Protein AF-D3Q6F1-F1 (afdb_monomer_lite)

Foldseek 3Di:
DLLVVQLVVQLVQLLVDDDDLPDGWKKKFKDAPSDTPFIAIACPPHVHDHGLNRGLVSDPDQQLRIEMHMQEQWAQDDPVDHATSLRSCLVSNNQEYEYAAYDPCPPDDRRRVVSCVVSNRHYHYPPVCHCSSCVSVVSNCVLPVDLDLQADELVRVVVCVVPHPALEEEAAADPVGFGPVVVLLVKDAPQYDYDGLQQQQFPPADLLFHGHGHDQVSNLVSCQQSQQEQPGAYEYFYQFQLQSRLSNQVSCLQQRRRHHHYHFRGPNSNVVVVHDMDSDDRDHHGYPDGGDGDSAAADEPVRLLVCLPVFAEEAQDDQCQQQQVDDPDAPGGHAQPSHAYDHLVQQADPRGGGDDLCSLCVSPVVGDDAYEYAYNAQRSRSSNLSSCVSSVHPRHHYHRSGPRSQVSDVVHDGHHHGD

Radius of gyration: 25.59 Å; chains: 1; bounding box: 64×56×62 Å

Organism: Stackebrandtia nassauensis (strain DSM 44728 / CIP 108903 / NRRL B-16338 / NBRC 102104 / LLR-40K-21) (NCBI:txid446470)

Sequence (419 aa):
MADEHWLRQAIALAAKCPPSDTAFSVGAVIVADGRVLATGYSRETDPHDHAEEAALSKLDQDLSGATVYSSLEPCGQRASRPVSCAELIIAARVPRVVYAWREPDTFVQPKGLRLLAEARVELVQLSHLAEAAAAPNAHLLLSATMSPMPLMTAGQLRELLETQAPTVLDVRWSLAAGADRDGYQAGHLPGAVFLDLDADLCGPPGPGGRHPLPEPDALRAVLRSAGVTRTGPVVVYDGGDMLAAARTWWTLRWAGVQDVRVLDGGFAAWQAEGGPVTAETSDVAASDFDVTPGGLPELDSAAAAALARTGTLLDVRTPERYRGETEPIDPVAGHIPAAVNAPAGDTMAPDHGFRAPGELAETYRRFDGEVGVYCGSGVTAARTALAMTAAGLDTPAVYIGSWSHWVADPARPVALGDE

InterPro domains:
  IPR001307 Thiosulphate sulfurtransferase, conserved site [PS00380] (184-195)
  IPR001763 Rhodanese-like domain [PF00581] (153-273)
  IPR001763 Rhodanese-like domain [PF00581] (307-408)
  IPR001763 Rhodanese-like domain [PS50206] (162-279)
  IPR001763 Rhodanese-like domain [PS50206] (307-415)
  IPR001763 Rhodanese-like domain [SM00450] (152-276)
  IPR001763 Rhodanese-like domain [SM00450] (297-412)
  IPR002125 Cytidine and deoxycytidylate deaminase domain [PF00383] (3-100)
  IPR002125 Cytidine and deoxycytidylate deaminase domain [PS51747] (1-123)
  IPR016193 Cytidine deaminase-like [SSF53927] (1-126)
  IPR036873 Rhodanese-like domain superfamily [G3DSA:3.40.250.10] (141-290)
  IPR036873 Rhodanese-like domain superfamily [G3DSA:3.40.250.10] (302-417)
  IPR036873 Rhodanese-like domain superfamily [SSF52821] (146-289)
  IPR036873 Rhodanese-like domain superfamily [SSF52821] (307-416)
  IPR045078 Sulfurtransferase TST/MPST-like [PTHR11364] (147-415)

Structure (mmCIF, N/CA/C/O backbone):
data_AF-D3Q6F1-F1
#
_entry.id   AF-D3Q6F1-F1
#
loop_
_atom_site.group_PDB
_atom_site.id
_atom_site.type_symbol
_atom_site.label_atom_id
_atom_site.label_alt_id
_atom_site.label_comp_id
_atom_site.label_asym_id
_atom_site.label_entity_id
_atom_site.label_seq_id
_atom_site.pdbx_PDB_ins_code
_atom_site.Cartn_x
_atom_site.Cartn_y
_atom_site.Cartn_z
_atom_site.occupancy
_atom_site.B_iso_or_equiv
_atom_site.auth_seq_id
_atom_site.auth_comp_id
_atom_site.auth_asym_id
_atom_site.auth_atom_id
_atom_site.pdbx_PDB_model_num
ATOM 1 N N . MET A 1 1 ? -40.432 -3.542 21.123 1.00 63.12 1 MET A N 1
ATOM 2 C CA . MET A 1 1 ? -40.389 -3.338 22.589 1.00 63.12 1 MET A CA 1
ATOM 3 C C . MET A 1 1 ? -39.641 -4.474 23.284 1.00 63.12 1 MET A C 1
ATOM 5 O O . MET A 1 1 ? -38.615 -4.189 23.879 1.00 63.12 1 MET A O 1
ATOM 9 N N . ALA A 1 2 ? -40.079 -5.741 23.185 1.00 89.19 2 ALA A N 1
ATOM 10 C CA . ALA A 1 2 ? -39.388 -6.860 23.850 1.00 89.19 2 ALA A CA 1
ATOM 11 C C . ALA A 1 2 ? -38.000 -7.177 23.252 1.00 89.19 2 ALA A C 1
ATOM 13 O O . ALA A 1 2 ? -37.037 -7.279 24.003 1.00 89.19 2 ALA A O 1
ATOM 14 N N . ASP A 1 3 ? -37.874 -7.250 21.921 1.00 96.50 3 ASP A N 1
ATOM 15 C CA . ASP A 1 3 ? -36.584 -7.564 21.282 1.00 96.50 3 ASP A CA 1
ATOM 16 C C . ASP A 1 3 ? -35.499 -6.534 21.602 1.00 96.50 3 ASP A C 1
ATOM 18 O O . ASP A 1 3 ? -34.373 -6.882 21.942 1.00 96.50 3 ASP A O 1
ATOM 22 N N . GLU A 1 4 ? -35.855 -5.250 21.532 1.00 96.94 4 GLU A N 1
ATOM 23 C CA . GLU A 1 4 ? -34.937 -4.156 21.845 1.00 96.94 4 GLU A CA 1
ATOM 24 C C . GLU A 1 4 ? -34.452 -4.233 23.299 1.00 96.94 4 GLU A C 1
ATOM 26 O O . GLU A 1 4 ? -33.273 -4.021 23.566 1.00 96.94 4 GLU A O 1
ATOM 31 N N . HIS A 1 5 ? -35.338 -4.586 24.238 1.00 97.50 5 HIS A N 1
ATOM 32 C CA . HIS A 1 5 ? -34.980 -4.759 25.644 1.00 97.50 5 HIS A CA 1
ATOM 33 C C . HIS A 1 5 ? -33.916 -5.851 25.832 1.00 97.50 5 HIS A C 1
ATOM 35 O O . HIS A 1 5 ? -32.879 -5.596 26.448 1.00 97.50 5 HIS A O 1
ATOM 41 N N . TRP A 1 6 ? -34.133 -7.037 25.258 1.00 98.06 6 TRP A N 1
ATOM 42 C CA . TRP A 1 6 ? -33.196 -8.156 25.382 1.00 98.06 6 TRP A CA 1
ATOM 43 C C . TRP A 1 6 ? -31.894 -7.922 24.619 1.00 98.06 6 TRP A C 1
ATOM 45 O O . TRP A 1 6 ? -30.816 -8.234 25.124 1.00 98.06 6 TRP A O 1
ATOM 55 N N . LEU A 1 7 ? -31.962 -7.295 23.444 1.00 97.81 7 LEU A N 1
ATOM 56 C CA . LEU A 1 7 ? -30.770 -6.967 22.673 1.00 97.81 7 LEU A CA 1
ATOM 57 C C . LEU A 1 7 ? -29.917 -5.893 23.361 1.00 97.81 7 LEU A C 1
ATOM 59 O O . LEU A 1 7 ? -28.695 -6.004 23.381 1.00 97.81 7 LEU A O 1
ATOM 63 N N . ARG A 1 8 ? -30.528 -4.895 24.014 1.00 97.75 8 ARG A N 1
ATOM 64 C CA . ARG A 1 8 ? -29.793 -3.940 24.864 1.00 97.75 8 ARG A CA 1
ATOM 65 C C . ARG A 1 8 ? -29.115 -4.627 26.049 1.00 97.75 8 ARG A C 1
ATOM 67 O O . ARG A 1 8 ? -28.022 -4.217 26.433 1.00 97.75 8 ARG A O 1
ATOM 74 N N . GLN A 1 9 ? -29.715 -5.680 26.604 1.00 98.06 9 GLN A N 1
ATOM 75 C CA . GLN A 1 9 ? -29.067 -6.487 27.639 1.00 98.06 9 GLN A CA 1
ATOM 76 C C . GLN A 1 9 ? -27.858 -7.260 27.086 1.00 98.06 9 GLN A C 1
ATOM 78 O O . GLN A 1 9 ? -26.819 -7.285 27.741 1.00 98.06 9 GLN A O 1
ATOM 83 N N . ALA A 1 10 ? -27.951 -7.822 25.876 1.00 98.19 10 ALA A N 1
ATOM 84 C CA . ALA A 1 10 ? -26.813 -8.436 25.187 1.00 98.19 10 ALA A CA 1
ATOM 85 C C . ALA A 1 10 ? -25.674 -7.422 24.952 1.00 98.19 10 ALA A C 1
ATOM 87 O O . ALA A 1 10 ? -24.525 -7.691 25.289 1.00 98.19 10 ALA A O 1
ATOM 88 N N . ILE A 1 11 ? -25.996 -6.207 24.499 1.00 97.50 11 ILE A N 1
ATOM 89 C CA . ILE A 1 11 ? -25.024 -5.109 24.343 1.00 97.50 11 ILE A CA 1
ATOM 90 C C . ILE A 1 11 ? -24.365 -4.745 25.684 1.00 97.50 11 ILE A C 1
ATOM 92 O O . ILE A 1 11 ? -23.151 -4.573 25.757 1.00 97.50 11 ILE A O 1
ATOM 96 N N . ALA A 1 12 ? -25.133 -4.683 26.775 1.00 97.38 12 ALA A N 1
ATOM 97 C CA . ALA A 1 12 ? -24.586 -4.401 28.103 1.00 97.38 12 ALA A CA 1
ATOM 98 C C . ALA A 1 12 ? -23.648 -5.511 28.621 1.00 97.38 12 ALA A C 1
ATOM 100 O O . ALA A 1 12 ? -22.748 -5.234 29.413 1.00 97.38 12 ALA A O 1
ATOM 101 N N . LEU A 1 13 ? -23.840 -6.762 28.190 1.00 97.81 13 LEU A N 1
ATOM 102 C CA . LEU A 1 13 ? -22.928 -7.867 28.501 1.00 97.81 13 LEU A CA 1
ATOM 103 C C . LEU A 1 13 ? -21.609 -7.755 27.733 1.00 97.81 13 LEU A C 1
ATOM 105 O O . LEU A 1 13 ? -20.567 -8.049 28.312 1.00 97.81 13 LEU A O 1
ATOM 109 N N . ALA A 1 14 ? -21.627 -7.262 26.491 1.00 95.69 14 ALA A N 1
ATOM 110 C CA . ALA A 1 14 ? -20.407 -7.039 25.712 1.00 95.69 14 ALA A CA 1
ATOM 111 C C . ALA A 1 14 ? -19.421 -6.102 26.439 1.00 95.69 14 ALA A C 1
ATOM 113 O O . ALA A 1 14 ? -18.216 -6.336 26.421 1.00 95.69 14 ALA A O 1
ATOM 114 N N . ALA A 1 15 ? -19.922 -5.107 27.176 1.00 90.56 15 ALA A N 1
ATOM 115 C CA . ALA A 1 15 ? -19.097 -4.205 27.987 1.00 90.56 15 ALA A CA 1
ATOM 116 C C . ALA A 1 15 ? -18.400 -4.880 29.191 1.00 90.56 15 ALA A C 1
ATOM 118 O O . ALA A 1 15 ? -17.539 -4.267 29.817 1.00 90.56 15 ALA A O 1
ATOM 119 N N . LYS A 1 16 ? -18.765 -6.122 29.539 1.00 93.31 16 LYS A N 1
ATOM 120 C CA . LYS A 1 16 ? -18.130 -6.903 30.615 1.00 93.31 16 LYS A CA 1
ATOM 121 C C . LYS A 1 16 ? -16.997 -7.800 30.123 1.00 93.31 16 LYS A C 1
ATOM 123 O O . LYS A 1 16 ? -16.343 -8.435 30.950 1.00 93.31 16 LYS A O 1
ATOM 128 N N . CYS A 1 17 ? -16.789 -7.892 28.809 1.00 93.38 17 CYS A N 1
ATOM 129 C CA . CYS A 1 17 ? -15.755 -8.751 28.252 1.00 93.38 17 CYS A CA 1
ATOM 130 C C . CYS A 1 17 ? -14.374 -8.325 28.771 1.00 93.38 17 CYS A C 1
ATOM 132 O O . CYS A 1 17 ? -14.063 -7.130 28.762 1.00 93.38 17 CYS A O 1
ATOM 134 N N . PRO A 1 18 ? -13.507 -9.278 29.151 1.00 89.44 18 PRO A N 1
ATOM 135 C CA . PRO A 1 18 ? -12.086 -9.010 29.294 1.00 89.44 18 PRO A CA 1
ATOM 136 C C . PRO A 1 18 ? -11.531 -8.294 28.047 1.00 89.44 18 PRO A C 1
ATOM 138 O O . PRO A 1 18 ? -11.918 -8.667 26.927 1.00 89.44 18 PRO A O 1
ATOM 141 N N . PRO A 1 19 ? -10.642 -7.294 28.208 1.00 78.38 19 PRO A N 1
ATOM 142 C CA . PRO A 1 19 ? -10.045 -6.574 27.086 1.00 78.38 19 PRO A CA 1
ATOM 143 C C . PRO A 1 19 ? -9.342 -7.508 26.097 1.00 78.38 19 PRO A C 1
ATOM 145 O O . PRO A 1 19 ? -8.791 -8.541 26.479 1.00 78.38 19 PRO A O 1
ATOM 148 N N . SER A 1 20 ? -9.360 -7.140 24.820 1.00 79.81 20 SER A N 1
ATOM 149 C CA . SER A 1 20 ? -8.625 -7.819 23.756 1.00 79.81 20 SER A CA 1
ATOM 150 C C . SER A 1 20 ? -8.349 -6.832 22.630 1.00 79.81 20 SER A C 1
ATOM 152 O O . SER A 1 20 ? -9.253 -6.090 22.248 1.00 79.81 20 SER A O 1
ATOM 154 N N . ASP A 1 21 ? -7.132 -6.869 22.093 1.00 75.62 21 ASP A N 1
ATOM 155 C CA . ASP A 1 21 ? -6.714 -6.060 20.940 1.00 75.62 21 ASP A CA 1
ATOM 156 C C . ASP A 1 21 ? -6.925 -6.789 19.602 1.00 75.62 21 ASP A C 1
ATOM 158 O O . ASP A 1 21 ? -6.633 -6.250 18.541 1.00 75.62 21 ASP A O 1
ATOM 162 N N . THR A 1 22 ? -7.422 -8.030 19.639 1.00 73.06 22 THR A N 1
ATOM 163 C CA . THR A 1 22 ? -7.512 -8.905 18.460 1.00 73.06 22 THR A CA 1
ATOM 164 C C . THR A 1 22 ? -8.851 -9.624 18.309 1.00 73.06 22 THR A C 1
ATOM 166 O O . THR A 1 22 ? -9.069 -10.279 17.294 1.00 73.06 22 THR A O 1
ATOM 169 N N . ALA A 1 23 ? -9.756 -9.531 19.289 1.00 83.00 23 ALA A N 1
ATOM 170 C CA . ALA A 1 23 ? -11.032 -10.238 19.268 1.00 83.00 23 ALA A CA 1
ATOM 171 C C . ALA A 1 23 ? -12.185 -9.370 19.777 1.00 83.00 23 ALA A C 1
ATOM 173 O O . ALA A 1 23 ? -12.107 -8.774 20.854 1.00 83.00 23 ALA A O 1
ATOM 174 N N . PHE A 1 24 ? -13.303 -9.387 19.048 1.00 88.19 24 PHE A N 1
ATOM 175 C CA . PHE A 1 24 ? -14.498 -8.637 19.416 1.00 88.19 24 PHE A CA 1
ATOM 176 C C . PHE A 1 24 ? -15.046 -9.040 20.800 1.00 88.19 24 PHE A C 1
ATOM 178 O O . PHE A 1 24 ? -15.089 -10.208 21.205 1.00 88.19 24 PHE A O 1
ATOM 185 N N . SER A 1 25 ? -15.466 -8.027 21.544 1.00 94.38 25 SER A N 1
ATOM 186 C CA . SER A 1 25 ? -16.293 -8.094 22.739 1.00 94.38 25 SER A CA 1
ATOM 187 C C . SER A 1 25 ? -17.754 -8.198 22.314 1.00 94.38 25 SER A C 1
ATOM 189 O O . SER A 1 25 ? -18.335 -7.247 21.786 1.00 94.38 25 SER A O 1
ATOM 191 N N . VAL A 1 26 ? -18.341 -9.372 22.530 1.00 96.50 26 VAL A N 1
ATOM 192 C CA . VAL A 1 26 ? -19.719 -9.705 22.159 1.00 96.50 26 VAL A CA 1
ATOM 193 C C . VAL A 1 26 ? -20.465 -10.121 23.420 1.00 96.50 26 VAL A C 1
ATOM 195 O O . VAL A 1 26 ? -19.879 -10.692 24.339 1.00 96.50 26 VAL A O 1
ATOM 198 N N . GLY A 1 27 ? -21.758 -9.828 23.484 1.00 98.12 27 GLY A N 1
ATOM 199 C CA . GLY A 1 27 ? -22.648 -10.329 24.523 1.00 98.12 27 GLY A CA 1
ATOM 200 C C . GLY A 1 27 ? -23.853 -11.027 23.911 1.00 98.12 27 GLY A C 1
ATOM 201 O O . GLY A 1 27 ? -24.320 -10.636 22.841 1.00 98.12 27 GLY A O 1
ATOM 202 N N . ALA A 1 28 ? -24.356 -12.046 24.602 1.00 98.44 28 ALA A N 1
ATOM 203 C CA . ALA A 1 28 ? -25.481 -12.859 24.170 1.00 98.44 28 ALA A CA 1
ATOM 204 C C . ALA A 1 28 ? -26.468 -13.126 25.317 1.00 98.44 28 ALA A C 1
ATOM 206 O O . ALA A 1 28 ? -26.085 -13.305 26.476 1.00 98.44 28 ALA A O 1
ATOM 207 N N . VAL A 1 29 ? -27.758 -13.179 24.986 1.00 98.56 29 VAL A N 1
ATOM 208 C CA . VAL A 1 29 ? -28.852 -13.520 25.906 1.00 98.56 29 VAL A CA 1
ATOM 209 C C . VAL A 1 29 ? -29.764 -14.535 25.230 1.00 98.56 29 VAL A C 1
ATOM 211 O O . VAL A 1 29 ? -30.199 -14.323 24.102 1.00 98.56 29 VAL A O 1
ATOM 214 N N . ILE A 1 30 ? -30.091 -15.621 25.926 1.00 98.38 30 ILE A N 1
ATOM 215 C CA . ILE A 1 30 ? -31.039 -16.639 25.462 1.00 98.38 30 ILE A CA 1
ATOM 216 C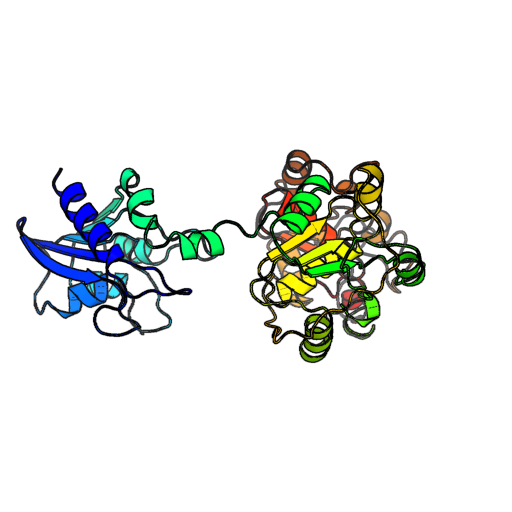 C . ILE A 1 30 ? -32.331 -16.477 26.254 1.00 98.38 30 ILE A C 1
ATOM 218 O O . ILE A 1 30 ? -32.309 -16.519 27.485 1.00 98.38 30 ILE A O 1
ATOM 222 N N . VAL A 1 31 ? -33.455 -16.292 25.563 1.00 97.81 31 VAL A N 1
ATOM 223 C CA . VAL A 1 31 ? -34.766 -16.032 26.180 1.00 97.81 31 VAL A CA 1
ATOM 224 C C . VAL A 1 31 ? -35.797 -17.029 25.670 1.00 97.81 31 VAL A C 1
ATOM 226 O O . VAL A 1 31 ? -35.884 -17.248 24.467 1.00 97.81 31 VAL A O 1
ATOM 229 N N . ALA A 1 32 ? -36.624 -17.568 26.561 1.00 95.75 32 ALA A N 1
ATOM 230 C CA . ALA A 1 32 ? -37.831 -18.323 26.220 1.00 95.75 32 ALA A CA 1
ATOM 231 C C . ALA A 1 32 ? -38.974 -17.892 27.146 1.00 95.75 32 ALA A C 1
ATOM 233 O O . ALA A 1 32 ? -38.733 -17.552 28.305 1.00 95.75 32 ALA A O 1
ATOM 234 N N . ASP A 1 33 ? -40.207 -17.844 26.637 1.00 92.12 33 ASP A N 1
ATOM 235 C CA . ASP A 1 33 ? -41.402 -17.446 27.404 1.00 92.12 33 ASP A CA 1
ATOM 236 C C . ASP A 1 33 ? -41.243 -16.117 28.176 1.00 92.12 33 ASP A C 1
ATOM 238 O O . ASP A 1 33 ? -41.718 -15.946 29.301 1.00 92.12 33 ASP A O 1
ATOM 242 N N . GLY A 1 34 ? -40.518 -15.162 27.579 1.00 92.44 34 GLY A N 1
ATOM 243 C CA . GLY A 1 34 ? -40.240 -13.851 28.176 1.00 92.44 34 GLY A CA 1
ATOM 244 C C . GLY A 1 34 ? -39.272 -13.875 29.367 1.00 92.44 34 GLY A C 1
ATOM 245 O O . GLY A 1 34 ? -39.187 -12.885 30.093 1.00 92.44 34 GLY A O 1
ATOM 246 N N . ARG A 1 35 ? -38.550 -14.979 29.585 1.00 94.75 35 ARG A N 1
ATOM 247 C CA . ARG A 1 35 ? -37.567 -15.150 30.662 1.00 94.75 35 ARG A CA 1
ATOM 248 C C . ARG A 1 35 ? -36.183 -15.447 30.105 1.00 94.75 35 ARG A C 1
ATOM 250 O O . ARG A 1 35 ? -36.037 -16.239 29.179 1.00 94.75 35 ARG A O 1
ATOM 257 N N . VAL A 1 36 ? -35.165 -14.842 30.710 1.00 97.50 36 VAL A N 1
ATOM 258 C CA . VAL A 1 36 ? -33.764 -15.159 30.412 1.00 97.50 36 VAL A CA 1
ATOM 259 C C . VAL A 1 36 ? -33.456 -16.562 30.928 1.00 97.50 36 VAL A C 1
ATOM 261 O O . VAL A 1 36 ? -33.610 -16.830 32.118 1.00 97.50 36 VAL A O 1
ATOM 264 N N . LEU A 1 37 ? -33.028 -17.440 30.027 1.00 97.31 37 LEU A N 1
ATOM 265 C CA . LEU A 1 37 ? -32.560 -18.788 30.339 1.00 97.31 37 LEU A CA 1
ATOM 266 C C . LEU A 1 37 ? -31.069 -18.781 30.676 1.00 97.31 37 LEU A C 1
ATOM 268 O O . LEU A 1 37 ? -30.657 -19.361 31.675 1.00 97.31 37 LEU A O 1
ATOM 272 N N . ALA A 1 38 ? -30.272 -18.093 29.857 1.00 98.00 38 ALA A N 1
ATOM 273 C CA . ALA A 1 38 ? -28.839 -17.934 30.057 1.00 98.00 38 ALA A CA 1
ATOM 274 C C . ALA A 1 38 ? -28.330 -16.638 29.421 1.00 98.00 38 ALA A C 1
ATOM 276 O O . ALA A 1 38 ? -28.951 -16.062 28.525 1.00 98.00 38 ALA A O 1
ATOM 277 N N . THR A 1 39 ? -27.165 -16.201 29.884 1.00 98.50 39 THR A N 1
ATOM 278 C CA . THR A 1 39 ? -26.405 -15.086 29.318 1.00 98.50 39 THR A CA 1
ATOM 279 C C . THR A 1 39 ? -24.981 -15.533 29.057 1.00 98.50 39 THR A C 1
ATOM 281 O O . THR A 1 39 ? -24.486 -16.395 29.780 1.00 98.50 39 THR A O 1
ATOM 284 N N . GLY A 1 40 ? -24.311 -14.905 28.101 1.00 97.94 40 GLY A N 1
ATOM 285 C CA . GLY A 1 40 ? -22.893 -15.110 27.848 1.00 97.94 40 GLY A CA 1
ATOM 286 C C . GLY A 1 40 ? -22.231 -13.839 27.344 1.00 97.94 40 GLY A C 1
ATOM 287 O O . GLY A 1 40 ? -22.900 -12.933 26.842 1.00 97.94 40 GLY A O 1
ATOM 288 N N . TYR A 1 41 ? -20.920 -13.753 27.504 1.00 97.94 41 TYR A N 1
ATOM 289 C CA . TYR A 1 41 ? -20.103 -12.727 26.866 1.00 97.94 41 TYR A CA 1
ATOM 290 C C . TYR A 1 41 ? -18.762 -13.319 26.439 1.00 97.94 41 TYR A C 1
ATOM 292 O O . TYR A 1 41 ? -18.353 -14.367 26.942 1.00 97.94 41 TYR A O 1
ATOM 300 N N . SER A 1 42 ? -18.098 -12.687 25.473 1.00 95.19 42 SER A N 1
ATOM 301 C CA . SER A 1 42 ? -16.802 -13.166 24.994 1.00 95.19 42 SER A CA 1
ATOM 302 C C . SER A 1 42 ? -15.814 -13.275 26.151 1.00 95.19 42 SER A C 1
ATOM 304 O O . SER A 1 42 ? -15.695 -12.352 26.961 1.00 95.19 42 SER A O 1
ATOM 306 N N . ARG A 1 43 ? -15.052 -14.370 26.185 1.00 93.94 43 ARG A N 1
ATOM 307 C CA . ARG A 1 43 ? -14.010 -14.613 27.195 1.00 93.94 43 ARG A CA 1
ATOM 308 C C . ARG A 1 43 ? -14.542 -14.703 28.631 1.00 93.94 43 ARG A C 1
ATOM 310 O O . ARG A 1 43 ? -13.859 -14.303 29.571 1.00 93.94 43 ARG A O 1
ATOM 317 N N . GLU A 1 44 ? -15.768 -15.191 28.815 1.00 94.12 44 GLU A N 1
ATOM 318 C CA . GLU A 1 44 ? -16.384 -15.299 30.142 1.00 94.12 44 GLU A CA 1
ATOM 319 C C . GLU A 1 44 ? -15.704 -16.340 31.038 1.00 94.12 44 GLU A C 1
ATOM 321 O O . GLU A 1 44 ? -15.446 -16.045 32.206 1.00 94.12 44 GLU A O 1
ATOM 326 N N . THR A 1 45 ? -15.402 -17.535 30.515 1.00 90.62 45 THR A N 1
ATOM 327 C CA . THR A 1 45 ? -14.760 -18.611 31.292 1.00 90.62 45 THR A CA 1
ATOM 328 C C . THR A 1 45 ? -13.461 -19.128 30.676 1.00 90.62 45 THR A C 1
ATOM 330 O O . THR A 1 45 ? -12.533 -19.469 31.408 1.00 90.62 45 THR A O 1
ATOM 333 N N . ASP A 1 46 ? -13.363 -19.127 29.350 1.00 90.62 46 ASP A N 1
ATOM 334 C CA . ASP A 1 46 ? -12.182 -19.476 28.562 1.00 90.62 46 ASP A CA 1
ATOM 335 C C . ASP A 1 46 ? -11.802 -18.280 27.668 1.00 90.62 46 ASP A C 1
ATOM 337 O O . ASP A 1 46 ? -12.693 -17.669 27.073 1.00 90.62 46 ASP A O 1
ATOM 341 N N . PRO A 1 47 ? -10.509 -17.935 27.508 1.00 87.12 47 PRO A N 1
ATOM 342 C CA . PRO A 1 47 ? -10.057 -16.874 26.597 1.00 87.12 47 PRO A CA 1
ATOM 343 C C . PRO A 1 47 ? -10.516 -17.005 25.133 1.00 87.12 47 PRO A C 1
ATOM 345 O O . PRO A 1 47 ? -10.388 -16.049 24.370 1.00 87.12 47 PRO A O 1
ATOM 348 N N . HIS A 1 48 ? -11.031 -18.162 24.724 1.00 87.94 48 HIS A N 1
ATOM 349 C CA . HIS A 1 48 ? -11.561 -18.405 23.386 1.00 87.94 48 HIS A CA 1
ATOM 350 C C . HIS A 1 48 ? -13.089 -18.413 23.324 1.00 87.94 48 HIS A C 1
ATOM 352 O O . HIS A 1 48 ? -13.619 -18.533 22.219 1.00 87.94 48 HIS A O 1
ATOM 358 N N . ASP A 1 49 ? -13.793 -18.294 24.454 1.00 90.81 49 ASP A N 1
ATOM 359 C CA . ASP A 1 49 ? -15.255 -18.315 24.493 1.00 90.81 49 ASP A CA 1
ATOM 360 C C . ASP A 1 49 ? -15.838 -17.197 23.631 1.00 90.81 49 ASP A C 1
ATOM 362 O O . ASP A 1 49 ? -15.507 -16.016 23.792 1.00 90.81 49 ASP A O 1
ATOM 366 N N . HIS A 1 50 ? -16.759 -17.575 22.750 1.00 94.44 50 HIS A N 1
ATOM 367 C CA . HIS A 1 50 ? -17.678 -16.625 22.132 1.00 94.44 50 HIS A CA 1
ATOM 368 C C . HIS A 1 50 ? -18.924 -16.469 23.008 1.00 94.44 50 HIS A C 1
ATOM 370 O O . HIS A 1 50 ? -19.286 -17.371 23.764 1.00 94.44 50 HIS A O 1
ATOM 376 N N . ALA A 1 51 ? -19.609 -15.334 22.893 1.00 96.81 51 ALA A N 1
ATOM 377 C CA . ALA A 1 51 ? -20.747 -15.017 23.750 1.00 96.81 51 ALA A CA 1
ATOM 378 C C . ALA A 1 51 ? -21.896 -16.030 23.636 1.00 96.81 51 ALA A C 1
ATOM 380 O O . ALA A 1 51 ? -22.452 -16.452 24.651 1.00 96.81 51 ALA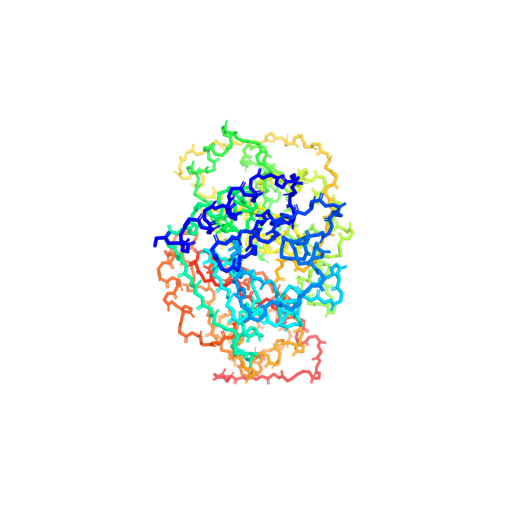 A O 1
ATOM 381 N N . GLU A 1 52 ? -22.243 -16.445 22.416 1.00 96.69 52 GLU A N 1
ATOM 382 C CA . GLU A 1 52 ? -23.306 -17.419 22.162 1.00 96.69 52 GLU A CA 1
ATOM 383 C C . GLU A 1 52 ? -22.932 -18.806 22.687 1.00 96.69 52 GLU A C 1
ATOM 385 O O . GLU A 1 52 ? -23.772 -19.490 23.263 1.00 96.69 52 GLU A O 1
ATOM 390 N N . GLU A 1 53 ? -21.666 -19.200 22.537 1.00 95.12 53 GLU A N 1
ATOM 391 C CA . GLU A 1 53 ? -21.129 -20.459 23.067 1.00 95.12 53 GLU A CA 1
ATOM 392 C C . GLU A 1 53 ? -21.187 -20.475 24.599 1.00 95.12 53 GLU A C 1
ATOM 394 O O . GLU A 1 53 ? -21.711 -21.423 25.183 1.00 95.12 53 GLU A O 1
ATOM 399 N N . ALA A 1 54 ? -20.736 -19.397 25.245 1.00 96.38 54 ALA A N 1
ATOM 400 C CA . ALA A 1 54 ? -20.778 -19.248 26.695 1.00 96.38 54 ALA A CA 1
ATOM 401 C C . ALA A 1 54 ? -22.213 -19.247 27.249 1.00 96.38 54 ALA A C 1
ATOM 403 O O . ALA A 1 54 ? -22.457 -19.735 28.352 1.00 96.38 54 ALA A O 1
ATOM 404 N N . ALA A 1 55 ? -23.183 -18.712 26.502 1.00 97.31 55 ALA A N 1
ATOM 405 C CA . ALA A 1 55 ? -24.589 -18.764 26.891 1.00 97.31 55 ALA A CA 1
ATOM 406 C C . ALA A 1 55 ? -25.188 -20.170 26.708 1.00 97.31 55 ALA A C 1
ATOM 408 O O . ALA A 1 55 ? -25.885 -20.656 27.598 1.00 97.31 55 ALA A O 1
ATOM 409 N N . LEU A 1 56 ? -24.922 -20.820 25.569 1.00 96.31 56 LEU A N 1
ATOM 410 C CA . LEU A 1 56 ? -25.459 -22.143 25.233 1.00 96.31 56 LEU A CA 1
ATOM 411 C C . LEU A 1 56 ? -24.898 -23.245 26.136 1.00 96.31 56 LEU A C 1
ATOM 413 O O . LEU A 1 56 ? -25.649 -24.126 26.541 1.00 96.31 56 LEU A O 1
ATOM 417 N N . SER A 1 57 ? -23.617 -23.179 26.510 1.00 94.88 57 SER A N 1
ATOM 418 C CA . SER A 1 57 ? -22.958 -24.198 27.345 1.00 94.88 57 SER A CA 1
ATOM 419 C C . SER A 1 57 ? -23.528 -24.320 28.765 1.00 94.88 57 SER A C 1
ATOM 421 O O . SER A 1 57 ? -23.252 -25.295 29.459 1.00 94.88 57 SER A O 1
ATOM 423 N N . LYS A 1 58 ? -24.339 -23.349 29.202 1.00 95.81 58 LYS A N 1
ATOM 424 C CA . LYS A 1 58 ? -25.016 -23.331 30.510 1.00 95.81 58 LYS A CA 1
ATOM 425 C C . LYS A 1 58 ? -26.379 -24.028 30.488 1.00 95.81 58 LYS A C 1
ATOM 427 O O . LYS A 1 58 ? -27.054 -24.064 31.517 1.00 95.81 58 LYS A O 1
ATOM 432 N N . LEU A 1 59 ? -26.814 -24.516 29.327 1.00 94.06 59 LEU A N 1
ATOM 433 C CA . LEU A 1 59 ? -28.143 -25.071 29.104 1.00 94.06 59 LEU A CA 1
ATOM 434 C C . LEU A 1 59 ? -28.036 -26.499 28.558 1.00 94.06 59 LEU A C 1
ATOM 436 O O . LEU A 1 59 ? -27.426 -26.725 27.522 1.00 94.06 59 LEU A O 1
ATOM 440 N N . ASP A 1 60 ? -28.721 -27.439 29.207 1.00 80.56 60 ASP A N 1
ATOM 441 C CA . ASP A 1 60 ? -28.807 -28.848 28.780 1.00 80.56 60 ASP A CA 1
ATOM 442 C C . ASP A 1 60 ? -30.161 -29.183 28.109 1.00 80.56 60 ASP A C 1
ATOM 444 O O . ASP A 1 60 ? -30.605 -30.332 28.108 1.00 80.56 60 ASP A O 1
ATOM 448 N N . GLN A 1 61 ? -30.874 -28.184 27.574 1.00 75.81 61 GLN A N 1
ATOM 449 C CA . GLN A 1 61 ? -32.265 -28.331 27.116 1.00 75.81 61 GLN A CA 1
ATOM 450 C C . GLN A 1 61 ? -32.480 -27.982 25.635 1.00 75.81 61 GLN A C 1
ATOM 452 O O . GLN A 1 61 ? -31.724 -27.216 25.045 1.00 75.81 61 GLN A O 1
ATOM 457 N N . ASP A 1 62 ? -33.564 -28.516 25.059 1.00 84.31 62 ASP A N 1
ATOM 458 C CA . ASP A 1 62 ? -34.073 -28.147 23.730 1.00 84.31 62 ASP A CA 1
ATOM 459 C C . ASP A 1 62 ? -34.520 -26.673 23.729 1.00 84.31 62 ASP A C 1
ATOM 461 O O . ASP A 1 62 ? -35.327 -26.261 24.568 1.00 84.31 62 ASP A O 1
ATOM 465 N N . LEU A 1 63 ? -33.995 -25.876 22.793 1.00 95.38 63 LEU A N 1
ATOM 466 C CA . LEU A 1 63 ? -34.266 -24.441 22.683 1.00 95.38 63 LEU A CA 1
ATOM 467 C C . LEU A 1 63 ? -35.222 -24.091 21.532 1.00 95.38 63 LEU A C 1
ATOM 469 O O . LEU A 1 63 ? -35.263 -22.944 21.088 1.00 95.38 63 LEU A O 1
ATOM 473 N N . SER A 1 64 ? -36.050 -25.040 21.089 1.00 94.12 64 SER A N 1
ATOM 474 C CA . SER A 1 64 ? -37.063 -24.854 20.033 1.00 94.12 64 SER A CA 1
ATOM 475 C C . SER A 1 64 ? -38.122 -23.778 20.303 1.00 94.12 64 SER A C 1
ATOM 477 O O . SER A 1 64 ? -38.799 -23.355 19.369 1.00 94.12 64 SER A O 1
ATOM 479 N N . GLY A 1 65 ? -38.255 -23.302 21.545 1.00 93.94 65 GLY A N 1
ATOM 480 C CA . GLY A 1 65 ? -39.095 -22.153 21.917 1.00 93.94 65 GLY A CA 1
ATOM 481 C C . GLY A 1 65 ? -38.322 -20.865 22.226 1.00 93.94 65 GLY A C 1
ATOM 482 O O . GLY A 1 65 ? -38.916 -19.904 22.714 1.00 93.94 65 GLY A O 1
ATOM 483 N N . ALA A 1 66 ? -37.004 -20.841 22.013 1.00 97.44 66 ALA A N 1
ATOM 484 C CA . ALA A 1 66 ? -36.142 -19.752 22.460 1.00 97.44 66 ALA A CA 1
ATOM 485 C C . ALA A 1 66 ? -35.804 -18.739 21.353 1.00 97.44 66 ALA A C 1
ATOM 487 O O . ALA A 1 66 ? -35.980 -18.968 20.160 1.00 97.44 66 ALA A O 1
ATOM 488 N N . THR A 1 67 ? -35.265 -17.597 21.763 1.00 98.50 67 THR A N 1
ATOM 489 C CA . THR A 1 67 ? -34.604 -16.619 20.897 1.00 98.50 67 THR A CA 1
ATOM 490 C C . THR A 1 67 ? -33.219 -16.317 21.454 1.00 98.50 67 THR A C 1
ATOM 492 O O . THR A 1 67 ? -33.078 -16.069 22.655 1.00 98.50 67 THR A O 1
ATOM 495 N N . VAL A 1 68 ? -32.211 -16.308 20.583 1.00 98.56 68 VAL A N 1
ATOM 496 C CA . VAL A 1 68 ? -30.865 -15.813 20.901 1.00 98.56 68 VAL A CA 1
ATOM 497 C C . VAL A 1 68 ? -30.779 -14.345 20.491 1.00 98.56 68 VAL A C 1
ATOM 499 O O . VAL A 1 68 ? -31.029 -14.004 19.339 1.00 98.56 68 VAL A O 1
ATOM 502 N N . TYR A 1 69 ? -30.411 -13.479 21.427 1.00 98.62 69 TYR A N 1
ATOM 503 C CA . TYR A 1 69 ? -30.083 -12.079 21.178 1.00 98.62 69 TYR A CA 1
ATOM 504 C C . TYR A 1 69 ? -28.572 -11.928 21.253 1.00 98.62 69 TYR A C 1
ATOM 506 O O . TYR A 1 69 ? -28.013 -12.197 22.313 1.00 98.62 69 TYR A O 1
ATOM 514 N N . SER A 1 70 ? -27.920 -11.497 20.175 1.00 98.06 70 SER A N 1
ATOM 515 C CA . SER A 1 70 ? -26.466 -11.285 20.147 1.00 98.06 70 SER A CA 1
ATOM 516 C C . SER A 1 70 ? -26.119 -9.863 19.721 1.00 98.06 70 SER A C 1
ATOM 518 O O . SER A 1 70 ? -26.730 -9.310 18.808 1.00 98.06 70 SER A O 1
ATOM 520 N N . SER A 1 71 ? -25.162 -9.221 20.394 1.00 96.94 71 SER A N 1
ATOM 521 C CA . SER A 1 71 ? -24.766 -7.852 20.039 1.00 96.94 71 SER A CA 1
ATOM 522 C C . SER A 1 71 ? -24.127 -7.777 18.645 1.00 96.94 71 SER A C 1
ATOM 524 O O . SER A 1 71 ? -24.328 -6.786 17.945 1.00 96.94 71 SER A O 1
ATOM 526 N N . LEU A 1 72 ? -23.417 -8.830 18.232 1.00 93.88 72 LEU A N 1
ATOM 527 C CA . LEU A 1 72 ? -22.797 -9.006 16.916 1.00 93.88 72 LEU A CA 1
ATOM 528 C C . LEU A 1 72 ? -23.442 -10.211 16.213 1.00 93.88 72 LEU A C 1
ATOM 530 O O . LEU A 1 72 ? -24.033 -11.066 16.867 1.00 93.88 72 LEU A O 1
ATOM 534 N N . GLU A 1 73 ? -23.372 -10.290 14.888 1.00 93.06 73 GLU A N 1
ATOM 535 C CA . GLU A 1 73 ? -23.845 -11.479 14.178 1.00 93.06 73 GLU A CA 1
ATOM 536 C C . GLU A 1 73 ? -23.084 -12.754 14.611 1.00 93.06 73 GLU A C 1
ATOM 538 O O . GLU A 1 73 ? -21.861 -12.711 14.774 1.00 93.06 73 GLU A O 1
ATOM 543 N N . PRO A 1 74 ? -23.763 -13.908 14.783 1.00 93.50 74 PRO A N 1
ATOM 544 C CA . PRO A 1 74 ? -23.077 -15.143 15.153 1.00 93.50 74 PRO A CA 1
ATOM 545 C C . PRO A 1 74 ? -22.118 -15.608 14.056 1.00 93.50 74 PRO A C 1
ATOM 547 O O . PRO A 1 74 ? -22.490 -15.685 12.882 1.00 93.50 74 PRO A O 1
ATOM 550 N N . CYS A 1 75 ? -20.897 -15.989 14.433 1.00 90.19 75 CYS A N 1
ATOM 551 C CA . CYS A 1 75 ? -19.886 -16.399 13.461 1.00 90.19 75 CYS A CA 1
ATOM 552 C C . CYS A 1 75 ? -20.252 -17.714 12.742 1.00 90.19 75 CYS A C 1
ATOM 554 O O . CYS A 1 75 ? -20.866 -18.616 13.320 1.00 90.19 75 CYS A O 1
ATOM 556 N N . GLY A 1 76 ? -19.825 -17.837 11.479 1.00 86.31 76 GLY A N 1
ATOM 557 C CA . GLY A 1 76 ? -19.996 -19.050 10.662 1.00 86.31 76 GLY A CA 1
ATOM 558 C C . GLY A 1 76 ? -18.745 -19.918 10.519 1.00 86.31 76 GLY A C 1
ATOM 559 O O . GLY A 1 76 ? -18.783 -20.935 9.837 1.00 86.31 76 GLY A O 1
ATOM 560 N N . GLN A 1 77 ? -17.622 -19.503 11.106 1.00 83.25 77 GLN A N 1
ATOM 561 C CA . GLN A 1 77 ? -16.365 -20.250 11.129 1.00 83.25 77 GLN A CA 1
ATOM 562 C C . GLN A 1 77 ? -15.529 -19.774 12.321 1.00 83.25 77 GLN A C 1
ATOM 564 O O . GLN A 1 77 ? -15.630 -18.615 12.724 1.00 83.25 77 GLN A O 1
ATOM 569 N N . ARG A 1 78 ? -14.703 -20.657 12.891 1.00 77.44 78 ARG A N 1
ATOM 570 C CA . ARG A 1 78 ? -13.775 -20.319 13.977 1.00 77.44 78 ARG A CA 1
ATOM 571 C C . ARG A 1 78 ? -12.419 -20.970 13.744 1.00 77.44 78 ARG A C 1
ATOM 573 O O . ARG A 1 78 ? -12.345 -22.104 13.287 1.00 77.44 78 ARG A O 1
ATOM 580 N N . ALA A 1 79 ? -11.356 -20.248 14.085 1.00 71.44 79 ALA A N 1
ATOM 581 C CA . ALA A 1 79 ? -10.005 -20.804 14.144 1.00 71.44 79 ALA A CA 1
ATOM 582 C C . ALA A 1 79 ? -9.741 -21.511 15.486 1.00 71.44 79 ALA A C 1
ATOM 584 O O . ALA A 1 79 ? -9.007 -22.491 15.541 1.00 71.44 79 ALA A O 1
ATOM 585 N N . SER A 1 80 ? -10.360 -21.027 16.569 1.00 76.06 80 SER A N 1
ATOM 586 C CA . SER A 1 80 ? -10.120 -21.504 17.936 1.00 76.06 80 SER A CA 1
ATOM 587 C C . SER A 1 80 ? -10.852 -22.801 18.290 1.00 76.06 80 SER A C 1
ATOM 589 O O . SER A 1 80 ? -10.430 -23.514 19.199 1.00 76.06 80 SER A O 1
ATOM 591 N N . ARG A 1 81 ? -11.951 -23.121 17.597 1.00 82.50 81 ARG A N 1
ATOM 592 C CA . ARG A 1 81 ? -12.783 -24.307 17.845 1.00 82.50 81 ARG A CA 1
ATOM 593 C C . ARG A 1 81 ? -13.337 -24.864 16.528 1.00 82.50 81 ARG A C 1
ATOM 595 O O . ARG A 1 81 ? -13.560 -24.089 15.602 1.00 82.50 81 ARG A O 1
ATOM 602 N N . PRO A 1 82 ? -13.611 -26.180 16.453 1.00 84.19 82 PRO A N 1
ATOM 603 C CA . PRO A 1 82 ? -14.100 -26.816 15.230 1.00 84.19 82 PRO A CA 1
ATOM 604 C C . PRO A 1 82 ? -15.566 -26.502 14.900 1.00 84.19 82 PRO A C 1
ATOM 606 O O . PRO A 1 82 ? -15.964 -26.704 13.760 1.00 84.19 82 PRO A O 1
ATOM 609 N N . VAL A 1 83 ? -16.361 -26.038 15.873 1.00 89.69 83 VAL A N 1
ATOM 610 C CA . VAL A 1 83 ? -17.789 -25.729 15.701 1.00 89.69 83 VAL A CA 1
ATOM 611 C C . VAL A 1 83 ? -18.016 -24.231 15.905 1.00 89.69 83 VAL A C 1
ATOM 613 O O . VAL A 1 83 ? -17.562 -23.646 16.895 1.00 89.69 83 VAL A O 1
ATOM 616 N N . SER A 1 84 ? -18.696 -23.606 14.948 1.00 93.00 84 SER A N 1
ATOM 617 C CA . SER A 1 84 ? -19.048 -22.184 14.951 1.00 93.00 84 SER A CA 1
ATOM 618 C C . SER A 1 84 ? -20.280 -21.881 15.810 1.00 93.00 84 SER A C 1
ATOM 620 O O . SER A 1 84 ? -21.073 -22.766 16.134 1.00 93.00 84 SER A O 1
ATOM 622 N N . CYS A 1 85 ? -20.482 -20.608 16.162 1.00 94.50 85 CYS A N 1
ATOM 623 C CA . CYS A 1 85 ? -21.664 -20.196 16.921 1.00 94.50 85 CYS A CA 1
ATOM 624 C C . CYS A 1 85 ? -22.958 -20.455 16.140 1.00 94.50 85 CYS A C 1
ATOM 626 O O . CYS A 1 85 ? -23.933 -20.917 16.728 1.00 94.50 85 CYS A O 1
ATOM 628 N N . ALA A 1 86 ? -22.958 -20.229 14.821 1.00 95.69 86 ALA A N 1
ATOM 629 C CA . ALA A 1 86 ? -24.092 -20.567 13.965 1.00 95.69 86 ALA A CA 1
ATOM 630 C C . ALA A 1 86 ? -24.449 -22.064 14.045 1.00 95.69 86 ALA A C 1
ATOM 632 O O . ALA A 1 86 ? -25.613 -22.409 14.238 1.00 95.69 86 ALA A O 1
ATOM 633 N N . GLU A 1 87 ? -23.458 -22.957 13.972 1.00 95.44 87 GLU A N 1
ATOM 634 C CA . GLU A 1 87 ? -23.678 -24.406 14.083 1.00 95.44 87 GLU A CA 1
ATOM 635 C C . GLU A 1 87 ? -24.175 -24.823 15.473 1.00 95.44 87 GLU A C 1
ATOM 637 O O . GLU A 1 87 ? -25.066 -25.667 15.568 1.00 95.44 87 GLU A O 1
ATOM 642 N N . LEU A 1 88 ? -23.666 -24.209 16.548 1.00 95.69 88 LEU A N 1
ATOM 643 C CA . LEU A 1 88 ? -24.146 -24.460 17.914 1.00 95.69 88 LEU A CA 1
ATOM 644 C C . LEU A 1 88 ? -25.615 -24.045 18.092 1.00 95.69 88 LEU A C 1
ATOM 646 O O . LEU A 1 88 ? -26.399 -24.790 18.676 1.00 95.69 88 LEU A O 1
ATOM 650 N N . ILE A 1 89 ? -26.006 -22.888 17.550 1.00 96.81 89 ILE A N 1
ATOM 651 C CA . ILE A 1 89 ? -27.393 -22.394 17.573 1.00 96.81 89 ILE A CA 1
ATOM 652 C C . ILE A 1 89 ? -28.323 -23.365 16.829 1.00 96.81 89 ILE A C 1
ATOM 654 O O . ILE A 1 89 ? -29.399 -23.702 17.333 1.00 96.81 89 ILE A O 1
ATOM 658 N N . ILE A 1 90 ? -27.893 -23.856 15.661 1.00 96.25 90 ILE A N 1
ATOM 659 C CA . ILE A 1 90 ? -28.636 -24.843 14.864 1.00 96.25 90 ILE A CA 1
ATOM 660 C C . ILE A 1 90 ? -28.770 -26.164 15.628 1.00 96.25 90 ILE A C 1
ATOM 662 O O . ILE A 1 90 ? -29.869 -26.713 15.719 1.00 96.25 90 ILE A O 1
ATOM 666 N N . ALA A 1 91 ? -27.678 -26.659 16.216 1.00 94.94 91 ALA A N 1
ATOM 667 C CA . ALA A 1 91 ? -27.675 -27.895 16.995 1.00 94.94 91 ALA A CA 1
ATOM 668 C C . ALA A 1 91 ? -28.600 -27.810 18.222 1.00 94.94 91 ALA A C 1
ATOM 670 O O . ALA A 1 91 ? -29.291 -28.778 18.538 1.00 94.94 91 ALA A O 1
ATOM 671 N N . ALA A 1 92 ? -28.678 -26.638 18.860 1.00 95.38 92 ALA A N 1
ATOM 672 C CA . ALA A 1 92 ? -29.586 -26.368 19.974 1.00 95.38 92 ALA A CA 1
ATOM 673 C C . ALA A 1 92 ? -31.054 -26.152 19.547 1.00 95.38 92 ALA A C 1
ATOM 675 O O . ALA A 1 92 ? -31.930 -26.013 20.402 1.00 95.38 92 ALA A O 1
ATOM 676 N N . ARG A 1 93 ? -31.337 -26.161 18.234 1.00 96.50 93 ARG A N 1
ATOM 677 C CA . ARG A 1 93 ? -32.669 -25.997 17.626 1.00 96.50 93 ARG A CA 1
ATOM 678 C C . ARG A 1 93 ? -33.321 -24.645 17.907 1.00 96.50 93 ARG A C 1
ATOM 680 O O . ARG A 1 93 ? -34.546 -24.551 17.911 1.00 96.50 93 ARG A O 1
ATOM 687 N N . VAL A 1 94 ? -32.523 -23.600 18.113 1.00 97.69 94 VAL A N 1
ATOM 688 C CA . VAL A 1 94 ? -33.041 -22.242 18.310 1.00 97.69 94 VAL A CA 1
ATOM 689 C C . VAL A 1 94 ? -33.710 -21.763 17.013 1.00 97.69 94 VAL A C 1
ATOM 691 O O . VAL A 1 94 ? -33.042 -21.695 15.981 1.00 97.69 94 VAL A O 1
ATOM 694 N N . PRO A 1 95 ? -35.003 -21.395 17.027 1.00 97.44 95 PRO A N 1
ATOM 695 C CA . PRO A 1 95 ? -35.721 -21.000 15.817 1.00 97.44 95 PRO A CA 1
ATOM 696 C C . PRO A 1 95 ? -35.461 -19.553 15.393 1.00 97.44 95 PRO A C 1
ATOM 698 O O . PRO A 1 95 ? -35.787 -19.202 14.262 1.00 97.44 95 PRO A O 1
ATOM 701 N N . ARG A 1 96 ? -34.928 -18.698 16.278 1.00 98.31 96 ARG A N 1
ATOM 702 C CA . ARG A 1 96 ? -34.842 -17.251 16.047 1.00 98.31 96 ARG A CA 1
ATOM 703 C C . ARG A 1 96 ? -33.588 -16.619 16.647 1.00 98.31 96 ARG A C 1
ATOM 705 O O . ARG A 1 96 ? -33.273 -16.837 17.818 1.00 98.31 96 ARG A O 1
ATOM 712 N N . VAL A 1 97 ? -32.924 -15.777 15.860 1.00 98.44 97 VAL A N 1
ATOM 713 C CA . VAL A 1 97 ? -31.776 -14.960 16.267 1.00 98.44 97 VAL A CA 1
ATOM 714 C C . VAL A 1 97 ? -32.067 -13.490 15.981 1.00 98.44 97 VAL A C 1
ATOM 716 O O . VAL A 1 97 ? -32.459 -13.115 14.875 1.00 98.44 97 VAL A O 1
ATOM 719 N N . VAL A 1 98 ? -31.835 -12.646 16.982 1.00 98.31 98 VAL A N 1
ATOM 720 C CA . VAL A 1 98 ? -31.926 -11.189 16.873 1.00 98.31 98 VAL A CA 1
ATOM 721 C C . VAL A 1 98 ? -30.548 -10.590 17.118 1.00 98.31 98 VAL A C 1
ATOM 723 O O . VAL A 1 98 ? -29.890 -10.941 18.095 1.00 98.31 98 VAL A O 1
ATOM 726 N N . TYR A 1 99 ? -30.107 -9.673 16.261 1.00 97.62 99 TYR A N 1
ATOM 727 C CA . TYR A 1 99 ? -28.774 -9.080 16.366 1.00 97.62 99 TYR A CA 1
ATOM 728 C C . TYR A 1 99 ? -28.751 -7.594 16.004 1.00 97.62 99 TYR A C 1
ATOM 730 O O . TYR A 1 99 ? -29.629 -7.097 15.296 1.00 97.62 99 TYR A O 1
ATOM 738 N N . ALA A 1 100 ? -27.776 -6.854 16.539 1.00 93.12 100 ALA A N 1
ATOM 739 C CA . ALA A 1 100 ? -27.681 -5.402 16.351 1.00 93.12 100 ALA A CA 1
ATOM 740 C C . ALA A 1 100 ? -26.698 -5.032 15.236 1.00 93.12 100 ALA A C 1
ATOM 742 O O . ALA A 1 100 ? -27.023 -4.250 14.339 1.00 93.12 100 ALA A O 1
ATOM 743 N N . TRP A 1 101 ? -25.501 -5.610 15.295 1.00 91.00 101 TRP A N 1
ATOM 744 C CA . TRP A 1 101 ? -24.359 -5.224 14.482 1.00 91.00 101 TRP A CA 1
ATOM 745 C C . TRP A 1 101 ? -23.883 -6.391 13.615 1.00 91.00 101 TRP A C 1
ATOM 747 O O . TRP A 1 101 ? -23.953 -7.545 14.029 1.00 91.00 101 TRP A O 1
ATOM 757 N N . ARG A 1 102 ? -23.448 -6.086 12.393 1.00 86.56 102 ARG A N 1
ATOM 758 C CA . ARG A 1 102 ? -22.772 -7.039 11.506 1.00 86.56 102 ARG A CA 1
ATOM 759 C C . ARG A 1 102 ? -21.277 -6.845 11.646 1.00 86.56 102 ARG A C 1
ATOM 761 O O . ARG A 1 102 ? -20.844 -5.721 11.902 1.00 86.56 102 ARG A O 1
ATOM 768 N N . GLU A 1 103 ? -20.517 -7.913 11.476 1.00 71.81 103 GLU A N 1
ATOM 769 C CA . GLU A 1 103 ? -19.070 -7.795 11.426 1.00 71.81 103 GLU A CA 1
ATOM 770 C C . GLU A 1 103 ? -18.709 -6.866 10.250 1.00 71.81 103 GLU A C 1
ATOM 772 O O . GLU A 1 103 ? -19.305 -6.993 9.176 1.00 71.81 103 GLU A O 1
ATOM 777 N N . PRO A 1 104 ? -17.834 -5.858 10.439 1.00 63.50 104 PRO A N 1
ATOM 778 C CA . PRO A 1 104 ? -17.368 -5.029 9.333 1.00 63.50 104 PRO A CA 1
ATOM 779 C C . PRO A 1 104 ? -16.732 -5.922 8.269 1.00 63.50 104 PRO A C 1
ATOM 781 O O . PRO A 1 104 ? -16.028 -6.867 8.632 1.00 63.50 104 PRO A O 1
ATOM 784 N N . ASP A 1 105 ? -16.955 -5.615 6.988 1.00 48.97 105 ASP A N 1
ATOM 785 C CA . ASP A 1 105 ? -16.419 -6.380 5.859 1.00 48.97 105 ASP A CA 1
ATOM 786 C C . ASP A 1 105 ? -14.882 -6.418 5.915 1.00 48.97 105 ASP A C 1
ATOM 788 O O . ASP A 1 105 ? -14.175 -5.579 5.366 1.00 48.97 105 ASP A O 1
ATOM 792 N N . THR A 1 106 ? -14.350 -7.418 6.606 1.00 46.03 106 THR A N 1
ATOM 793 C CA . THR A 1 106 ? -12.930 -7.748 6.653 1.00 46.03 106 THR A CA 1
ATOM 794 C C . THR A 1 106 ? -12.706 -8.857 5.636 1.00 46.03 106 THR A C 1
ATOM 796 O O . THR A 1 106 ? -12.531 -10.020 5.972 1.00 46.03 106 THR A O 1
ATOM 799 N N . PHE A 1 107 ? -12.798 -8.500 4.351 1.00 32.22 107 PHE A N 1
ATOM 800 C CA . PHE A 1 107 ? -12.415 -9.321 3.188 1.00 32.22 107 PHE A CA 1
ATOM 801 C C . PHE A 1 107 ? -13.057 -10.726 3.049 1.00 32.22 107 PHE A C 1
ATOM 803 O O . PHE A 1 107 ? -12.711 -11.469 2.130 1.00 32.22 107 PHE A O 1
ATOM 810 N N . VAL A 1 108 ? -14.017 -11.115 3.896 1.00 38.94 108 VAL A N 1
ATOM 811 C CA . VAL A 1 108 ? -14.699 -12.420 3.862 1.00 38.94 108 VAL A CA 1
ATOM 812 C C . VAL A 1 108 ? -16.202 -12.214 4.034 1.00 38.94 108 VAL A C 1
ATOM 814 O O . VAL A 1 108 ? -16.644 -11.600 4.996 1.00 38.94 108 VAL A O 1
ATOM 817 N N . GLN A 1 109 ? -17.006 -12.767 3.121 1.00 49.62 109 GLN A N 1
ATOM 818 C CA . GLN A 1 109 ? -18.469 -12.707 3.222 1.00 49.62 109 GLN A CA 1
ATOM 819 C C . GLN A 1 109 ? -18.978 -13.307 4.553 1.00 49.62 109 GLN A C 1
ATOM 821 O O . GLN A 1 109 ? -18.479 -14.364 4.962 1.00 49.62 109 GLN A O 1
ATOM 826 N N . PRO A 1 110 ? -20.016 -12.731 5.192 1.00 58.03 110 PRO A N 1
ATOM 827 C CA . PRO A 1 110 ? -20.523 -13.190 6.487 1.00 58.03 110 PRO A CA 1
ATOM 828 C C . PRO A 1 110 ? -21.175 -14.581 6.384 1.00 58.03 110 PRO A C 1
ATOM 830 O O . PRO A 1 110 ? -22.348 -14.745 6.038 1.00 58.03 110 PRO A O 1
ATOM 833 N N . LYS A 1 111 ? -20.399 -15.632 6.688 1.00 75.25 111 LYS A N 1
ATOM 834 C CA . LYS A 1 111 ? -20.822 -17.041 6.552 1.00 75.25 111 LYS A CA 1
ATOM 835 C C . LYS A 1 111 ? -21.901 -17.459 7.560 1.00 75.25 111 LYS A C 1
ATOM 837 O O . LYS A 1 111 ? -22.674 -18.368 7.264 1.00 75.25 111 LYS A O 1
ATOM 842 N N . GLY A 1 112 ? -21.957 -16.827 8.735 1.00 84.69 112 GLY A N 1
ATOM 843 C CA . GLY A 1 112 ? -22.801 -17.258 9.859 1.00 84.69 112 GLY A CA 1
ATOM 844 C C . GLY A 1 112 ? -24.295 -17.048 9.631 1.00 84.69 112 GLY A C 1
ATOM 845 O O . GLY A 1 112 ? -25.074 -17.995 9.741 1.00 84.69 112 GLY A O 1
ATOM 846 N N . LEU A 1 113 ? -24.696 -15.841 9.218 1.00 88.94 113 LEU A N 1
ATOM 847 C CA . LEU A 1 113 ? -26.094 -15.552 8.879 1.00 88.94 113 LEU A CA 1
ATOM 848 C C . LEU A 1 113 ? -26.607 -16.445 7.744 1.00 88.94 113 LEU A C 1
ATOM 850 O O . LEU A 1 113 ? -27.753 -16.885 7.780 1.00 88.94 113 LEU A O 1
ATOM 854 N N . ARG A 1 114 ? -25.756 -16.769 6.760 1.00 88.69 114 ARG A N 1
ATOM 855 C CA . ARG A 1 114 ? -26.119 -17.695 5.681 1.00 88.69 114 ARG A CA 1
ATOM 856 C C . ARG A 1 114 ? -26.423 -19.099 6.213 1.00 88.69 114 ARG A C 1
ATOM 858 O O . ARG A 1 114 ? -27.470 -19.639 5.878 1.00 88.69 114 ARG A O 1
ATOM 865 N N . LEU A 1 115 ? -25.557 -19.658 7.066 1.00 92.50 115 LEU A N 1
ATOM 866 C CA . LEU A 1 115 ? -25.779 -20.978 7.677 1.00 92.50 115 LEU A CA 1
ATOM 867 C C . LEU A 1 115 ? -27.088 -21.021 8.479 1.00 92.50 115 LEU A C 1
ATOM 869 O O . LEU A 1 115 ? -27.870 -21.962 8.351 1.00 92.50 115 LEU A O 1
ATOM 873 N N . LEU A 1 116 ? -27.353 -19.978 9.269 1.00 95.50 116 LEU A N 1
ATOM 874 C CA . LEU A 1 116 ? -28.587 -19.853 10.047 1.00 95.50 116 LEU A CA 1
ATOM 875 C C . LEU A 1 116 ? -29.826 -19.768 9.140 1.00 95.50 116 LEU A C 1
ATOM 877 O O . LEU A 1 116 ? -30.816 -20.462 9.381 1.00 95.50 116 LEU A O 1
ATOM 881 N N . ALA A 1 117 ? -29.763 -18.973 8.070 1.00 92.81 117 ALA A N 1
ATOM 882 C CA . ALA A 1 117 ? -30.852 -18.844 7.105 1.00 92.81 117 ALA A CA 1
ATOM 883 C C . ALA A 1 117 ? -31.131 -20.162 6.358 1.00 92.81 117 ALA A C 1
ATOM 885 O O . ALA A 1 117 ? -32.290 -20.553 6.211 1.00 92.81 117 ALA A O 1
ATOM 886 N N . GLU A 1 118 ? -30.089 -20.882 5.931 1.00 94.38 118 GLU A N 1
ATOM 887 C CA . GLU A 1 118 ? -30.202 -22.201 5.286 1.00 94.38 118 GLU A CA 1
ATOM 888 C C . GLU A 1 118 ? -30.842 -23.242 6.220 1.00 94.38 118 GLU A C 1
ATOM 890 O O . GLU A 1 118 ? -31.665 -24.052 5.786 1.00 94.38 118 GLU A O 1
ATOM 895 N N . ALA A 1 119 ? -30.546 -23.163 7.521 1.00 96.31 119 ALA A N 1
ATOM 896 C CA . ALA A 1 119 ? -31.173 -23.971 8.564 1.00 96.31 119 ALA A CA 1
ATOM 897 C C . ALA A 1 119 ? -32.583 -23.494 8.975 1.00 96.31 119 ALA A C 1
ATOM 899 O O . ALA A 1 119 ? -33.197 -24.093 9.858 1.00 96.31 119 ALA A O 1
ATOM 900 N N . ARG A 1 120 ? -33.126 -22.462 8.311 1.00 97.06 120 ARG A N 1
ATOM 901 C CA . ARG A 1 120 ? -34.450 -21.863 8.564 1.00 97.06 120 ARG A CA 1
ATOM 902 C C . ARG A 1 120 ? -34.604 -21.231 9.951 1.00 97.06 120 ARG A C 1
ATOM 904 O O . ARG A 1 120 ? -35.708 -21.207 10.493 1.00 97.06 120 ARG A O 1
ATOM 911 N N . VAL A 1 121 ? -33.518 -20.698 10.502 1.00 97.69 121 VAL A N 1
ATOM 912 C CA . VAL A 1 121 ? -33.563 -19.821 11.676 1.00 97.69 121 VAL A CA 1
ATOM 913 C C . VAL A 1 121 ? -34.044 -18.437 11.230 1.00 97.69 121 VAL A C 1
ATOM 915 O O . VAL A 1 121 ? -33.518 -17.867 10.274 1.00 97.69 121 VAL A O 1
ATOM 918 N N . GLU A 1 122 ? -35.051 -17.884 11.902 1.00 98.00 122 GLU A N 1
ATOM 919 C CA . GLU A 1 122 ? -35.514 -16.514 11.677 1.00 98.00 122 GLU A CA 1
ATOM 920 C C . GLU A 1 122 ? -34.430 -15.524 12.121 1.00 98.00 122 GLU A C 1
ATOM 922 O O . GLU A 1 122 ? -33.995 -15.545 13.272 1.00 98.00 122 GLU A O 1
ATOM 927 N N . LEU A 1 123 ? -34.009 -14.639 11.216 1.00 97.19 123 LEU A N 1
ATOM 928 C CA . LEU A 1 123 ? -32.994 -13.621 11.474 1.00 97.19 123 LEU A CA 1
ATOM 929 C C . LEU A 1 123 ? -33.634 -12.236 11.512 1.00 97.19 123 LEU A C 1
ATOM 931 O O . LEU A 1 123 ? -34.229 -11.794 10.529 1.00 97.19 123 LEU A O 1
ATOM 935 N N . VAL A 1 124 ? -33.468 -11.527 12.628 1.00 97.06 124 VAL A N 1
ATOM 936 C CA . VAL A 1 124 ? -33.969 -10.157 12.795 1.00 97.06 124 VAL A CA 1
ATOM 937 C C . VAL A 1 124 ? -32.824 -9.228 13.162 1.00 97.06 124 VAL A C 1
ATOM 939 O O . VAL A 1 124 ? -32.213 -9.362 14.219 1.00 97.06 124 VAL A O 1
ATOM 942 N N . GLN A 1 125 ? -32.557 -8.241 12.309 1.00 96.00 125 GLN A N 1
ATOM 943 C CA . GLN A 1 125 ? -31.559 -7.217 12.594 1.00 96.00 125 GLN A CA 1
ATOM 944 C C . GLN A 1 125 ? -32.217 -5.947 13.146 1.00 96.00 125 GLN A C 1
ATOM 946 O O . GLN A 1 125 ? -33.085 -5.360 12.501 1.00 96.00 125 GLN A O 1
ATOM 951 N N . LEU A 1 126 ? -31.755 -5.470 14.303 1.00 95.12 126 LEU A N 1
ATOM 952 C CA . LEU A 1 126 ? -32.104 -4.157 14.854 1.00 95.12 126 LEU A CA 1
ATOM 953 C C . LEU A 1 126 ? -30.945 -3.175 14.632 1.00 95.12 126 LEU A C 1
ATOM 955 O O . LEU A 1 126 ? -30.229 -2.807 15.562 1.00 95.12 126 LEU A O 1
ATOM 959 N N . SER A 1 127 ? -30.767 -2.738 13.384 1.00 90.62 127 SER A N 1
ATOM 960 C CA . SER A 1 127 ? -29.623 -1.914 12.952 1.00 90.62 127 SER A CA 1
ATOM 961 C C . SER A 1 127 ? -29.497 -0.564 13.669 1.00 90.62 127 SER A C 1
ATOM 963 O O . SER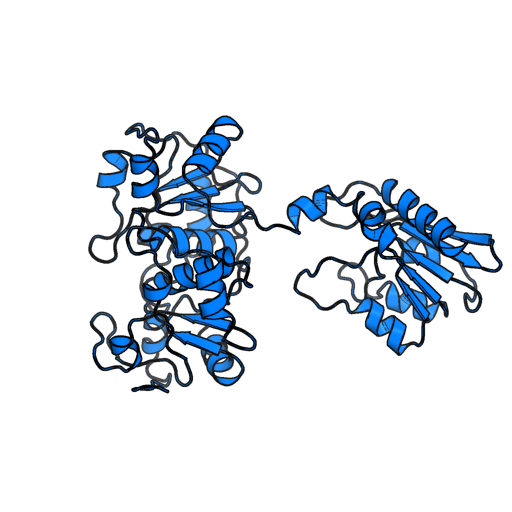 A 1 127 ? -28.393 -0.050 13.805 1.00 90.62 127 SER A O 1
ATOM 965 N N . HIS A 1 128 ? -30.590 -0.007 14.197 1.00 90.69 128 HIS A N 1
ATOM 966 C CA . HIS A 1 128 ? -30.556 1.224 14.998 1.00 90.69 128 HIS A CA 1
ATOM 967 C C . HIS A 1 128 ? -29.806 1.070 16.338 1.00 90.69 128 HIS A C 1
ATOM 969 O O . HIS A 1 128 ? -29.533 2.066 17.001 1.00 90.69 128 HIS A O 1
ATOM 975 N N . LEU A 1 129 ? -29.478 -0.161 16.751 1.00 93.38 129 LEU A N 1
ATOM 976 C CA . LEU A 1 129 ? -28.631 -0.453 17.910 1.00 93.38 129 LEU A CA 1
ATOM 977 C C . LEU A 1 129 ? -27.183 -0.795 17.531 1.00 93.38 129 LEU A C 1
ATOM 979 O O . LEU A 1 129 ? -26.389 -1.079 18.426 1.00 93.38 129 LEU A O 1
ATOM 983 N N . ALA A 1 130 ? -26.828 -0.773 16.241 1.00 89.75 130 ALA A N 1
ATOM 984 C CA . ALA A 1 130 ? -25.505 -1.177 15.768 1.00 89.75 130 ALA A CA 1
ATOM 985 C C . ALA A 1 130 ? -24.380 -0.336 16.387 1.00 89.75 130 ALA A C 1
ATOM 987 O O . ALA A 1 130 ? -23.392 -0.896 16.843 1.00 89.75 130 ALA A O 1
ATOM 988 N N . GLU A 1 131 ? -24.553 0.984 16.486 1.00 83.94 131 GLU A N 1
ATOM 989 C CA . GLU A 1 131 ? -23.558 1.879 17.096 1.00 83.94 131 GLU A CA 1
ATOM 990 C C . GLU A 1 131 ? -23.308 1.529 18.571 1.00 83.94 131 GLU A C 1
ATOM 992 O O . GLU A 1 131 ? -22.168 1.374 19.004 1.00 83.94 131 GLU A O 1
ATOM 997 N N . ALA A 1 132 ? -24.379 1.307 19.338 1.00 91.25 132 ALA A N 1
ATOM 998 C CA . ALA A 1 132 ? -24.273 0.909 20.739 1.00 91.25 132 ALA A CA 1
ATOM 999 C C . ALA A 1 132 ? -23.620 -0.475 20.902 1.00 91.25 132 ALA A C 1
ATOM 1001 O O . ALA A 1 132 ? -22.868 -0.691 21.849 1.00 91.25 132 ALA A O 1
ATOM 1002 N N . ALA A 1 133 ? -23.893 -1.406 19.984 1.00 93.00 133 ALA A N 1
ATOM 1003 C CA . ALA A 1 133 ? -23.275 -2.729 19.957 1.00 93.00 133 ALA A CA 1
ATOM 1004 C C . ALA A 1 133 ? -21.795 -2.703 19.533 1.00 93.00 133 ALA A C 1
ATOM 1006 O O . ALA A 1 133 ? -21.010 -3.525 20.005 1.00 93.00 133 ALA A O 1
ATOM 1007 N N . ALA A 1 134 ? -21.410 -1.754 18.680 1.00 89.56 134 ALA A N 1
ATOM 1008 C CA . ALA A 1 134 ? -20.040 -1.543 18.228 1.00 89.56 134 ALA A CA 1
ATOM 1009 C C . ALA A 1 134 ? -19.177 -0.808 19.270 1.00 89.56 134 ALA A C 1
ATOM 1011 O O . ALA A 1 134 ? -17.964 -1.001 19.302 1.00 89.56 134 ALA A O 1
ATOM 1012 N N . ALA A 1 135 ? -19.777 -0.003 20.153 1.00 90.12 135 ALA A N 1
ATOM 1013 C CA . ALA A 1 135 ? -19.054 0.841 21.108 1.00 90.12 135 ALA A CA 1
ATOM 1014 C C . ALA A 1 135 ? -18.027 0.102 22.004 1.00 90.12 135 ALA A C 1
ATOM 1016 O O . ALA A 1 135 ? -16.913 0.609 22.140 1.00 90.12 135 ALA A O 1
ATOM 1017 N N . PRO A 1 136 ? -18.298 -1.103 22.557 1.00 88.81 136 PRO A N 1
ATOM 1018 C CA . PRO A 1 136 ? -17.298 -1.877 23.312 1.00 88.81 136 PRO A CA 1
ATOM 1019 C C . PRO A 1 136 ? -16.094 -2.344 22.480 1.00 88.81 136 PRO A C 1
ATOM 1021 O O . PRO A 1 136 ? -15.121 -2.849 23.034 1.00 88.81 136 PRO A O 1
ATOM 1024 N N . ASN A 1 137 ? -16.187 -2.217 21.157 1.00 85.75 137 ASN A N 1
ATOM 1025 C CA . ASN A 1 137 ? -15.197 -2.627 20.171 1.00 85.75 137 ASN A CA 1
ATOM 1026 C C . ASN A 1 137 ? -14.560 -1.433 19.455 1.00 85.75 137 ASN A C 1
ATOM 1028 O O . ASN A 1 137 ? -13.826 -1.630 18.491 1.00 85.75 137 ASN A O 1
ATOM 1032 N N . ALA A 1 138 ? -14.826 -0.198 19.896 1.00 81.06 138 ALA A N 1
ATOM 1033 C CA . ALA A 1 138 ? -14.341 1.008 19.231 1.00 81.06 138 ALA A CA 1
ATOM 1034 C C . ALA A 1 138 ? -12.813 1.007 19.040 1.00 81.06 138 ALA A C 1
ATOM 1036 O O . ALA A 1 138 ? -12.333 1.431 17.995 1.00 81.06 138 ALA A O 1
ATOM 1037 N N . HIS A 1 139 ? -12.050 0.463 19.994 1.00 73.12 139 HIS A N 1
ATOM 1038 C CA . HIS A 1 139 ? -10.591 0.329 19.898 1.00 73.12 139 HIS A CA 1
ATOM 1039 C C . HIS A 1 139 ? -10.139 -0.634 18.790 1.00 73.12 139 HIS A C 1
ATOM 1041 O O . HIS A 1 139 ? -9.108 -0.394 18.170 1.00 73.12 139 HIS A O 1
ATOM 1047 N N . LEU A 1 140 ? -10.927 -1.670 18.486 1.00 67.94 140 LEU A N 1
ATOM 1048 C CA . LEU A 1 140 ? -10.686 -2.584 17.362 1.00 67.94 140 LEU A CA 1
ATOM 1049 C C . LEU A 1 140 ? -11.122 -1.964 16.034 1.00 67.94 140 LEU A C 1
ATOM 1051 O O . LEU A 1 140 ? -10.471 -2.152 15.013 1.00 67.94 140 LEU A O 1
ATOM 1055 N N . LEU A 1 141 ? -12.210 -1.193 16.041 1.00 59.50 141 LEU A N 1
ATOM 1056 C CA . LEU A 1 141 ? -12.750 -0.558 14.839 1.00 59.50 141 LEU A CA 1
ATOM 1057 C C . LEU A 1 141 ? -11.909 0.623 14.374 1.00 59.50 141 LEU A C 1
ATOM 1059 O O . LEU A 1 141 ? -11.732 0.791 13.172 1.00 59.50 141 LEU A O 1
ATOM 1063 N N . LEU A 1 142 ? -11.310 1.376 15.293 1.00 50.91 142 LEU A N 1
ATOM 1064 C CA . LEU A 1 142 ? -10.284 2.367 14.966 1.00 50.91 142 LEU A CA 1
ATOM 1065 C C . LEU A 1 142 ? -9.048 1.720 14.321 1.00 50.91 142 LEU A C 1
ATOM 1067 O O . LEU A 1 142 ? -8.378 2.367 13.524 1.00 50.91 142 LEU A O 1
ATOM 1071 N N . SER A 1 143 ? -8.786 0.441 14.610 1.00 43.75 143 SER A N 1
ATOM 1072 C CA . SER A 1 143 ? -7.714 -0.341 13.985 1.00 43.75 143 SER A CA 1
ATOM 1073 C C . SER A 1 143 ? -8.129 -1.053 12.685 1.00 43.75 143 SER A C 1
ATOM 1075 O O . SER A 1 143 ? -7.245 -1.468 11.940 1.00 43.75 143 SER A O 1
ATOM 1077 N N . ALA A 1 144 ? -9.432 -1.225 12.410 1.00 40.44 144 ALA A N 1
ATOM 1078 C CA . ALA A 1 144 ? -9.939 -2.065 11.313 1.00 40.44 144 ALA A CA 1
ATOM 1079 C C . ALA A 1 144 ? -10.798 -1.334 10.259 1.00 40.44 144 ALA A C 1
ATOM 1081 O O . ALA A 1 144 ? -10.948 -1.846 9.156 1.00 40.44 144 ALA A O 1
ATOM 1082 N N . THR A 1 145 ? -11.369 -0.158 10.556 1.00 39.06 145 THR A N 1
ATOM 1083 C CA . THR A 1 145 ? -12.332 0.529 9.658 1.00 39.06 145 THR A CA 1
ATOM 1084 C C . THR A 1 145 ? -11.794 1.758 8.937 1.00 39.06 145 THR A C 1
ATOM 1086 O O . THR A 1 145 ? -12.479 2.310 8.083 1.00 39.06 145 THR A O 1
ATOM 1089 N N . MET A 1 146 ? -10.550 2.152 9.188 1.00 41.50 146 MET A N 1
ATOM 1090 C CA . MET A 1 146 ? -9.817 3.042 8.297 1.00 41.50 146 MET A CA 1
ATOM 1091 C C . MET A 1 146 ? -8.372 2.578 8.306 1.00 41.50 146 MET A C 1
ATOM 1093 O O . MET A 1 146 ? -7.624 2.902 9.225 1.00 41.50 146 MET A O 1
ATOM 1097 N N . SER A 1 147 ? -7.950 1.849 7.269 1.00 49.91 147 SER A N 1
ATOM 1098 C CA . SER A 1 147 ? -6.552 2.014 6.881 1.00 49.91 147 SER A CA 1
ATOM 1099 C C . SER A 1 147 ? -6.397 3.527 6.678 1.00 49.91 147 SER A C 1
ATOM 1101 O O . SER A 1 147 ? -7.209 4.095 5.936 1.00 49.91 147 SER A O 1
ATOM 1103 N N . PRO A 1 148 ? -5.504 4.213 7.413 1.00 59.53 148 PRO A N 1
ATOM 1104 C CA . PRO A 1 148 ? -5.386 5.659 7.313 1.00 59.53 148 PRO A CA 1
ATOM 1105 C C . PRO A 1 148 ? -5.244 6.018 5.840 1.00 59.53 148 PRO A C 1
ATOM 1107 O O . PRO A 1 148 ? -4.584 5.282 5.099 1.00 59.53 148 PRO A O 1
ATOM 1110 N N . MET A 1 149 ? -5.923 7.093 5.418 1.00 77.12 149 MET A N 1
ATOM 1111 C CA . MET A 1 149 ? -5.847 7.580 4.039 1.00 77.12 149 MET A CA 1
ATOM 1112 C C . MET A 1 149 ? -4.382 7.519 3.604 1.00 77.12 149 MET A C 1
ATOM 1114 O O . MET A 1 149 ? -3.530 8.092 4.290 1.00 77.12 149 MET A O 1
ATOM 1118 N N . PRO A 1 150 ? -4.061 6.787 2.524 1.00 91.38 150 PRO A N 1
ATOM 1119 C CA . PRO A 1 150 ? -2.674 6.470 2.223 1.00 91.38 150 PRO A CA 1
ATOM 1120 C C . PRO A 1 150 ? -1.925 7.697 1.693 1.00 91.38 150 PRO A C 1
ATOM 1122 O O . PRO A 1 150 ? -0.721 7.623 1.481 1.00 91.38 150 PRO A O 1
ATOM 1125 N N . LEU A 1 151 ? -2.628 8.819 1.498 1.00 93.44 151 LEU A N 1
ATOM 1126 C CA . LEU A 1 151 ? -2.082 10.122 1.156 1.00 93.44 151 LEU A CA 1
ATOM 1127 C C . LEU A 1 151 ? -2.254 11.112 2.300 1.00 93.44 151 LEU A C 1
ATOM 1129 O O . LEU A 1 151 ? -3.249 11.098 3.029 1.00 93.44 151 LEU A O 1
ATOM 1133 N N . MET A 1 152 ? -1.296 12.021 2.386 1.00 92.38 152 MET A N 1
ATOM 1134 C CA . MET A 1 152 ? -1.268 13.124 3.326 1.00 92.38 152 MET A CA 1
ATOM 1135 C C . MET A 1 152 ? -0.743 14.381 2.631 1.00 92.38 152 MET A C 1
ATOM 1137 O O . MET A 1 152 ? 0.207 14.320 1.859 1.00 92.38 152 MET A O 1
ATOM 1141 N N . THR A 1 153 ? -1.340 15.530 2.928 1.00 91.44 153 THR A N 1
ATOM 1142 C CA . THR A 1 153 ? -0.857 16.848 2.484 1.00 91.44 153 THR A CA 1
ATOM 1143 C C . THR A 1 153 ? 0.290 17.347 3.364 1.00 91.44 153 THR A C 1
ATOM 1145 O O . THR A 1 153 ? 0.426 16.932 4.518 1.00 91.44 153 THR A O 1
ATOM 1148 N N . ALA A 1 154 ? 1.085 18.305 2.880 1.00 92.88 154 ALA A N 1
ATOM 1149 C CA . ALA A 1 154 ? 2.149 18.899 3.691 1.00 92.88 154 ALA A CA 1
ATOM 1150 C C . ALA A 1 154 ? 1.604 19.576 4.966 1.00 92.88 154 ALA A C 1
ATOM 1152 O O . ALA A 1 154 ? 2.213 19.456 6.029 1.00 92.88 154 ALA A O 1
ATOM 1153 N N . GLY A 1 155 ? 0.424 20.205 4.908 1.00 89.06 155 GLY A N 1
ATOM 1154 C CA . GLY A 1 155 ? -0.268 20.729 6.092 1.00 89.06 155 GLY A CA 1
ATOM 1155 C C . GLY A 1 155 ? -0.595 19.674 7.147 1.00 89.06 155 GLY A C 1
ATOM 1156 O O . GLY A 1 155 ? -0.276 19.867 8.319 1.00 89.06 155 GLY A O 1
ATOM 1157 N N . GLN A 1 156 ? -1.162 18.541 6.732 1.00 90.00 156 GLN A N 1
ATOM 1158 C CA . GLN A 1 156 ? -1.451 17.424 7.638 1.00 90.00 156 GLN A CA 1
ATOM 1159 C C . GLN A 1 156 ? -0.174 16.806 8.220 1.00 90.00 156 GLN A C 1
ATOM 1161 O O . GLN A 1 156 ? -0.163 16.405 9.380 1.00 90.00 156 GLN A O 1
ATOM 1166 N N . LEU A 1 157 ? 0.913 16.751 7.443 1.00 94.69 157 LEU A N 1
ATOM 1167 C CA . LEU A 1 157 ? 2.198 16.264 7.940 1.00 94.69 157 LEU A CA 1
ATOM 1168 C C . LEU A 1 157 ? 2.798 17.204 8.991 1.00 94.69 157 LEU A C 1
ATOM 1170 O O . LEU A 1 157 ? 3.324 16.729 9.992 1.00 94.69 157 LEU A O 1
ATOM 1174 N N . ARG A 1 158 ? 2.684 18.527 8.818 1.00 91.69 158 ARG A N 1
ATOM 1175 C CA . ARG A 1 158 ? 3.109 19.491 9.849 1.00 91.69 158 ARG A CA 1
ATOM 1176 C C . ARG A 1 158 ? 2.368 19.263 11.166 1.00 91.69 158 ARG A C 1
ATOM 1178 O O . ARG A 1 158 ? 3.009 19.148 12.203 1.00 91.69 158 ARG A O 1
ATOM 1185 N N . GLU A 1 159 ? 1.046 19.119 11.114 1.00 88.12 159 GLU A N 1
ATOM 1186 C CA . GLU A 1 159 ? 0.232 18.820 12.301 1.00 88.12 159 GLU A CA 1
ATOM 1187 C C . GLU A 1 159 ? 0.619 17.475 12.943 1.00 88.12 159 GLU A C 1
ATOM 1189 O O . GLU A 1 159 ? 0.719 17.361 14.168 1.00 88.12 159 GLU A O 1
ATOM 1194 N N . LEU A 1 160 ? 0.900 16.455 12.124 1.00 88.12 160 LEU A N 1
ATOM 1195 C CA . LEU A 1 160 ? 1.353 15.153 12.610 1.00 88.12 160 LEU A CA 1
ATOM 1196 C C . LEU A 1 160 ? 2.696 15.253 13.343 1.00 88.12 160 LEU A C 1
ATOM 1198 O O . LEU A 1 160 ? 2.842 14.663 14.407 1.00 88.12 160 LEU A O 1
ATOM 1202 N N . LEU A 1 161 ? 3.653 16.010 12.801 1.00 89.69 161 LEU A N 1
ATOM 1203 C CA . LEU A 1 161 ? 4.976 16.220 13.403 1.00 89.69 161 LEU A CA 1
ATOM 1204 C C . LEU A 1 161 ? 4.916 16.998 14.729 1.00 89.69 161 LEU A C 1
ATOM 1206 O O . LEU A 1 161 ? 5.814 16.865 15.555 1.00 89.69 161 LEU A O 1
ATOM 1210 N N . GLU A 1 162 ? 3.878 17.810 14.944 1.00 87.06 162 GLU A N 1
ATOM 1211 C CA . GLU A 1 162 ? 3.666 18.545 16.200 1.00 87.06 162 GLU A CA 1
ATOM 1212 C C . GLU A 1 162 ? 2.997 17.693 17.288 1.00 87.06 162 GLU A C 1
ATOM 1214 O O . GLU A 1 162 ? 3.206 17.918 18.482 1.00 87.06 162 GLU A O 1
ATOM 1219 N N . THR A 1 163 ? 2.168 16.729 16.888 1.00 83.69 163 THR A N 1
ATOM 1220 C CA . THR A 1 163 ? 1.308 15.957 17.801 1.00 83.69 163 THR A CA 1
ATOM 1221 C C . THR A 1 163 ? 1.818 14.546 18.069 1.00 83.69 163 THR A C 1
ATOM 1223 O O . THR A 1 163 ? 1.488 13.949 19.097 1.00 83.69 163 THR A O 1
ATOM 1226 N N . GLN A 1 164 ? 2.616 14.000 17.156 1.00 84.44 164 GLN A N 1
ATOM 1227 C CA . GLN A 1 164 ? 3.158 12.650 17.188 1.00 84.44 164 GLN A CA 1
ATOM 1228 C C . GLN A 1 164 ? 4.615 12.660 16.705 1.00 84.44 164 GLN A C 1
ATOM 1230 O O . GLN A 1 164 ? 5.102 13.637 16.147 1.00 84.44 164 GLN A O 1
ATOM 1235 N N . ALA A 1 165 ? 5.318 11.547 16.908 1.00 86.06 165 ALA A N 1
ATOM 1236 C CA . ALA A 1 165 ? 6.656 11.330 16.363 1.00 86.06 165 ALA A CA 1
ATOM 1237 C C . ALA A 1 165 ? 6.586 10.251 15.265 1.00 86.06 165 ALA A C 1
ATOM 1239 O O . ALA A 1 165 ? 6.872 9.086 15.554 1.00 86.06 165 ALA A O 1
ATOM 1240 N N . PRO A 1 166 ? 6.123 10.587 14.041 1.00 93.75 166 PRO A N 1
ATOM 1241 C CA . PRO A 1 166 ? 6.109 9.633 12.939 1.00 93.75 166 PRO A CA 1
ATOM 1242 C C . PRO A 1 166 ? 7.534 9.269 12.516 1.00 93.75 166 PRO A C 1
ATOM 1244 O O . PRO A 1 166 ? 8.443 10.098 12.567 1.00 93.75 166 PRO A O 1
ATOM 1247 N N . THR A 1 167 ? 7.716 8.052 12.008 1.00 96.88 167 THR A N 1
ATOM 1248 C CA . THR A 1 167 ? 8.913 7.727 11.227 1.00 96.88 167 THR A CA 1
ATOM 1249 C C . THR A 1 167 ? 8.763 8.374 9.855 1.00 96.88 167 THR A C 1
ATOM 1251 O O . THR A 1 167 ? 7.825 8.049 9.130 1.00 96.88 167 THR A O 1
ATOM 1254 N N . VAL A 1 168 ? 9.669 9.277 9.480 1.00 98.00 168 VAL A N 1
ATOM 1255 C CA . VAL A 1 168 ? 9.644 9.937 8.167 1.00 98.00 168 VAL A CA 1
ATOM 1256 C C . VAL A 1 168 ? 10.728 9.333 7.278 1.00 98.00 168 VAL A C 1
ATOM 1258 O O . VAL A 1 168 ? 11.888 9.276 7.675 1.00 98.00 168 VAL A O 1
ATOM 1261 N N . LEU A 1 169 ? 10.361 8.879 6.082 1.00 98.75 169 LEU A N 1
ATOM 1262 C CA . LEU A 1 169 ? 11.255 8.221 5.132 1.00 98.75 169 LEU A CA 1
ATOM 1263 C C . LEU A 1 169 ? 11.394 9.062 3.860 1.00 98.75 169 LEU A C 1
ATOM 1265 O O . LEU A 1 169 ? 10.410 9.290 3.153 1.00 98.75 169 LEU A O 1
ATOM 1269 N N . ASP A 1 170 ? 12.621 9.498 3.578 1.00 98.75 170 ASP A N 1
ATOM 1270 C CA . ASP A 1 170 ? 13.009 10.083 2.294 1.00 98.75 170 ASP A CA 1
ATOM 1271 C C . ASP A 1 170 ? 13.461 8.959 1.364 1.00 98.75 170 ASP A C 1
ATOM 1273 O O . ASP A 1 170 ? 14.431 8.256 1.654 1.00 98.75 170 ASP A O 1
ATOM 1277 N N . VAL A 1 171 ? 12.741 8.783 0.262 1.00 98.62 171 VAL A N 1
ATOM 1278 C CA . VAL A 1 171 ? 13.042 7.774 -0.760 1.00 98.62 171 VAL A CA 1
ATOM 1279 C C . VAL A 1 171 ? 13.210 8.409 -2.134 1.00 98.62 171 VAL A C 1
ATOM 1281 O O . VAL A 1 171 ? 12.857 7.808 -3.148 1.00 98.62 171 VAL A O 1
ATOM 1284 N N . ARG A 1 172 ? 13.711 9.651 -2.194 1.00 97.88 172 ARG A N 1
ATOM 1285 C CA . ARG A 1 172 ? 13.979 10.320 -3.472 1.00 97.88 172 ARG A CA 1
ATOM 1286 C C . ARG A 1 172 ? 14.873 9.458 -4.359 1.00 97.88 172 ARG A C 1
ATOM 1288 O O . ARG A 1 172 ? 15.973 9.055 -3.986 1.00 97.88 172 ARG A O 1
ATOM 1295 N N . TRP A 1 173 ? 14.369 9.187 -5.554 1.00 96.75 173 TRP A N 1
ATOM 1296 C CA . TRP A 1 173 ? 14.963 8.285 -6.528 1.00 96.75 173 TRP A CA 1
ATOM 1297 C C . TRP A 1 173 ? 14.461 8.659 -7.920 1.00 96.75 173 TRP A C 1
ATOM 1299 O O . TRP A 1 173 ? 13.358 9.182 -8.068 1.00 96.75 173 TRP A O 1
ATOM 1309 N N . SER A 1 174 ? 15.247 8.368 -8.953 1.00 91.06 174 SER A N 1
ATOM 1310 C CA . SER A 1 174 ? 14.780 8.438 -10.338 1.00 91.06 174 SER A CA 1
ATOM 1311 C C . SER A 1 174 ? 15.276 7.247 -11.142 1.00 91.06 174 SER A C 1
ATOM 1313 O O . SER A 1 174 ? 16.376 6.748 -10.919 1.00 91.06 174 SER A O 1
ATOM 1315 N N . LEU A 1 175 ? 14.518 6.856 -12.166 1.00 82.88 175 LEU A N 1
ATOM 1316 C CA . LEU A 1 175 ? 14.901 5.739 -13.034 1.00 82.88 175 LEU A CA 1
ATOM 1317 C C . LEU A 1 175 ? 16.246 5.966 -13.746 1.00 82.88 175 LEU A C 1
ATOM 1319 O O . LEU A 1 175 ? 16.934 5.007 -14.078 1.00 82.88 175 LEU A O 1
ATOM 1323 N N . ALA A 1 176 ? 16.611 7.225 -14.005 1.00 85.81 176 ALA A N 1
ATOM 1324 C CA . ALA A 1 176 ? 17.835 7.570 -14.721 1.00 85.81 176 ALA A CA 1
ATOM 1325 C C . ALA A 1 176 ? 19.073 7.646 -13.813 1.00 85.81 176 ALA A C 1
ATOM 1327 O O . ALA A 1 176 ? 20.166 7.312 -14.267 1.00 85.81 176 ALA A O 1
ATOM 1328 N N . ALA A 1 177 ? 18.918 8.112 -12.569 1.00 89.44 177 ALA A N 1
ATOM 1329 C CA . ALA A 1 177 ? 20.040 8.402 -11.672 1.00 89.44 177 ALA A CA 1
ATOM 1330 C C . ALA A 1 177 ? 20.118 7.485 -10.439 1.00 89.44 177 ALA A C 1
ATOM 1332 O O . ALA A 1 177 ? 21.130 7.509 -9.743 1.00 89.44 177 ALA A O 1
ATOM 1333 N N . GLY A 1 178 ? 19.092 6.675 -10.172 1.00 94.00 178 GLY A N 1
ATOM 1334 C CA . GLY A 1 178 ? 18.982 5.904 -8.937 1.00 94.00 178 GLY A CA 1
ATOM 1335 C C . GLY A 1 178 ? 18.622 6.790 -7.742 1.00 94.00 178 GLY A C 1
ATOM 1336 O O . GLY A 1 178 ? 17.953 7.817 -7.896 1.00 94.00 178 GLY A O 1
ATOM 1337 N N . ALA A 1 179 ? 19.047 6.371 -6.551 1.00 96.81 179 ALA A N 1
ATOM 1338 C CA . ALA A 1 179 ? 18.750 7.034 -5.285 1.00 96.81 179 ALA A CA 1
ATOM 1339 C C . ALA A 1 179 ? 19.448 8.405 -5.146 1.00 96.81 179 ALA A C 1
ATOM 1341 O O . ALA A 1 179 ? 20.654 8.534 -5.361 1.00 96.81 179 ALA A O 1
ATOM 1342 N N . ASP A 1 180 ? 18.702 9.429 -4.726 1.00 97.31 180 ASP A N 1
ATOM 1343 C CA . ASP A 1 180 ? 19.162 10.821 -4.613 1.00 97.31 180 ASP A CA 1
ATOM 1344 C C . ASP A 1 180 ? 19.716 11.136 -3.212 1.00 97.31 180 ASP A C 1
ATOM 1346 O O . ASP A 1 180 ? 19.184 11.945 -2.444 1.00 97.31 180 ASP A O 1
ATOM 1350 N N . ARG A 1 181 ? 20.810 10.457 -2.852 1.00 96.69 181 ARG A N 1
ATOM 1351 C CA . ARG A 1 181 ? 21.461 10.646 -1.546 1.00 96.69 181 ARG A CA 1
ATOM 1352 C C . ARG A 1 181 ? 22.043 12.052 -1.385 1.00 96.69 181 ARG A C 1
ATOM 1354 O O . ARG A 1 181 ? 22.011 12.604 -0.285 1.00 96.69 181 ARG A O 1
ATOM 1361 N N . ASP A 1 182 ? 22.549 12.630 -2.470 1.00 97.00 182 ASP A N 1
ATOM 1362 C CA . ASP A 1 182 ? 23.098 13.987 -2.473 1.00 97.00 182 ASP A CA 1
ATOM 1363 C C . ASP A 1 182 ? 21.988 15.019 -2.220 1.00 97.00 182 ASP A C 1
ATOM 1365 O O . ASP A 1 182 ? 22.170 15.937 -1.418 1.00 97.00 182 ASP A O 1
ATOM 1369 N N . GLY A 1 183 ? 20.807 14.837 -2.822 1.00 97.00 183 GLY A N 1
ATOM 1370 C CA . GLY A 1 183 ? 19.633 15.661 -2.553 1.00 97.00 183 GLY A CA 1
ATOM 1371 C C . GLY A 1 183 ? 19.157 15.568 -1.105 1.00 97.00 183 GLY A C 1
ATOM 1372 O O . GLY A 1 183 ? 18.802 16.596 -0.525 1.00 97.00 183 GLY A O 1
ATOM 1373 N N . TYR A 1 184 ? 19.193 14.378 -0.494 1.00 98.12 184 TYR A N 1
ATOM 1374 C CA . TYR A 1 184 ? 18.945 14.207 0.945 1.00 98.12 184 TYR A CA 1
ATOM 1375 C C . TYR A 1 184 ? 19.931 14.996 1.802 1.00 98.12 184 TYR A C 1
ATOM 1377 O O . TYR A 1 184 ? 19.518 15.765 2.669 1.00 98.12 184 TYR A O 1
ATOM 1385 N N . GLN A 1 185 ? 21.229 14.876 1.531 1.00 97.69 185 GLN A N 1
ATOM 1386 C CA . GLN A 1 185 ? 22.265 15.590 2.282 1.00 97.69 185 GLN A CA 1
ATOM 1387 C C . GLN A 1 185 ? 22.186 17.112 2.109 1.00 97.69 185 GLN A C 1
ATOM 1389 O O . GLN A 1 185 ? 22.496 17.850 3.043 1.00 97.69 185 GLN A O 1
ATOM 1394 N N . ALA A 1 186 ? 21.764 17.587 0.935 1.00 97.50 186 ALA A N 1
ATOM 1395 C CA . ALA A 1 186 ? 21.570 19.010 0.673 1.00 97.50 186 ALA A CA 1
ATOM 1396 C C . ALA A 1 186 ? 20.371 19.593 1.439 1.00 97.50 186 ALA A C 1
ATOM 1398 O O . ALA A 1 186 ? 20.398 20.764 1.825 1.00 97.50 186 ALA A O 1
ATOM 1399 N N . GLY A 1 187 ? 19.327 18.793 1.663 1.00 97.94 187 GLY A N 1
ATOM 1400 C CA . GLY A 1 187 ? 18.178 19.187 2.464 1.00 97.94 187 GLY A CA 1
ATOM 1401 C C . GLY A 1 187 ? 17.026 18.190 2.388 1.00 97.94 187 GLY A C 1
ATOM 1402 O O . GLY A 1 187 ? 16.664 17.728 1.309 1.00 97.94 187 GLY A O 1
ATOM 1403 N N . HIS A 1 188 ? 16.417 17.895 3.531 1.00 98.38 188 HIS A N 1
ATOM 1404 C CA . HIS A 1 188 ? 15.303 16.964 3.691 1.00 98.38 188 HIS A CA 1
ATOM 1405 C C . HIS A 1 188 ? 14.329 17.435 4.787 1.00 98.38 188 HIS A C 1
ATOM 1407 O O . HIS A 1 188 ? 14.581 18.418 5.491 1.00 98.38 188 HIS A O 1
ATOM 1413 N N . LEU A 1 189 ? 13.182 16.760 4.913 1.00 97.88 189 LEU A N 1
ATOM 1414 C CA . LEU A 1 189 ? 12.219 17.015 5.991 1.00 97.88 189 LEU A CA 1
ATOM 1415 C C . LEU A 1 189 ? 12.849 16.727 7.370 1.00 97.88 189 LEU A C 1
ATOM 1417 O O . LEU A 1 189 ? 13.542 15.719 7.503 1.00 97.88 189 LEU A O 1
ATOM 1421 N N . PRO A 1 190 ? 12.592 17.541 8.412 1.00 95.19 190 PRO A N 1
ATOM 1422 C CA . PRO A 1 190 ? 13.117 17.297 9.753 1.00 95.19 190 PRO A CA 1
ATOM 1423 C C . PRO A 1 190 ? 12.816 15.886 10.266 1.00 95.19 190 PRO A C 1
ATOM 1425 O O . PRO A 1 190 ? 11.673 15.437 10.220 1.00 95.19 190 PRO A O 1
ATOM 1428 N N . GLY A 1 191 ? 13.850 15.196 10.755 1.00 94.00 191 GLY A N 1
ATOM 1429 C CA . GLY A 1 191 ? 13.738 13.833 11.281 1.00 94.00 191 GLY A CA 1
ATOM 1430 C C . GLY A 1 191 ? 13.625 12.734 10.218 1.00 94.00 191 GLY A C 1
ATOM 1431 O O . GLY A 1 191 ? 13.478 11.568 10.581 1.00 94.00 191 GLY A O 1
ATOM 1432 N N . ALA A 1 192 ? 13.703 13.062 8.921 1.00 97.94 192 ALA A N 1
ATOM 1433 C CA . ALA A 1 192 ? 13.628 12.055 7.869 1.00 97.94 192 ALA A CA 1
ATOM 1434 C C . ALA A 1 192 ? 14.878 11.165 7.821 1.00 97.94 192 ALA A C 1
ATOM 1436 O O . ALA A 1 192 ? 16.014 11.645 7.892 1.00 97.94 192 ALA A O 1
ATOM 1437 N N . VAL A 1 193 ? 14.663 9.865 7.644 1.00 98.12 193 VAL A N 1
AT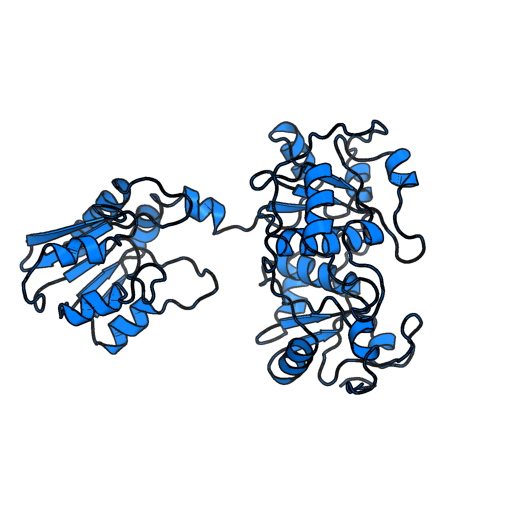OM 1438 C CA . VAL A 1 193 ? 15.698 8.868 7.360 1.00 98.12 193 VAL A CA 1
ATOM 1439 C C . VAL A 1 193 ? 15.692 8.575 5.867 1.00 98.12 193 VAL A C 1
ATOM 1441 O O . VAL A 1 193 ? 14.636 8.329 5.287 1.00 98.12 193 VAL A O 1
ATOM 1444 N N . PHE A 1 194 ? 16.866 8.591 5.245 1.00 98.38 194 PHE A N 1
ATOM 1445 C CA . PHE A 1 194 ? 17.004 8.229 3.839 1.00 98.38 194 PHE A CA 1
ATOM 1446 C C . PHE A 1 194 ? 17.034 6.713 3.656 1.00 98.38 194 PHE A C 1
ATOM 1448 O O . PHE A 1 194 ? 17.868 6.053 4.279 1.00 98.38 194 PHE A O 1
ATOM 1455 N N . LEU A 1 195 ? 16.199 6.190 2.757 1.00 98.44 195 LEU A N 1
ATOM 1456 C CA . LEU A 1 195 ? 16.269 4.809 2.280 1.00 98.44 195 LEU A CA 1
ATOM 1457 C C . LEU A 1 195 ? 16.463 4.781 0.763 1.00 98.44 195 LEU A C 1
ATOM 1459 O O . LEU A 1 195 ? 15.808 5.508 0.017 1.00 98.44 195 LEU A O 1
ATOM 1463 N N . ASP A 1 196 ? 17.349 3.905 0.309 1.00 98.12 196 ASP A N 1
ATOM 1464 C CA . ASP A 1 196 ? 17.604 3.655 -1.102 1.00 98.12 196 ASP A CA 1
ATOM 1465 C C . ASP A 1 196 ? 16.562 2.672 -1.657 1.00 98.12 196 ASP A C 1
ATOM 1467 O O . ASP A 1 196 ? 16.456 1.534 -1.196 1.00 98.12 196 ASP A O 1
ATOM 1471 N N . LEU A 1 197 ? 15.778 3.093 -2.655 1.00 97.75 197 LEU A N 1
ATOM 1472 C CA . LEU A 1 197 ? 14.743 2.237 -3.237 1.00 97.75 197 LEU A CA 1
ATOM 1473 C C . LEU A 1 197 ? 15.305 0.907 -3.763 1.00 97.75 197 LEU A C 1
ATOM 1475 O O . LEU A 1 197 ? 14.686 -0.140 -3.564 1.00 97.75 197 LEU A O 1
ATOM 1479 N N . ASP A 1 198 ? 16.453 0.950 -4.436 1.00 96.31 198 ASP A N 1
ATOM 1480 C CA . ASP A 1 198 ? 17.013 -0.212 -5.120 1.00 96.31 198 ASP A CA 1
ATOM 1481 C C . ASP A 1 198 ? 17.726 -1.140 -4.137 1.00 96.31 198 ASP A C 1
ATOM 1483 O O . ASP A 1 198 ? 17.589 -2.360 -4.233 1.00 96.31 198 ASP A O 1
ATOM 1487 N N . ALA A 1 199 ? 18.475 -0.572 -3.188 1.00 96.88 199 ALA A N 1
ATOM 1488 C CA . ALA A 1 199 ? 19.300 -1.347 -2.262 1.00 96.88 199 ALA A CA 1
ATOM 1489 C C . ALA A 1 199 ? 18.567 -1.780 -0.983 1.00 96.88 199 ALA A C 1
ATOM 1491 O O . ALA A 1 199 ? 18.819 -2.878 -0.483 1.00 96.88 199 ALA A O 1
ATOM 1492 N N . ASP A 1 200 ? 17.677 -0.937 -0.453 1.00 98.12 200 ASP A N 1
ATOM 1493 C CA . ASP A 1 200 ? 17.070 -1.138 0.868 1.00 98.12 200 ASP A CA 1
ATOM 1494 C C . ASP A 1 200 ? 15.634 -1.685 0.784 1.00 98.12 200 ASP A C 1
ATOM 1496 O O . ASP A 1 200 ? 15.155 -2.351 1.706 1.00 98.12 200 ASP A O 1
ATOM 1500 N N . LEU A 1 201 ? 14.926 -1.403 -0.315 1.00 98.06 201 LEU A N 1
ATOM 1501 C CA . LEU A 1 201 ? 13.483 -1.652 -0.450 1.00 98.06 201 LEU A CA 1
ATOM 1502 C C . LEU A 1 201 ? 13.120 -2.630 -1.577 1.00 98.06 201 LEU A C 1
ATOM 1504 O O . LEU A 1 201 ? 11.948 -2.999 -1.715 1.00 98.06 201 LEU A O 1
ATOM 1508 N N . CYS A 1 202 ? 14.112 -3.075 -2.348 1.00 97.69 202 CYS A N 1
ATOM 1509 C CA . CYS A 1 202 ? 13.990 -4.085 -3.393 1.00 97.69 202 CYS A CA 1
ATOM 1510 C C . CYS A 1 202 ? 15.038 -5.192 -3.208 1.00 97.69 202 CYS A C 1
ATOM 1512 O O . CYS A 1 202 ? 16.064 -5.014 -2.557 1.00 97.69 202 CYS A O 1
ATOM 1514 N N . GLY A 1 203 ? 14.767 -6.366 -3.777 1.00 96.44 203 GLY A N 1
ATOM 1515 C CA . GLY A 1 203 ? 15.786 -7.397 -3.951 1.00 96.44 203 GLY A CA 1
ATOM 1516 C C . GLY A 1 203 ? 16.706 -7.070 -5.137 1.00 96.44 203 GLY A C 1
ATOM 1517 O O . GLY A 1 203 ? 16.341 -6.264 -5.997 1.00 96.44 203 GLY A O 1
ATOM 1518 N N . PRO A 1 204 ? 17.881 -7.715 -5.237 1.00 95.38 204 PRO A N 1
ATOM 1519 C CA . PRO A 1 204 ? 18.796 -7.480 -6.346 1.00 95.38 204 PRO A CA 1
ATOM 1520 C C . PRO A 1 204 ? 18.161 -7.884 -7.692 1.00 95.38 204 PRO A C 1
ATOM 1522 O O . PRO A 1 204 ? 17.460 -8.902 -7.750 1.00 95.38 204 PRO A O 1
ATOM 1525 N N . PRO A 1 205 ? 18.439 -7.154 -8.791 1.00 95.06 205 PRO A N 1
ATOM 1526 C CA . PRO A 1 205 ? 17.989 -7.539 -10.124 1.00 95.06 205 PRO A CA 1
ATOM 1527 C C . PRO A 1 205 ? 18.412 -8.969 -10.479 1.00 95.06 205 PRO A C 1
ATOM 1529 O O . PRO A 1 205 ? 19.548 -9.378 -10.228 1.00 95.06 205 PRO A O 1
ATOM 1532 N N . GLY A 1 206 ? 17.519 -9.732 -11.108 1.00 94.56 206 GLY A N 1
ATOM 1533 C CA . GLY A 1 206 ? 17.799 -11.124 -11.449 1.00 94.56 206 GLY A CA 1
ATOM 1534 C C . GLY A 1 206 ? 16.585 -11.863 -12.007 1.00 94.56 206 GLY A C 1
ATOM 1535 O O . GLY A 1 206 ? 15.724 -11.243 -12.633 1.00 94.56 206 GLY A O 1
ATOM 1536 N N . PRO A 1 207 ? 16.476 -13.186 -11.776 1.00 92.38 207 PRO A N 1
ATOM 1537 C CA . PRO A 1 207 ? 15.351 -13.983 -12.263 1.00 92.38 207 PRO A CA 1
ATOM 1538 C C . PRO A 1 207 ? 13.978 -13.483 -11.799 1.00 92.38 207 PRO A C 1
ATOM 1540 O O . PRO A 1 207 ? 13.006 -13.708 -12.500 1.00 92.38 207 PRO A O 1
ATOM 1543 N N . GLY A 1 208 ? 13.890 -12.784 -10.659 1.00 93.50 208 GLY A N 1
ATOM 1544 C CA . GLY A 1 208 ? 12.653 -12.168 -10.158 1.00 93.50 208 GLY A CA 1
ATOM 1545 C C . GLY A 1 208 ? 12.276 -10.834 -10.820 1.00 93.50 208 GLY A C 1
ATOM 1546 O O . GLY A 1 208 ? 11.316 -10.197 -10.390 1.00 93.50 208 GLY A O 1
ATOM 1547 N N . GLY A 1 209 ? 13.017 -10.393 -11.841 1.00 95.81 209 GLY A N 1
ATOM 1548 C CA . GLY A 1 209 ? 12.852 -9.099 -12.508 1.00 95.81 209 GLY A CA 1
ATOM 1549 C C . GLY A 1 209 ? 13.879 -8.057 -12.055 1.00 95.81 209 GLY A C 1
ATOM 1550 O O . GLY A 1 209 ? 14.852 -8.371 -11.369 1.00 95.81 209 GLY A O 1
ATOM 1551 N N . ARG A 1 210 ? 13.681 -6.797 -12.464 1.00 95.75 210 ARG A N 1
ATOM 1552 C CA . ARG A 1 210 ? 14.615 -5.698 -12.140 1.00 95.75 210 ARG A CA 1
ATOM 1553 C C . ARG A 1 210 ? 14.494 -5.154 -10.717 1.00 95.75 210 ARG A C 1
ATOM 1555 O O . ARG A 1 210 ? 15.497 -4.716 -10.185 1.00 95.75 210 ARG A O 1
ATOM 1562 N N . HIS A 1 211 ? 13.290 -5.147 -10.145 1.00 96.69 211 HIS A N 1
ATOM 1563 C CA . HIS A 1 211 ? 13.037 -4.648 -8.784 1.00 96.69 211 HIS A CA 1
ATOM 1564 C C . HIS A 1 211 ? 12.156 -5.653 -8.016 1.00 96.69 211 HIS A C 1
ATOM 1566 O O . HIS A 1 211 ? 11.002 -5.348 -7.689 1.00 96.69 211 HIS A O 1
ATOM 1572 N N . PRO A 1 212 ? 12.636 -6.894 -7.803 1.00 97.38 212 PRO A N 1
ATOM 1573 C CA . PRO A 1 212 ? 11.887 -7.894 -7.048 1.00 97.38 212 PRO A CA 1
ATOM 1574 C C . PRO A 1 212 ? 11.641 -7.423 -5.609 1.00 97.38 212 PRO A C 1
ATOM 1576 O O . PRO A 1 212 ? 12.240 -6.454 -5.137 1.00 97.38 212 PRO A O 1
ATOM 1579 N N . LEU A 1 213 ? 10.752 -8.109 -4.889 1.00 97.38 213 LEU A N 1
ATOM 1580 C CA . LEU A 1 213 ? 10.616 -7.868 -3.453 1.00 97.38 213 LEU A CA 1
ATOM 1581 C C . LEU A 1 213 ? 11.921 -8.198 -2.716 1.00 97.38 213 LEU A C 1
ATOM 1583 O O . LEU A 1 213 ? 12.637 -9.113 -3.130 1.00 97.38 213 LEU A O 1
ATOM 1587 N N . PRO A 1 214 ? 12.248 -7.446 -1.653 1.00 97.44 214 PRO A N 1
ATOM 1588 C CA . PRO A 1 214 ? 13.414 -7.735 -0.837 1.00 97.44 214 PRO A CA 1
ATOM 1589 C C . PRO A 1 214 ? 13.189 -9.013 -0.024 1.00 97.44 214 PRO A C 1
ATOM 1591 O O . PRO A 1 214 ? 12.062 -9.346 0.350 1.00 97.44 214 PRO A O 1
ATOM 1594 N N . GLU A 1 215 ? 14.280 -9.693 0.317 1.00 97.06 215 GLU A N 1
ATOM 1595 C CA . GLU A 1 215 ? 14.227 -10.783 1.291 1.00 97.06 215 GLU A CA 1
ATOM 1596 C C . GLU A 1 215 ? 13.734 -10.248 2.651 1.00 97.06 215 GLU A C 1
ATOM 1598 O O . GLU A 1 215 ? 14.269 -9.237 3.126 1.00 97.06 215 GLU A O 1
ATOM 1603 N N . PRO A 1 216 ? 12.761 -10.905 3.320 1.00 96.88 216 PRO A N 1
ATOM 1604 C CA . PRO A 1 216 ? 12.164 -10.397 4.560 1.00 96.88 216 PRO A CA 1
ATOM 1605 C C . PRO A 1 216 ? 13.180 -10.062 5.659 1.00 96.88 216 PRO A C 1
ATOM 1607 O O . PRO A 1 216 ? 13.032 -9.063 6.362 1.00 96.88 216 PRO A O 1
ATOM 1610 N N . ASP A 1 217 ? 14.243 -10.860 5.784 1.00 97.19 217 ASP A N 1
ATOM 1611 C CA . ASP A 1 217 ? 15.303 -10.651 6.773 1.00 97.19 217 ASP A CA 1
ATOM 1612 C C . ASP A 1 217 ? 16.146 -9.398 6.496 1.00 97.19 217 ASP A C 1
ATOM 1614 O O . ASP A 1 217 ? 16.540 -8.702 7.437 1.00 97.19 217 ASP A O 1
ATOM 1618 N N . ALA A 1 218 ? 16.406 -9.103 5.218 1.00 97.81 218 ALA A N 1
ATOM 1619 C CA . ALA A 1 218 ? 17.135 -7.911 4.797 1.00 97.81 218 ALA A CA 1
ATOM 1620 C C . ALA A 1 218 ? 16.274 -6.660 5.009 1.00 97.81 218 ALA A C 1
ATOM 1622 O O . ALA A 1 218 ? 16.721 -5.708 5.650 1.00 97.81 218 ALA A O 1
ATOM 1623 N N . LEU A 1 219 ? 15.006 -6.713 4.583 1.00 98.38 219 LEU A N 1
ATOM 1624 C CA . LEU A 1 219 ? 14.055 -5.627 4.807 1.00 98.38 219 LEU A CA 1
ATOM 1625 C C . LEU A 1 219 ? 13.878 -5.346 6.304 1.00 98.38 219 LEU A C 1
ATOM 1627 O O . LEU A 1 219 ? 13.897 -4.194 6.724 1.00 98.38 219 LEU A O 1
ATOM 1631 N N . ARG A 1 220 ? 13.782 -6.380 7.149 1.00 98.00 220 ARG A N 1
ATOM 1632 C CA . ARG A 1 220 ? 13.689 -6.203 8.606 1.00 98.00 220 ARG A CA 1
ATOM 1633 C C . ARG A 1 220 ? 14.863 -5.403 9.166 1.00 98.00 220 ARG A C 1
ATOM 1635 O O . ARG A 1 220 ? 14.649 -4.544 10.017 1.00 98.00 220 ARG A O 1
ATOM 1642 N N . ALA A 1 221 ? 16.090 -5.682 8.725 1.00 97.94 221 ALA A N 1
ATOM 1643 C CA . ALA A 1 221 ? 17.269 -4.954 9.192 1.00 97.94 221 ALA A CA 1
ATOM 1644 C C . ALA A 1 221 ? 17.196 -3.465 8.814 1.00 97.94 221 ALA A C 1
ATOM 1646 O O . ALA A 1 221 ? 17.421 -2.609 9.672 1.00 97.94 221 ALA A O 1
ATOM 1647 N N . VAL A 1 222 ? 16.795 -3.171 7.573 1.00 98.19 222 VAL A N 1
ATOM 1648 C CA . VAL A 1 222 ? 16.561 -1.806 7.080 1.00 98.19 222 VAL A CA 1
ATOM 1649 C C . VAL A 1 222 ? 15.507 -1.097 7.931 1.00 98.19 222 VAL A C 1
ATOM 1651 O O . VAL A 1 222 ? 15.799 -0.059 8.525 1.00 98.19 222 VAL A O 1
ATOM 1654 N N . LEU A 1 223 ? 14.308 -1.673 8.064 1.00 98.06 223 LEU A N 1
ATOM 1655 C CA . LEU A 1 223 ? 13.186 -1.037 8.767 1.00 98.06 223 LEU A CA 1
ATOM 1656 C C . LEU A 1 223 ? 13.475 -0.810 10.252 1.00 98.06 223 LEU A C 1
ATOM 1658 O O . LEU A 1 223 ? 13.100 0.230 10.795 1.00 98.06 223 LEU A O 1
ATOM 1662 N N . ARG A 1 224 ? 14.197 -1.736 10.897 1.00 97.62 224 ARG A N 1
ATOM 1663 C CA . ARG A 1 224 ? 14.665 -1.535 12.273 1.00 97.62 224 ARG A CA 1
ATOM 1664 C C . ARG A 1 224 ? 15.620 -0.362 12.375 1.00 97.62 224 ARG A C 1
ATOM 1666 O O . ARG A 1 224 ? 15.445 0.459 13.267 1.00 97.62 224 ARG A O 1
ATOM 1673 N N . SER A 1 225 ? 16.596 -0.263 11.473 1.00 96.81 225 SER A N 1
ATOM 1674 C CA . SER A 1 225 ? 17.562 0.844 11.470 1.00 96.81 225 SER A CA 1
ATOM 1675 C C . SER A 1 225 ? 16.918 2.203 11.176 1.00 96.81 225 SER A C 1
ATOM 1677 O O . SER A 1 225 ? 17.358 3.212 11.712 1.00 96.81 225 SER A O 1
ATOM 1679 N N . ALA A 1 226 ? 15.827 2.216 10.406 1.00 97.00 226 ALA A N 1
ATOM 1680 C CA . ALA A 1 226 ? 15.024 3.405 10.143 1.00 97.00 226 ALA A CA 1
ATOM 1681 C C . ALA A 1 226 ? 14.051 3.768 11.282 1.00 97.00 226 ALA A C 1
ATOM 1683 O O . ALA A 1 226 ? 13.304 4.735 11.162 1.00 97.00 226 ALA A O 1
ATOM 1684 N N . GLY A 1 227 ? 14.017 2.990 12.371 1.00 95.75 227 GLY A N 1
ATOM 1685 C CA . GLY A 1 227 ? 13.136 3.223 13.517 1.00 95.75 227 GLY A CA 1
ATOM 1686 C C . GLY A 1 227 ? 11.652 2.996 13.242 1.00 95.75 227 GLY A C 1
ATOM 1687 O O . GLY A 1 227 ? 10.818 3.499 13.991 1.00 95.75 227 GLY A O 1
ATOM 1688 N N . VAL A 1 228 ? 11.298 2.246 12.193 1.00 95.62 228 VAL A N 1
ATOM 1689 C CA . VAL A 1 228 ? 9.902 1.863 11.930 1.00 95.62 228 VAL A CA 1
ATOM 1690 C C . VAL A 1 228 ? 9.404 1.015 13.091 1.00 95.62 228 VAL A C 1
ATOM 1692 O O . VAL A 1 228 ? 10.064 0.055 13.470 1.00 95.62 228 VAL A O 1
ATOM 1695 N N . THR A 1 229 ? 8.243 1.326 13.657 1.00 88.19 229 THR A N 1
ATOM 1696 C CA . THR A 1 229 ? 7.643 0.549 14.755 1.00 88.19 229 THR A CA 1
ATOM 1697 C C . THR A 1 229 ? 6.320 -0.076 14.321 1.00 88.19 229 THR A C 1
ATOM 1699 O O . THR A 1 229 ? 5.769 0.269 13.279 1.00 88.19 229 THR A O 1
ATOM 1702 N N . ARG A 1 230 ? 5.785 -1.020 15.108 1.00 79.31 230 ARG A N 1
ATOM 1703 C CA . ARG A 1 230 ? 4.513 -1.687 14.768 1.00 79.31 230 ARG A CA 1
ATOM 1704 C C . ARG A 1 230 ? 3.298 -0.759 14.833 1.00 79.31 230 ARG A C 1
ATOM 1706 O O . ARG A 1 230 ? 2.332 -0.994 14.115 1.00 79.31 230 ARG A O 1
ATOM 1713 N N . THR A 1 231 ? 3.325 0.232 15.721 1.00 78.38 231 THR A N 1
ATOM 1714 C CA . THR A 1 231 ? 2.169 1.087 16.042 1.00 78.38 231 THR A CA 1
ATOM 1715 C C . THR A 1 231 ? 2.364 2.547 15.650 1.00 78.38 231 THR A C 1
ATOM 1717 O O . THR A 1 231 ? 1.401 3.306 15.676 1.00 78.38 231 THR A O 1
ATOM 1720 N N . GLY A 1 232 ? 3.595 2.967 15.346 1.00 84.50 232 GLY A N 1
ATOM 1721 C CA . GLY A 1 232 ? 3.888 4.336 14.939 1.00 84.50 232 GLY A CA 1
ATOM 1722 C C . GLY A 1 232 ? 3.526 4.584 13.471 1.00 84.50 232 GLY A C 1
ATOM 1723 O O . GLY A 1 232 ? 3.765 3.703 12.641 1.00 84.50 232 GLY A O 1
ATOM 1724 N N . PRO A 1 233 ? 2.983 5.766 13.131 1.00 91.75 233 PRO A N 1
ATOM 1725 C CA . PRO A 1 233 ? 2.761 6.147 11.743 1.00 91.75 233 PRO A CA 1
ATOM 1726 C C . PRO A 1 233 ? 4.091 6.268 10.998 1.00 91.75 233 PRO A C 1
ATOM 1728 O O . PRO A 1 233 ? 5.046 6.870 11.497 1.00 91.75 233 PRO A O 1
ATOM 1731 N N . VAL A 1 234 ? 4.132 5.732 9.781 1.00 97.19 234 VAL A N 1
ATOM 1732 C CA . VAL A 1 234 ? 5.241 5.913 8.844 1.00 97.19 234 VAL A CA 1
ATOM 1733 C C . VAL A 1 234 ? 4.790 6.843 7.729 1.00 97.19 234 VAL A C 1
ATOM 1735 O O . VAL A 1 234 ? 3.796 6.580 7.053 1.00 97.19 234 VAL A O 1
ATOM 1738 N N . VAL A 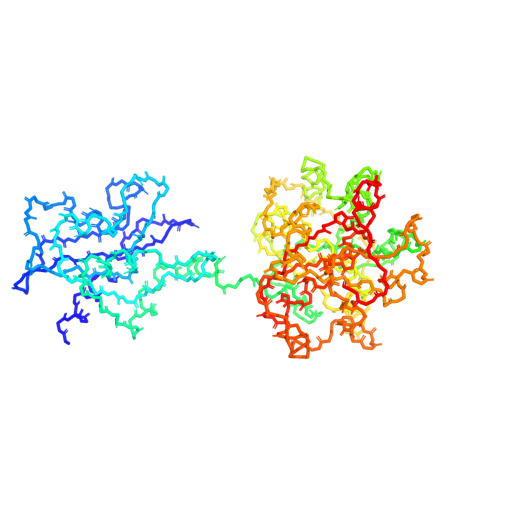1 235 ? 5.530 7.925 7.517 1.00 98.06 235 VAL A N 1
ATOM 1739 C CA . VAL A 1 235 ? 5.302 8.867 6.422 1.00 98.06 235 VAL A CA 1
ATOM 1740 C C . VAL A 1 235 ? 6.428 8.736 5.413 1.00 98.06 235 VAL A C 1
ATOM 1742 O O . VAL A 1 235 ? 7.597 8.811 5.771 1.00 98.06 235 VAL A O 1
ATOM 1745 N N . VAL A 1 236 ? 6.082 8.557 4.145 1.00 98.69 236 VAL A N 1
ATOM 1746 C CA . VAL A 1 236 ? 7.032 8.361 3.050 1.00 98.69 236 VAL A CA 1
ATOM 1747 C C . VAL A 1 236 ? 6.904 9.499 2.046 1.00 98.69 236 VAL A C 1
ATOM 1749 O O . VAL A 1 236 ? 5.791 9.920 1.730 1.00 98.69 236 VAL A O 1
ATOM 1752 N N . TYR A 1 237 ? 8.019 9.984 1.508 1.00 98.62 237 TYR A N 1
ATOM 1753 C CA . TYR A 1 237 ? 8.004 10.957 0.419 1.00 98.62 237 TYR A CA 1
ATOM 1754 C C . TYR A 1 237 ? 9.151 10.741 -0.572 1.00 98.62 237 TYR A C 1
ATOM 1756 O O . TYR A 1 237 ? 10.208 10.221 -0.221 1.00 98.62 237 TYR A O 1
ATOM 1764 N N . ASP A 1 238 ? 8.935 11.168 -1.814 1.00 97.56 238 ASP A N 1
ATOM 1765 C CA . ASP A 1 238 ? 9.956 11.261 -2.859 1.00 97.56 238 ASP A CA 1
ATOM 1766 C C . ASP A 1 238 ? 10.013 12.692 -3.425 1.00 97.56 238 ASP A C 1
ATOM 1768 O O . ASP A 1 238 ? 9.626 13.651 -2.755 1.00 97.56 238 ASP A O 1
ATOM 1772 N N . GLY A 1 239 ? 10.532 12.867 -4.643 1.00 94.75 239 GLY A N 1
ATOM 1773 C CA . GLY A 1 239 ? 10.675 14.181 -5.274 1.00 94.75 239 GLY A CA 1
ATOM 1774 C C . GLY A 1 239 ? 9.355 14.813 -5.730 1.00 94.75 239 GLY A C 1
ATOM 1775 O O . GLY A 1 239 ? 9.350 16.001 -6.043 1.00 94.75 239 GLY A O 1
ATOM 1776 N N . GLY A 1 240 ? 8.255 14.051 -5.755 1.00 91.50 240 GLY A N 1
ATOM 1777 C CA . GLY A 1 240 ? 6.918 14.483 -6.177 1.00 91.50 240 GLY A CA 1
ATOM 1778 C C . GLY A 1 240 ? 6.344 13.728 -7.383 1.00 91.50 240 GLY A C 1
ATOM 1779 O O . GLY A 1 240 ? 5.190 13.959 -7.750 1.00 91.50 240 GLY A O 1
ATOM 1780 N N . ASP A 1 241 ? 7.111 12.813 -7.989 1.00 90.62 241 ASP A N 1
ATOM 1781 C CA . ASP A 1 241 ? 6.644 11.945 -9.085 1.00 90.62 241 ASP A CA 1
ATOM 1782 C C . ASP A 1 241 ? 5.872 10.701 -8.600 1.00 90.62 241 ASP A C 1
ATOM 1784 O O . ASP A 1 241 ? 5.252 9.985 -9.407 1.00 90.62 241 ASP A O 1
ATOM 1788 N N . MET A 1 242 ? 5.877 10.485 -7.278 1.00 94.25 242 MET A N 1
ATOM 1789 C CA . MET A 1 242 ? 5.150 9.449 -6.552 1.00 94.25 242 MET A CA 1
ATOM 1790 C C . MET A 1 242 ? 5.559 8.024 -6.941 1.00 94.25 242 MET A C 1
ATOM 1792 O O . MET A 1 242 ? 4.807 7.078 -6.696 1.00 94.25 242 MET A O 1
ATOM 1796 N N . LEU A 1 243 ? 6.705 7.831 -7.598 1.00 95.06 243 LEU A N 1
ATOM 1797 C CA . LEU A 1 243 ? 7.162 6.506 -8.014 1.00 95.06 243 LEU A CA 1
ATOM 1798 C C . LEU A 1 243 ? 7.759 5.743 -6.836 1.00 95.06 243 LEU A C 1
ATOM 1800 O O . LEU A 1 243 ? 7.272 4.668 -6.470 1.00 95.06 243 LEU A O 1
ATOM 1804 N N . ALA A 1 244 ? 8.813 6.300 -6.247 1.00 97.75 244 ALA A N 1
ATOM 1805 C CA . ALA A 1 244 ? 9.547 5.642 -5.181 1.00 97.75 244 ALA A CA 1
ATOM 1806 C C . ALA A 1 244 ? 8.727 5.618 -3.894 1.00 97.75 244 ALA A C 1
ATOM 1808 O O . ALA A 1 244 ? 8.625 4.571 -3.258 1.00 97.75 244 ALA A O 1
ATOM 1809 N N . ALA A 1 245 ? 8.038 6.714 -3.566 1.00 98.25 245 ALA A N 1
ATOM 1810 C CA . ALA A 1 245 ? 7.210 6.775 -2.369 1.00 98.25 245 ALA A CA 1
ATOM 1811 C C . ALA A 1 245 ? 6.062 5.759 -2.405 1.00 98.25 245 ALA A C 1
ATOM 1813 O O . ALA A 1 245 ? 5.802 5.087 -1.405 1.00 98.25 245 ALA A O 1
ATOM 1814 N N . ALA A 1 246 ? 5.422 5.567 -3.563 1.00 97.88 246 ALA A N 1
ATOM 1815 C CA . ALA A 1 246 ? 4.369 4.568 -3.702 1.00 97.88 246 ALA A CA 1
ATOM 1816 C C . ALA A 1 246 ? 4.896 3.130 -3.669 1.00 97.88 246 ALA A C 1
ATOM 1818 O O . ALA A 1 246 ? 4.264 2.252 -3.078 1.00 97.88 246 ALA A O 1
ATOM 1819 N N . ARG A 1 247 ? 6.062 2.871 -4.277 1.00 98.38 247 ARG A N 1
ATOM 1820 C CA . ARG A 1 247 ? 6.702 1.554 -4.195 1.00 98.38 247 ARG A CA 1
ATOM 1821 C C . ARG A 1 247 ? 7.078 1.209 -2.756 1.00 98.38 247 ARG A C 1
ATOM 1823 O O . ARG A 1 247 ? 6.777 0.102 -2.314 1.00 98.38 247 ARG A O 1
ATOM 1830 N N . THR A 1 248 ? 7.650 2.158 -2.022 1.00 98.69 248 THR A N 1
ATOM 1831 C CA . THR A 1 248 ? 7.953 2.023 -0.594 1.00 98.69 248 THR A CA 1
ATOM 1832 C C . THR A 1 248 ? 6.686 1.789 0.217 1.00 98.69 248 THR A C 1
ATOM 1834 O O . THR A 1 248 ? 6.647 0.838 0.992 1.00 98.69 248 THR A O 1
ATOM 1837 N N . TRP A 1 249 ? 5.626 2.579 0.002 1.00 98.50 249 TRP A N 1
ATOM 1838 C CA . TRP A 1 249 ? 4.327 2.359 0.645 1.00 98.50 249 TRP A CA 1
ATOM 1839 C C . TRP A 1 249 ? 3.852 0.919 0.460 1.00 98.50 249 TRP A C 1
ATOM 1841 O O . TRP A 1 249 ? 3.558 0.239 1.443 1.00 98.50 249 TRP A O 1
ATOM 1851 N N . TRP A 1 250 ? 3.868 0.418 -0.776 1.00 98.44 250 TRP A N 1
ATOM 1852 C CA . TRP A 1 250 ? 3.440 -0.945 -1.067 1.00 98.44 250 TRP A CA 1
ATOM 1853 C C . TRP A 1 250 ? 4.306 -1.980 -0.339 1.00 98.44 250 TRP A C 1
ATOM 1855 O O . TRP A 1 250 ? 3.769 -2.874 0.309 1.00 98.44 250 TRP A O 1
ATOM 1865 N N . THR A 1 251 ? 5.637 -1.843 -0.384 1.00 98.56 251 THR A N 1
ATOM 1866 C CA . THR A 1 251 ? 6.569 -2.765 0.289 1.00 98.56 251 THR A CA 1
ATOM 1867 C C . THR A 1 251 ? 6.376 -2.768 1.808 1.00 98.56 251 THR A C 1
ATOM 1869 O O . THR A 1 251 ? 6.354 -3.836 2.415 1.00 98.56 251 THR A O 1
ATOM 1872 N N . LEU A 1 252 ? 6.182 -1.606 2.439 1.00 98.06 252 LEU A N 1
ATOM 1873 C CA . LEU A 1 252 ? 5.957 -1.510 3.886 1.00 98.06 252 LEU A CA 1
ATOM 1874 C C . LEU A 1 252 ? 4.623 -2.130 4.305 1.00 98.06 252 LEU A C 1
ATOM 1876 O O . LEU A 1 252 ? 4.555 -2.862 5.294 1.00 98.06 252 LEU A O 1
ATOM 1880 N N . ARG A 1 253 ? 3.562 -1.870 3.537 1.00 96.69 253 ARG A N 1
ATOM 1881 C CA . ARG A 1 253 ? 2.244 -2.472 3.755 1.00 96.69 253 ARG A CA 1
ATOM 1882 C C . ARG A 1 253 ? 2.289 -3.989 3.574 1.00 96.69 253 ARG A C 1
ATOM 1884 O O . ARG A 1 253 ? 1.804 -4.712 4.439 1.00 96.69 253 ARG A O 1
ATOM 1891 N N . TRP A 1 254 ? 2.941 -4.473 2.514 1.00 96.62 254 TRP A N 1
ATOM 1892 C CA . TRP A 1 254 ? 3.205 -5.898 2.292 1.00 96.62 254 TRP A CA 1
ATOM 1893 C C . TRP A 1 254 ? 3.980 -6.527 3.453 1.00 96.62 254 TRP A C 1
ATOM 1895 O O . TRP A 1 254 ? 3.649 -7.635 3.860 1.00 96.62 254 TRP A O 1
ATOM 1905 N N . ALA A 1 255 ? 4.946 -5.806 4.025 1.00 95.81 255 ALA A N 1
ATOM 1906 C CA . ALA A 1 255 ? 5.741 -6.232 5.175 1.00 95.81 255 ALA A CA 1
ATOM 1907 C C . ALA A 1 255 ? 5.002 -6.155 6.527 1.00 95.81 255 ALA A C 1
ATOM 1909 O O . ALA A 1 255 ? 5.583 -6.506 7.557 1.00 95.81 255 ALA A O 1
ATOM 1910 N N . GLY A 1 256 ? 3.746 -5.697 6.546 1.00 92.56 256 GLY A N 1
ATOM 1911 C CA . GLY A 1 256 ? 2.890 -5.688 7.732 1.00 92.56 256 GLY A CA 1
ATOM 1912 C C . GLY A 1 256 ? 2.848 -4.368 8.511 1.00 92.56 256 GLY A C 1
ATOM 1913 O O . GLY A 1 256 ? 2.286 -4.346 9.610 1.00 92.56 256 GLY A O 1
ATOM 1914 N N . VAL A 1 257 ? 3.394 -3.267 7.981 1.00 93.25 257 VAL A N 1
ATOM 1915 C CA . VAL A 1 257 ? 3.266 -1.935 8.604 1.00 93.25 257 VAL A CA 1
ATOM 1916 C C . VAL A 1 257 ? 1.828 -1.421 8.448 1.00 93.25 257 VAL A C 1
ATOM 1918 O O . VAL A 1 257 ? 1.314 -1.299 7.336 1.00 93.25 257 VAL A O 1
ATOM 1921 N N . GLN A 1 258 ? 1.164 -1.110 9.566 1.00 85.62 258 GLN A N 1
ATOM 1922 C CA . GLN A 1 258 ? -0.282 -0.838 9.602 1.00 85.62 258 GLN A CA 1
ATOM 1923 C C . GLN A 1 258 ? -0.680 0.616 9.301 1.00 85.62 258 GLN A C 1
ATOM 1925 O O . GLN A 1 258 ? -1.803 0.855 8.861 1.00 85.62 258 GLN A O 1
ATOM 1930 N N . ASP A 1 259 ? 0.223 1.577 9.466 1.00 91.06 259 ASP A N 1
ATOM 1931 C CA . ASP A 1 259 ? -0.033 2.987 9.168 1.00 91.06 259 ASP A CA 1
ATOM 1932 C C . ASP A 1 259 ? 1.111 3.526 8.309 1.00 91.06 259 ASP A C 1
ATOM 1934 O O . ASP A 1 259 ? 2.174 3.878 8.817 1.00 91.06 259 ASP A O 1
ATOM 1938 N N . VAL A 1 260 ? 0.906 3.507 6.989 1.00 96.25 260 VAL A N 1
ATOM 1939 C CA . VAL A 1 260 ? 1.861 4.040 6.014 1.00 96.25 260 VAL A CA 1
ATOM 1940 C C . VAL A 1 260 ? 1.147 5.076 5.166 1.00 96.25 260 VAL A C 1
ATOM 1942 O O . VAL A 1 260 ? 0.188 4.747 4.464 1.00 96.25 260 VAL A O 1
ATOM 1945 N N . ARG A 1 261 ? 1.632 6.313 5.217 1.00 96.31 261 ARG A N 1
ATOM 1946 C CA . ARG A 1 261 ? 1.071 7.463 4.505 1.00 96.31 261 ARG A CA 1
ATOM 1947 C C . ARG A 1 261 ? 2.128 8.044 3.582 1.00 96.31 261 ARG A C 1
ATOM 1949 O O . ARG A 1 261 ? 3.302 8.097 3.933 1.00 96.31 261 ARG A O 1
ATOM 1956 N N . VAL A 1 262 ? 1.721 8.491 2.408 1.00 98.38 262 VAL A N 1
ATOM 1957 C CA . VAL A 1 262 ? 2.595 9.126 1.427 1.00 98.38 262 VAL A CA 1
ATOM 1958 C C . VAL A 1 262 ? 2.301 10.617 1.391 1.00 98.38 262 VAL A C 1
ATOM 1960 O O . VAL A 1 262 ? 1.140 11.018 1.312 1.00 98.38 262 VAL A O 1
ATOM 1963 N N . LEU A 1 263 ? 3.345 11.440 1.451 1.00 97.62 263 LEU A N 1
ATOM 1964 C CA . LEU A 1 263 ? 3.223 12.876 1.240 1.00 97.62 263 LEU A CA 1
ATOM 1965 C C . LEU A 1 263 ? 2.888 13.144 -0.232 1.00 97.62 263 LEU A C 1
ATOM 1967 O O . LEU A 1 263 ? 3.733 12.952 -1.107 1.00 97.62 263 LEU A O 1
ATOM 1971 N N . ASP A 1 264 ? 1.660 13.577 -0.497 1.00 94.94 264 ASP A N 1
ATOM 1972 C CA . ASP A 1 264 ? 1.192 13.862 -1.850 1.00 94.94 264 ASP A CA 1
ATOM 1973 C C . ASP A 1 264 ? 1.939 15.066 -2.429 1.00 94.94 264 ASP A C 1
ATOM 1975 O O . ASP A 1 264 ? 2.032 16.122 -1.800 1.00 94.94 264 ASP A O 1
ATOM 1979 N N . GLY A 1 265 ? 2.549 14.873 -3.598 1.00 93.06 265 GLY A N 1
ATOM 1980 C CA . GLY A 1 265 ? 3.457 15.847 -4.203 1.00 93.06 265 GLY A CA 1
ATOM 1981 C C . GLY A 1 265 ? 4.876 15.885 -3.622 1.00 93.06 265 GLY A C 1
ATOM 1982 O O . GLY A 1 265 ? 5.709 16.661 -4.097 1.00 93.06 265 GLY A O 1
ATOM 1983 N N . GLY A 1 266 ? 5.177 15.039 -2.633 1.00 96.75 266 GLY A N 1
ATOM 1984 C CA . GLY A 1 266 ? 6.525 14.805 -2.123 1.00 96.75 266 GLY A CA 1
ATOM 1985 C C . GLY A 1 266 ? 7.247 16.050 -1.591 1.00 96.75 266 GLY A C 1
ATOM 1986 O O . GLY A 1 266 ? 6.649 16.995 -1.069 1.00 96.75 266 GLY A O 1
ATOM 1987 N N . PHE A 1 267 ? 8.575 16.046 -1.719 1.00 97.31 267 PHE A N 1
ATOM 1988 C CA . PHE A 1 267 ? 9.454 17.123 -1.259 1.00 97.31 267 PHE A CA 1
ATOM 1989 C C . PHE A 1 267 ? 9.132 18.468 -1.925 1.00 97.31 267 PHE A C 1
ATOM 1991 O O . PHE A 1 267 ? 9.189 19.510 -1.271 1.00 97.31 267 PHE A O 1
ATOM 1998 N N . ALA A 1 268 ? 8.740 18.452 -3.203 1.00 94.19 268 ALA A N 1
ATOM 1999 C CA . ALA A 1 268 ? 8.367 19.656 -3.936 1.00 94.19 268 ALA A CA 1
ATOM 2000 C C . ALA A 1 268 ? 7.141 20.351 -3.317 1.00 94.19 268 ALA A C 1
ATOM 2002 O O . ALA A 1 268 ? 7.185 21.559 -3.074 1.00 94.19 268 ALA A O 1
ATOM 2003 N N . ALA A 1 269 ? 6.082 19.598 -2.994 1.00 94.31 269 ALA A N 1
ATOM 2004 C CA . ALA A 1 269 ? 4.890 20.140 -2.335 1.00 94.31 269 ALA A CA 1
ATOM 2005 C C . ALA A 1 269 ? 5.198 20.675 -0.928 1.00 94.31 269 ALA A C 1
ATOM 2007 O O . ALA A 1 269 ? 4.744 21.757 -0.551 1.00 94.31 269 ALA A O 1
ATOM 2008 N N . TRP A 1 270 ? 6.040 19.966 -0.168 1.00 96.56 270 TRP A N 1
ATOM 2009 C CA . TRP A 1 270 ? 6.496 20.427 1.145 1.00 96.56 270 TRP A CA 1
ATOM 2010 C C . TRP A 1 270 ? 7.187 21.792 1.084 1.00 96.56 270 TRP A C 1
ATOM 2012 O O . TRP A 1 270 ? 6.855 22.696 1.855 1.00 96.56 270 TRP A O 1
ATOM 2022 N N . GLN A 1 271 ? 8.126 21.958 0.150 1.00 95.75 271 GLN A N 1
ATOM 2023 C CA . GLN A 1 271 ? 8.835 23.221 -0.041 1.00 95.75 271 GLN A CA 1
ATOM 2024 C C . GLN A 1 271 ? 7.908 24.332 -0.543 1.00 95.75 271 GLN A C 1
ATOM 2026 O O . GLN A 1 271 ? 8.020 25.469 -0.083 1.00 95.75 271 GLN A O 1
ATOM 2031 N N . ALA A 1 272 ? 6.981 24.015 -1.451 1.00 93.69 272 ALA A N 1
ATOM 2032 C CA . ALA A 1 272 ? 6.020 24.976 -1.987 1.00 93.69 272 ALA A CA 1
ATOM 2033 C C . ALA A 1 272 ? 5.109 25.567 -0.897 1.00 93.69 272 ALA A C 1
ATOM 2035 O O . ALA A 1 272 ? 4.767 26.748 -0.952 1.00 93.69 272 ALA A O 1
ATOM 2036 N N . GLU A 1 273 ? 4.771 24.782 0.127 1.00 94.50 273 GLU A N 1
ATOM 2037 C CA . GLU A 1 273 ? 4.016 25.248 1.294 1.00 94.50 273 GLU A CA 1
ATOM 2038 C C . GLU A 1 273 ? 4.880 25.911 2.385 1.00 94.50 273 GLU A C 1
ATOM 2040 O O . GLU A 1 273 ? 4.371 26.268 3.450 1.00 94.50 273 GLU A O 1
ATOM 2045 N N . GLY A 1 274 ? 6.183 26.090 2.152 1.00 95.44 274 GLY A N 1
ATOM 2046 C CA . GLY A 1 274 ? 7.098 26.692 3.123 1.00 95.44 274 GLY A CA 1
ATOM 2047 C C . GLY A 1 274 ? 7.428 25.782 4.308 1.00 95.44 274 GLY A C 1
ATOM 2048 O O . GLY A 1 274 ? 7.753 26.276 5.389 1.00 95.44 274 GLY A O 1
ATOM 2049 N N . GLY A 1 275 ? 7.333 24.462 4.127 1.00 95.81 275 GLY A N 1
ATOM 2050 C CA . GLY A 1 275 ? 7.736 23.493 5.138 1.00 95.81 275 GLY A CA 1
ATOM 2051 C C . GLY A 1 275 ? 9.235 23.598 5.474 1.00 95.81 275 GLY A C 1
ATOM 2052 O O . GLY A 1 275 ? 10.050 23.861 4.584 1.00 95.81 275 GLY A O 1
ATOM 2053 N N . PRO A 1 276 ? 9.634 23.407 6.746 1.00 96.31 276 PRO A N 1
ATOM 2054 C CA . PRO A 1 276 ? 11.038 23.479 7.144 1.00 96.31 276 PRO A CA 1
ATOM 2055 C C . PRO A 1 276 ? 11.873 22.392 6.463 1.00 96.31 276 PRO A C 1
ATOM 2057 O O . PRO A 1 276 ? 11.423 21.261 6.303 1.00 96.31 276 PRO A O 1
ATOM 2060 N N . VAL A 1 277 ? 13.109 22.724 6.098 1.00 97.94 277 VAL A N 1
ATOM 2061 C CA . VAL A 1 277 ? 14.087 21.796 5.514 1.00 97.94 277 VAL A CA 1
ATOM 2062 C C . VAL A 1 277 ? 15.359 21.860 6.348 1.00 97.94 277 VAL A C 1
ATOM 2064 O O . VAL A 1 277 ? 15.774 22.943 6.761 1.00 97.94 277 VAL A O 1
ATOM 2067 N N . THR A 1 278 ? 15.972 20.708 6.596 1.00 97.69 278 THR A N 1
ATOM 2068 C CA . THR A 1 278 ? 17.226 20.584 7.343 1.00 97.69 278 THR A CA 1
ATOM 2069 C C . THR A 1 278 ? 18.236 19.738 6.576 1.00 97.69 278 THR A C 1
ATOM 2071 O O . THR A 1 278 ? 17.858 18.930 5.735 1.00 97.69 278 THR A O 1
ATOM 2074 N N . ALA A 1 279 ? 19.520 19.928 6.869 1.00 96.81 279 ALA A N 1
ATOM 2075 C CA . ALA A 1 279 ? 20.610 19.049 6.438 1.00 96.81 279 ALA A CA 1
ATOM 2076 C C . ALA A 1 279 ? 21.188 18.237 7.617 1.00 96.81 279 ALA A C 1
ATOM 2078 O O . ALA A 1 279 ? 22.196 17.546 7.474 1.00 96.81 279 ALA A O 1
ATOM 2079 N N . GLU A 1 280 ? 20.583 18.350 8.803 1.00 95.19 280 GLU A N 1
ATOM 2080 C CA . GLU A 1 280 ? 20.985 17.598 9.990 1.00 95.19 280 GLU A CA 1
ATOM 2081 C C . GLU A 1 280 ? 20.676 16.114 9.811 1.00 95.19 280 GLU A C 1
ATOM 2083 O O . GLU A 1 280 ? 19.600 15.746 9.359 1.00 95.19 280 GLU A O 1
ATOM 2088 N N . THR A 1 281 ? 21.615 15.243 10.175 1.00 90.06 281 THR A N 1
ATOM 2089 C CA . THR A 1 281 ? 21.379 13.798 10.121 1.00 90.06 281 THR A CA 1
ATOM 2090 C C . THR A 1 281 ? 20.409 13.377 11.221 1.00 90.06 281 THR A C 1
ATOM 2092 O O . THR A 1 281 ? 20.600 13.732 12.384 1.00 90.06 281 THR A O 1
ATOM 2095 N N . SER A 1 282 ? 19.406 12.580 10.862 1.00 91.06 282 SER A N 1
ATOM 2096 C CA . SER A 1 282 ? 18.459 12.011 11.820 1.00 91.06 282 SER A CA 1
ATOM 2097 C C . SER A 1 282 ? 19.123 10.933 12.679 1.00 91.06 282 SER A C 1
ATOM 2099 O O . SER A 1 282 ? 19.663 9.961 12.152 1.00 91.06 282 SER A O 1
ATOM 2101 N N . ASP A 1 283 ? 19.063 11.096 14.002 1.00 87.75 283 ASP A N 1
ATOM 2102 C CA . ASP A 1 283 ? 19.495 10.085 14.972 1.00 87.75 283 ASP A CA 1
ATOM 2103 C C . ASP A 1 283 ? 18.282 9.261 15.414 1.00 87.75 283 ASP A C 1
ATOM 2105 O O . ASP A 1 283 ? 17.447 9.724 16.196 1.00 87.75 283 ASP A O 1
ATOM 2109 N N . VAL A 1 284 ? 18.143 8.060 14.850 1.00 90.75 284 VAL A N 1
ATOM 2110 C CA . VAL A 1 284 ? 16.989 7.189 15.077 1.00 90.75 284 VAL A CA 1
ATOM 2111 C C . VAL A 1 284 ? 17.429 5.918 15.789 1.00 90.75 284 VAL A C 1
ATOM 2113 O O . VAL A 1 284 ? 18.322 5.199 15.340 1.00 90.75 284 VAL A O 1
ATOM 2116 N N . ALA A 1 285 ? 16.782 5.625 16.917 1.00 89.88 285 ALA A N 1
ATOM 2117 C CA . ALA A 1 285 ? 17.021 4.391 17.646 1.00 89.88 285 ALA A CA 1
ATOM 2118 C C . ALA A 1 285 ? 16.478 3.194 16.858 1.00 89.88 285 ALA A C 1
ATOM 2120 O O . ALA A 1 285 ? 15.346 3.217 16.369 1.00 89.88 285 ALA A O 1
ATOM 2121 N N . ALA A 1 286 ? 17.270 2.123 16.792 1.00 92.31 286 ALA A N 1
ATOM 2122 C CA . ALA A 1 286 ? 16.825 0.891 16.164 1.00 92.31 286 ALA A CA 1
ATOM 2123 C C . ALA A 1 286 ? 15.575 0.340 16.870 1.00 92.31 286 ALA A C 1
ATOM 2125 O O . ALA A 1 286 ? 15.539 0.250 18.100 1.00 92.31 286 ALA A O 1
ATOM 2126 N N . SER A 1 287 ? 14.566 -0.047 16.093 1.00 93.94 287 SER A N 1
ATOM 2127 C CA . SER A 1 287 ? 13.327 -0.621 16.621 1.00 93.94 287 SER A CA 1
ATOM 2128 C C . SER A 1 287 ? 13.387 -2.149 16.752 1.00 93.94 287 SER A C 1
ATOM 2130 O O . SER A 1 287 ? 14.347 -2.807 16.340 1.00 93.94 287 SER A O 1
ATOM 2132 N N . ASP A 1 288 ? 12.324 -2.735 17.304 1.00 88.38 288 ASP A N 1
ATOM 2133 C CA . ASP A 1 288 ? 12.101 -4.180 17.385 1.00 88.38 288 ASP A CA 1
ATOM 2134 C C . ASP A 1 288 ? 11.211 -4.730 16.254 1.00 88.38 288 ASP A C 1
ATOM 2136 O O . ASP A 1 288 ? 10.896 -5.924 16.254 1.00 88.38 288 ASP A O 1
ATOM 2140 N N . PHE A 1 289 ? 10.850 -3.903 15.262 1.00 92.69 289 PHE A N 1
ATOM 2141 C CA . PHE A 1 289 ? 9.892 -4.256 14.208 1.00 92.69 289 PHE A CA 1
ATOM 2142 C C . PHE A 1 289 ? 10.237 -5.576 13.513 1.00 92.69 289 PHE A C 1
ATOM 2144 O O . PHE A 1 289 ? 11.405 -5.870 13.255 1.00 92.69 289 PHE A O 1
ATOM 2151 N N . ASP A 1 290 ? 9.218 -6.372 13.206 1.00 91.56 290 ASP A N 1
ATOM 2152 C CA . ASP A 1 290 ? 9.373 -7.642 12.504 1.00 91.56 290 ASP A CA 1
ATOM 2153 C C . ASP A 1 290 ? 8.519 -7.654 11.240 1.00 91.56 290 ASP A C 1
ATOM 2155 O O . ASP A 1 290 ? 7.379 -7.182 11.248 1.00 91.56 290 ASP A O 1
ATOM 2159 N N . VAL A 1 291 ? 9.091 -8.187 10.162 1.00 92.62 291 VAL A N 1
ATOM 2160 C CA . VAL A 1 291 ? 8.460 -8.221 8.842 1.00 92.62 291 VAL A CA 1
ATOM 2161 C C . VAL A 1 291 ? 7.502 -9.402 8.785 1.00 92.62 291 VAL A C 1
ATOM 2163 O O . VAL A 1 291 ? 7.889 -10.545 9.006 1.00 92.62 291 VAL A O 1
ATOM 2166 N N . THR A 1 292 ? 6.241 -9.124 8.467 1.00 92.69 292 THR A N 1
ATOM 2167 C CA . THR A 1 292 ? 5.200 -10.129 8.226 1.00 92.69 292 THR A CA 1
ATOM 2168 C C . THR A 1 292 ? 4.694 -9.966 6.791 1.00 92.69 292 THR A C 1
ATOM 2170 O O . THR A 1 292 ? 3.807 -9.142 6.567 1.00 92.69 292 THR A O 1
ATOM 2173 N N . PRO A 1 293 ? 5.272 -10.692 5.812 1.00 92.56 293 PRO A N 1
ATOM 2174 C CA . PRO A 1 293 ? 4.870 -10.604 4.409 1.00 92.56 293 PRO A CA 1
ATOM 2175 C C . PRO A 1 293 ? 3.389 -10.928 4.181 1.00 92.56 293 PRO A C 1
ATOM 2177 O O . PRO A 1 293 ? 2.793 -11.705 4.930 1.00 92.56 293 PRO A O 1
ATOM 2180 N N . GLY A 1 294 ? 2.821 -10.395 3.097 1.00 91.19 294 GLY A N 1
ATOM 2181 C CA . GLY A 1 294 ? 1.440 -10.662 2.681 1.00 91.19 294 GLY A CA 1
ATOM 2182 C C . GLY A 1 294 ? 0.400 -9.660 3.191 1.00 91.19 294 GLY A C 1
ATOM 2183 O O . GLY A 1 294 ? -0.794 -9.920 3.082 1.00 91.19 294 GLY A O 1
ATOM 2184 N N . GLY A 1 295 ? 0.821 -8.507 3.724 1.00 88.50 295 GLY A N 1
ATOM 2185 C CA . GLY A 1 295 ? -0.096 -7.445 4.162 1.00 88.50 295 GLY A CA 1
ATOM 2186 C C . GLY A 1 295 ? -0.813 -6.690 3.029 1.00 88.50 295 GLY A C 1
ATOM 2187 O O . GLY A 1 295 ? -1.734 -5.923 3.300 1.00 88.50 295 GLY A O 1
ATOM 2188 N N . LEU A 1 296 ? -0.418 -6.911 1.770 1.00 91.44 296 LEU A N 1
ATOM 2189 C CA . LEU A 1 296 ? -1.125 -6.467 0.564 1.00 91.44 296 LEU A CA 1
ATOM 2190 C C . LEU A 1 296 ? -1.235 -7.615 -0.445 1.00 91.44 296 LEU A C 1
ATOM 2192 O O . LEU A 1 296 ? -0.366 -8.492 -0.452 1.00 91.44 296 LEU A O 1
ATOM 2196 N N . PRO A 1 297 ? -2.261 -7.597 -1.318 1.00 92.12 297 PRO A N 1
ATOM 2197 C CA . PRO A 1 297 ? -2.432 -8.612 -2.345 1.00 92.12 297 PRO A CA 1
ATOM 2198 C C . PRO A 1 297 ? -1.291 -8.557 -3.373 1.00 92.12 297 PRO A C 1
ATOM 2200 O O . PRO A 1 297 ? -1.068 -7.557 -4.060 1.00 92.12 297 PRO A O 1
ATOM 2203 N N . GLU A 1 298 ? -0.565 -9.664 -3.477 1.00 95.56 298 GLU A N 1
ATOM 2204 C CA . GLU A 1 298 ? 0.553 -9.875 -4.393 1.00 95.56 298 GLU A CA 1
ATOM 2205 C C . GLU A 1 298 ? 0.173 -10.945 -5.420 1.00 95.56 298 GLU A C 1
ATOM 2207 O O . GLU A 1 298 ? -0.426 -11.964 -5.074 1.00 95.56 298 GLU A O 1
ATOM 2212 N N . LEU A 1 299 ? 0.536 -10.726 -6.682 1.00 97.81 299 LEU A N 1
ATOM 2213 C CA . LEU A 1 299 ? 0.398 -11.722 -7.741 1.00 97.81 299 LEU A CA 1
ATOM 2214 C C . LEU A 1 299 ? 1.769 -12.292 -8.087 1.00 97.81 299 LEU A C 1
ATOM 2216 O O . LEU A 1 299 ? 2.727 -11.542 -8.270 1.00 97.81 299 LEU A O 1
ATOM 2220 N N . ASP A 1 300 ? 1.839 -13.605 -8.279 1.00 97.56 300 ASP A N 1
ATOM 2221 C CA . ASP A 1 300 ? 2.925 -14.225 -9.031 1.00 97.56 300 ASP A CA 1
ATOM 2222 C C . ASP A 1 300 ? 2.604 -14.242 -10.541 1.00 97.56 300 ASP A C 1
ATOM 2224 O O . ASP A 1 300 ? 1.550 -13.780 -10.989 1.00 97.56 300 ASP A O 1
ATOM 2228 N N . SER A 1 301 ? 3.510 -14.783 -11.362 1.00 98.00 301 SER A N 1
ATOM 2229 C CA . SER A 1 301 ? 3.291 -14.857 -12.813 1.00 98.00 301 SER A CA 1
ATOM 2230 C C . SER A 1 301 ? 2.083 -15.721 -13.199 1.00 98.00 301 SER A C 1
ATOM 2232 O O . SER A 1 301 ? 1.410 -15.428 -14.184 1.00 98.00 301 SER A O 1
ATOM 2234 N N . ALA A 1 302 ? 1.792 -16.795 -12.459 1.00 98.25 302 ALA A N 1
ATOM 2235 C CA . ALA A 1 302 ? 0.670 -17.676 -12.774 1.00 98.25 302 ALA A CA 1
ATOM 2236 C C . ALA A 1 302 ? -0.669 -17.016 -12.413 1.00 98.25 302 ALA A C 1
ATOM 2238 O O . ALA A 1 302 ? -1.607 -17.061 -13.212 1.00 98.25 302 ALA A O 1
ATOM 2239 N N . ALA A 1 303 ? -0.731 -16.357 -11.255 1.00 98.12 303 ALA A N 1
ATOM 2240 C CA . ALA A 1 303 ? -1.871 -15.583 -10.790 1.00 98.12 303 ALA A CA 1
ATOM 2241 C C . ALA A 1 303 ? -2.137 -14.379 -11.702 1.00 98.12 303 ALA A C 1
ATOM 2243 O O . ALA A 1 303 ? -3.279 -14.173 -12.097 1.00 98.12 303 ALA A O 1
ATOM 2244 N N . ALA A 1 304 ? -1.098 -13.655 -12.137 1.00 98.44 304 ALA A N 1
ATOM 2245 C CA . ALA A 1 304 ? -1.238 -12.583 -13.123 1.00 98.44 304 ALA A CA 1
ATOM 2246 C C . ALA A 1 304 ? -1.832 -13.108 -14.442 1.00 98.44 304 ALA A C 1
ATOM 2248 O O . ALA A 1 304 ? -2.814 -12.566 -14.945 1.00 98.44 304 ALA A O 1
ATOM 2249 N N . ALA A 1 305 ? -1.300 -14.218 -14.968 1.00 98.25 305 ALA A N 1
ATOM 2250 C CA . ALA A 1 305 ? -1.821 -14.838 -16.185 1.00 98.25 305 ALA A CA 1
ATOM 2251 C C . ALA A 1 305 ? -3.282 -15.292 -16.037 1.00 98.25 305 ALA A C 1
ATOM 2253 O O . ALA A 1 305 ? -4.059 -15.204 -16.985 1.00 98.25 305 ALA A O 1
ATOM 2254 N N . ALA A 1 306 ? -3.645 -15.848 -14.879 1.00 97.94 306 ALA A N 1
ATOM 2255 C CA . ALA A 1 306 ? -5.009 -16.273 -14.589 1.00 97.94 306 ALA A CA 1
ATOM 2256 C C . ALA A 1 306 ? -5.954 -15.074 -14.509 1.00 97.94 306 ALA A C 1
ATOM 2258 O O . ALA A 1 306 ? -6.977 -15.072 -15.192 1.00 97.94 306 ALA A O 1
ATOM 2259 N N . LEU A 1 307 ? -5.562 -14.043 -13.761 1.00 97.75 307 LEU A N 1
ATOM 2260 C CA . LEU A 1 307 ? -6.347 -12.836 -13.559 1.00 97.75 307 LEU A CA 1
ATOM 2261 C C . LEU A 1 307 ? -6.612 -12.090 -14.867 1.00 97.75 307 LEU A C 1
ATOM 2263 O O . LEU A 1 307 ? -7.736 -11.656 -15.081 1.00 97.75 307 LEU A O 1
ATOM 2267 N N . ALA A 1 308 ? -5.640 -12.039 -15.783 1.00 97.00 308 ALA A N 1
ATOM 2268 C CA . ALA A 1 308 ? -5.841 -11.477 -17.123 1.00 97.00 308 ALA A CA 1
ATOM 2269 C C . ALA A 1 308 ? -6.982 -12.160 -17.906 1.00 97.00 308 ALA A C 1
ATOM 2271 O O . ALA A 1 308 ? -7.582 -11.554 -18.783 1.00 97.00 308 ALA A O 1
ATOM 2272 N N . ARG A 1 309 ? -7.306 -13.425 -17.597 1.00 95.12 309 ARG A N 1
ATOM 2273 C CA . ARG A 1 309 ? -8.383 -14.179 -18.264 1.00 95.12 309 ARG A CA 1
ATOM 2274 C C . ARG A 1 309 ? -9.702 -14.187 -17.497 1.00 95.12 309 ARG A C 1
ATOM 2276 O O . ARG A 1 309 ? -10.745 -14.388 -18.112 1.00 95.12 309 ARG A O 1
ATOM 2283 N N . THR A 1 310 ? -9.658 -14.094 -16.168 1.00 94.38 310 THR A N 1
ATOM 2284 C CA . THR A 1 310 ? -10.837 -14.282 -15.301 1.00 94.38 310 THR A CA 1
ATOM 2285 C C . THR A 1 310 ? -11.327 -13.003 -14.630 1.00 94.38 310 THR A C 1
ATOM 2287 O O . THR A 1 310 ? -12.438 -12.995 -14.109 1.00 94.38 310 THR A O 1
ATOM 2290 N N . GLY A 1 311 ? -10.516 -11.948 -14.633 1.00 94.94 311 GLY A N 1
ATOM 2291 C CA . GLY A 1 311 ? -10.828 -10.614 -14.129 1.00 94.94 311 GLY A CA 1
ATOM 2292 C C . GLY A 1 311 ? -10.176 -9.568 -15.029 1.00 94.94 311 GLY A C 1
ATOM 2293 O O . GLY A 1 311 ? -10.252 -9.681 -16.251 1.00 94.94 311 GLY A O 1
ATOM 2294 N N . THR A 1 312 ? -9.517 -8.575 -14.433 1.00 97.25 312 THR A N 1
ATOM 2295 C CA . THR A 1 312 ? -8.803 -7.526 -15.169 1.00 97.25 312 THR A CA 1
ATOM 2296 C C . THR A 1 312 ? -7.348 -7.445 -14.712 1.00 97.25 312 THR A C 1
ATOM 2298 O O . THR A 1 312 ? -7.075 -7.139 -13.554 1.00 97.25 312 THR A O 1
ATOM 2301 N N . LEU A 1 313 ? -6.396 -7.652 -15.628 1.00 98.44 313 LEU A N 1
ATOM 2302 C CA . LEU A 1 313 ? -4.982 -7.342 -15.393 1.00 98.44 313 LEU A CA 1
ATOM 2303 C C . LEU A 1 313 ? -4.599 -6.082 -16.172 1.00 98.44 313 LEU A C 1
ATOM 2305 O O . LEU A 1 313 ? -4.628 -6.078 -17.399 1.00 98.44 313 LEU A O 1
ATOM 2309 N N . LEU A 1 314 ? -4.218 -5.025 -15.463 1.00 98.38 314 LEU A N 1
ATOM 2310 C CA . LEU A 1 314 ? -3.848 -3.743 -16.048 1.00 98.38 314 LEU A CA 1
ATOM 2311 C C . LEU A 1 314 ? -2.341 -3.658 -16.293 1.00 98.38 314 LEU A C 1
ATOM 2313 O O . LEU A 1 314 ? -1.548 -3.733 -15.351 1.00 98.38 314 LEU A O 1
ATOM 2317 N N . ASP A 1 315 ? -1.953 -3.433 -17.545 1.00 98.56 315 ASP A N 1
ATOM 2318 C CA . ASP A 1 315 ? -0.611 -2.975 -17.893 1.00 98.56 315 ASP A CA 1
ATOM 2319 C C . ASP A 1 315 ? -0.558 -1.452 -17.827 1.00 98.56 315 ASP A C 1
ATOM 2321 O O . ASP A 1 315 ? -1.165 -0.762 -18.651 1.00 98.56 315 ASP A O 1
ATOM 2325 N N . VAL A 1 316 ? 0.191 -0.920 -16.864 1.00 97.88 316 VAL A N 1
ATOM 2326 C CA . VAL A 1 316 ? 0.262 0.528 -16.634 1.00 97.88 316 VAL A CA 1
ATOM 2327 C C . VAL A 1 316 ? 1.441 1.211 -17.329 1.00 97.88 316 VAL A C 1
ATOM 2329 O O . VAL A 1 316 ? 1.735 2.383 -17.065 1.00 97.88 316 VAL A O 1
ATOM 2332 N N . ARG A 1 317 ? 2.150 0.495 -18.212 1.00 97.62 317 ARG A N 1
ATOM 2333 C CA . ARG A 1 317 ? 3.173 1.080 -19.092 1.00 97.62 317 ARG A CA 1
ATOM 2334 C C . ARG A 1 317 ? 2.531 1.970 -20.159 1.00 97.62 317 ARG A C 1
ATOM 2336 O O . ARG A 1 317 ? 1.313 2.009 -20.329 1.00 97.62 317 ARG A O 1
ATOM 2343 N N . THR A 1 318 ? 3.372 2.709 -20.882 1.00 96.62 318 THR A N 1
ATOM 2344 C CA . THR A 1 318 ? 2.901 3.536 -21.997 1.00 96.62 318 THR A CA 1
ATOM 2345 C C . THR A 1 318 ? 2.300 2.661 -23.104 1.00 96.62 318 THR A C 1
ATOM 2347 O O . THR A 1 318 ? 2.723 1.506 -23.258 1.00 96.62 318 THR A O 1
ATOM 2350 N N . PRO A 1 319 ? 1.355 3.192 -23.897 1.00 97.19 319 PRO A N 1
ATOM 2351 C CA . PRO A 1 319 ? 0.690 2.411 -24.935 1.00 97.19 319 PRO A CA 1
ATOM 2352 C C . PRO A 1 319 ? 1.657 1.796 -25.959 1.00 97.19 319 PRO A C 1
ATOM 2354 O O . PRO A 1 319 ? 1.451 0.672 -26.401 1.00 97.19 319 PRO A O 1
ATOM 2357 N N . GLU A 1 320 ? 2.750 2.483 -26.300 1.00 97.06 320 GLU A N 1
ATOM 2358 C CA . GLU A 1 320 ? 3.757 2.005 -27.262 1.00 97.06 320 GLU A CA 1
ATOM 2359 C C . GLU A 1 320 ? 4.535 0.795 -26.723 1.00 97.06 320 GLU A C 1
ATOM 2361 O O . GLU A 1 320 ? 4.879 -0.119 -27.476 1.00 97.06 320 GLU A O 1
ATOM 2366 N N . ARG A 1 321 ? 4.795 0.770 -25.407 1.00 97.25 321 ARG A N 1
ATOM 2367 C CA . ARG A 1 321 ? 5.442 -0.367 -24.736 1.00 97.25 321 ARG A CA 1
ATOM 2368 C C . ARG A 1 321 ? 4.509 -1.561 -24.642 1.00 97.25 321 ARG A C 1
ATOM 2370 O O . ARG A 1 321 ? 4.931 -2.677 -24.931 1.00 97.25 321 ARG A O 1
ATOM 2377 N N . TYR A 1 322 ? 3.253 -1.311 -24.278 1.00 98.25 322 TYR A N 1
ATOM 2378 C CA . TYR A 1 322 ? 2.210 -2.330 -24.230 1.00 98.25 322 TYR A CA 1
ATOM 2379 C C . TYR A 1 322 ? 2.010 -2.981 -25.607 1.00 98.25 322 TYR A C 1
ATOM 2381 O O . TYR A 1 322 ? 2.168 -4.193 -25.736 1.00 98.25 322 TYR A O 1
ATOM 2389 N N . ARG A 1 323 ? 1.804 -2.191 -26.671 1.00 98.19 323 ARG A N 1
ATOM 2390 C CA . ARG A 1 323 ? 1.619 -2.717 -28.038 1.00 98.19 323 ARG A CA 1
ATOM 2391 C C . ARG A 1 323 ? 2.862 -3.403 -28.619 1.00 98.19 323 ARG A C 1
ATOM 2393 O O . ARG A 1 323 ? 2.762 -4.063 -29.653 1.00 98.19 323 ARG A O 1
ATOM 2400 N N . GLY A 1 324 ? 4.022 -3.263 -27.974 1.00 96.88 324 GLY A N 1
ATOM 2401 C CA . GLY A 1 324 ? 5.295 -3.821 -28.429 1.00 96.88 324 GLY A CA 1
ATOM 2402 C C . GLY A 1 324 ? 5.942 -3.051 -29.584 1.00 96.88 324 GLY A C 1
ATOM 2403 O O . GLY A 1 324 ? 6.794 -3.591 -30.285 1.00 96.88 324 GLY A O 1
ATOM 2404 N N . GLU A 1 325 ? 5.557 -1.790 -29.783 1.00 96.88 325 GLU A N 1
ATOM 2405 C CA . GLU A 1 325 ? 6.112 -0.901 -30.812 1.00 96.88 325 GLU A CA 1
ATOM 2406 C C . GLU A 1 325 ? 7.497 -0.383 -30.417 1.00 96.88 325 GLU A C 1
ATOM 2408 O O . GLU A 1 325 ? 8.352 -0.125 -31.264 1.00 96.88 325 GLU A O 1
ATOM 2413 N N . THR A 1 326 ? 7.729 -0.197 -29.117 1.00 93.19 326 THR A N 1
ATOM 2414 C CA . THR A 1 326 ? 9.008 0.258 -28.568 1.00 93.19 326 THR A CA 1
ATOM 2415 C C . THR A 1 326 ? 9.196 -0.326 -27.178 1.00 93.19 326 THR A C 1
ATOM 2417 O O . THR A 1 326 ? 8.359 -0.122 -26.309 1.00 93.19 326 THR A O 1
ATOM 2420 N N . GLU A 1 327 ? 10.316 -1.001 -26.931 1.00 91.88 327 GLU A N 1
ATOM 2421 C CA . GLU A 1 327 ? 10.698 -1.439 -25.588 1.00 91.88 327 GLU A CA 1
ATOM 2422 C C . GLU A 1 327 ? 12.159 -1.039 -25.332 1.00 91.88 327 GLU A C 1
ATOM 2424 O O . GLU A 1 327 ? 13.074 -1.684 -25.842 1.00 91.88 327 GLU A O 1
ATOM 2429 N N . PRO A 1 328 ? 12.394 0.081 -24.621 1.00 88.25 328 PRO A N 1
ATOM 2430 C CA . PRO A 1 328 ? 13.738 0.616 -24.439 1.00 88.25 328 PRO A CA 1
ATOM 2431 C C . PRO A 1 328 ? 14.490 -0.015 -23.258 1.00 88.25 328 PRO A C 1
ATOM 2433 O O . PRO A 1 328 ? 15.678 0.257 -23.099 1.00 88.25 328 PRO A O 1
ATOM 2436 N N . ILE A 1 329 ? 13.813 -0.801 -22.410 1.00 90.31 329 ILE A N 1
ATOM 2437 C CA . ILE A 1 329 ? 14.368 -1.299 -21.143 1.00 90.31 329 ILE A CA 1
ATOM 2438 C C . ILE A 1 329 ? 14.509 -2.823 -21.160 1.00 90.31 329 ILE A C 1
ATOM 2440 O O . ILE A 1 329 ? 15.547 -3.354 -20.768 1.00 90.31 329 ILE A O 1
ATOM 2444 N N . ASP A 1 330 ? 13.454 -3.525 -21.569 1.00 92.88 330 ASP A N 1
ATOM 2445 C CA . ASP A 1 330 ? 13.378 -4.987 -21.555 1.00 92.88 330 ASP A CA 1
ATOM 2446 C C . ASP A 1 330 ? 13.798 -5.617 -22.900 1.00 92.88 330 ASP A C 1
ATOM 2448 O O . ASP A 1 330 ? 13.633 -5.010 -23.954 1.00 92.88 330 ASP A O 1
ATOM 2452 N N . PRO A 1 331 ? 14.324 -6.857 -22.916 1.00 93.12 331 PRO A N 1
ATOM 2453 C CA . PRO A 1 331 ? 14.793 -7.490 -24.154 1.00 93.12 331 PRO A CA 1
ATOM 2454 C C . PRO A 1 331 ? 13.667 -7.895 -25.118 1.00 93.12 331 PRO A C 1
ATOM 2456 O O . PRO A 1 331 ? 13.935 -8.183 -26.284 1.00 93.12 331 PRO A O 1
ATOM 2459 N N . VAL A 1 332 ? 12.422 -7.964 -24.638 1.00 96.25 332 VAL A N 1
ATOM 2460 C CA . VAL A 1 332 ? 11.255 -8.418 -25.402 1.00 96.25 332 VAL A CA 1
ATOM 2461 C C . VAL A 1 332 ? 10.147 -7.377 -25.279 1.00 96.25 332 VAL A C 1
ATOM 2463 O O . VAL A 1 332 ? 9.772 -6.999 -24.169 1.00 96.25 332 VAL A O 1
ATOM 2466 N N . ALA A 1 333 ? 9.624 -6.925 -26.418 1.00 97.00 333 ALA A N 1
ATOM 2467 C CA . ALA A 1 333 ? 8.509 -5.984 -26.493 1.00 97.00 333 ALA A CA 1
ATOM 2468 C C . ALA A 1 333 ? 7.158 -6.719 -26.484 1.00 97.00 333 ALA A C 1
ATOM 2470 O O . ALA A 1 333 ? 7.083 -7.866 -26.922 1.00 97.00 333 ALA A O 1
ATOM 2471 N N . GLY A 1 334 ? 6.101 -6.048 -26.019 1.00 97.94 334 GLY A N 1
ATOM 2472 C CA . GLY A 1 334 ? 4.740 -6.586 -25.951 1.00 97.94 334 GLY A CA 1
ATOM 2473 C C . GLY A 1 334 ? 4.167 -6.546 -24.541 1.00 97.94 334 GLY A C 1
ATOM 2474 O O . GLY A 1 334 ? 4.685 -5.833 -23.677 1.00 97.94 334 GLY A O 1
ATOM 2475 N N . HIS A 1 335 ? 3.118 -7.328 -24.304 1.00 98.69 335 HIS A N 1
ATOM 2476 C CA . HIS A 1 335 ? 2.396 -7.400 -23.032 1.00 98.69 335 HIS A CA 1
ATOM 2477 C C . HIS A 1 335 ? 1.973 -8.833 -22.675 1.00 98.69 335 HIS A C 1
ATOM 2479 O O . HIS A 1 335 ? 2.111 -9.774 -23.465 1.00 98.69 335 HIS A O 1
ATOM 2485 N N . ILE A 1 336 ? 1.508 -9.009 -21.435 1.00 98.62 336 ILE A N 1
ATOM 2486 C CA . ILE A 1 336 ? 0.934 -10.270 -20.950 1.00 98.62 336 ILE A CA 1
ATOM 2487 C C . ILE A 1 336 ? -0.407 -10.471 -21.667 1.00 98.62 336 ILE A C 1
ATOM 2489 O O . ILE A 1 336 ? -1.226 -9.561 -21.595 1.00 98.62 336 ILE A O 1
ATOM 2493 N N . PRO A 1 337 ? -0.668 -11.616 -22.324 1.00 98.62 337 PRO A N 1
ATOM 2494 C CA . PRO A 1 337 ? -1.903 -11.809 -23.086 1.00 98.62 337 PRO A CA 1
ATOM 2495 C C . PRO A 1 337 ? -3.176 -11.550 -22.272 1.00 98.62 337 PRO A C 1
ATOM 2497 O O . PRO A 1 337 ? -3.262 -12.002 -21.125 1.00 98.62 337 PRO A O 1
ATOM 2500 N N . ALA A 1 338 ? -4.159 -10.895 -22.901 1.00 97.44 338 ALA A N 1
ATOM 2501 C CA . ALA A 1 338 ? -5.432 -10.454 -22.319 1.00 97.44 338 ALA A CA 1
ATOM 2502 C C . ALA A 1 338 ? -5.313 -9.355 -21.243 1.00 97.44 338 ALA A C 1
ATOM 2504 O O . ALA A 1 338 ? -6.281 -9.059 -20.539 1.00 97.44 338 ALA A O 1
ATOM 2505 N N . ALA A 1 339 ? -4.131 -8.756 -21.072 1.00 98.06 339 ALA A N 1
ATOM 2506 C CA . ALA A 1 339 ? -3.980 -7.595 -20.210 1.00 98.06 339 ALA A CA 1
ATOM 2507 C C . ALA A 1 339 ? -4.521 -6.337 -20.893 1.00 98.06 339 ALA A C 1
ATOM 2509 O O . ALA A 1 339 ? -4.266 -6.095 -22.064 1.00 98.06 339 ALA A O 1
ATOM 2510 N N . VAL A 1 340 ? -5.169 -5.463 -20.130 1.00 97.00 340 VAL A N 1
ATOM 2511 C CA . VAL A 1 340 ? -5.692 -4.191 -20.639 1.00 97.00 340 VAL A CA 1
ATOM 2512 C C . VAL A 1 340 ? -4.699 -3.072 -20.351 1.00 97.00 340 VAL A C 1
ATOM 2514 O O . VAL A 1 340 ? -4.214 -2.939 -19.227 1.00 97.00 340 VAL A O 1
ATOM 2517 N N . ASN A 1 341 ? -4.408 -2.219 -21.332 1.00 97.25 341 ASN A N 1
ATOM 2518 C CA . ASN A 1 341 ? -3.560 -1.057 -21.088 1.00 97.25 341 ASN A CA 1
ATOM 2519 C C . ASN A 1 341 ? -4.307 0.053 -20.328 1.00 97.25 341 ASN A C 1
ATOM 2521 O O . ASN A 1 341 ? -5.361 0.525 -20.755 1.00 97.25 341 ASN A O 1
ATOM 2525 N N . ALA A 1 342 ? -3.730 0.499 -19.211 1.00 96.06 342 ALA A N 1
ATOM 2526 C CA . ALA A 1 342 ? -4.201 1.629 -18.412 1.00 96.06 342 ALA A CA 1
ATOM 2527 C C . ALA A 1 342 ? -2.993 2.466 -17.947 1.00 96.06 342 ALA A C 1
ATOM 2529 O O . ALA A 1 342 ? -2.501 2.265 -16.835 1.00 96.06 342 ALA A O 1
ATOM 2530 N N . PRO A 1 343 ? -2.462 3.364 -18.797 1.00 95.81 343 PRO A N 1
ATOM 2531 C CA . PRO A 1 343 ? -1.199 4.049 -18.541 1.00 95.81 343 PRO A CA 1
ATOM 2532 C C . PRO A 1 343 ? -1.179 4.825 -17.219 1.00 95.81 343 PRO A C 1
ATOM 2534 O O . PRO A 1 343 ? -2.012 5.692 -16.969 1.00 95.81 343 PRO A O 1
ATOM 2537 N N . ALA A 1 344 ? -0.144 4.613 -16.404 1.00 92.31 344 ALA A N 1
ATOM 2538 C CA . ALA A 1 344 ? 0.005 5.310 -15.122 1.00 92.31 344 ALA A CA 1
ATOM 2539 C C . ALA A 1 344 ? 0.263 6.822 -15.251 1.00 92.31 344 ALA A C 1
ATOM 2541 O O . ALA A 1 344 ? 0.389 7.502 -14.236 1.00 92.31 344 ALA A O 1
ATOM 2542 N N . GLY A 1 345 ? 0.438 7.357 -16.463 1.00 88.12 345 GLY A N 1
ATOM 2543 C CA . GLY A 1 345 ? 0.471 8.805 -16.684 1.00 88.12 345 GLY A CA 1
ATOM 2544 C C . GLY A 1 345 ? -0.870 9.457 -16.344 1.00 88.12 345 GLY A C 1
ATOM 2545 O O . GLY A 1 345 ? -0.895 10.561 -15.811 1.00 88.12 345 GLY A O 1
ATOM 2546 N N . ASP A 1 346 ? -1.969 8.725 -16.536 1.00 88.12 346 ASP A N 1
ATOM 2547 C CA . ASP A 1 346 ? -3.331 9.229 -16.353 1.00 88.12 346 ASP A CA 1
ATOM 2548 C C . ASP A 1 346 ? -3.721 9.390 -14.873 1.00 88.12 346 ASP A C 1
ATOM 2550 O O . ASP A 1 346 ? -4.771 9.961 -14.568 1.00 88.12 346 ASP A O 1
ATOM 2554 N N . THR A 1 347 ? -2.882 8.914 -13.939 1.00 90.69 347 THR A N 1
ATOM 2555 C CA . THR A 1 347 ? -3.088 9.084 -12.491 1.00 90.69 347 THR A CA 1
ATOM 2556 C C . THR A 1 347 ? -2.513 10.377 -11.934 1.00 90.69 347 THR A C 1
ATOM 2558 O O . THR A 1 347 ? -2.861 10.750 -10.816 1.00 90.69 347 THR A O 1
ATOM 2561 N N . MET A 1 348 ? -1.604 11.029 -12.657 1.00 91.06 348 MET A N 1
ATOM 2562 C CA . MET A 1 348 ? -0.822 12.151 -12.134 1.00 91.06 348 MET A CA 1
ATOM 2563 C C . MET A 1 348 ? -1.472 13.491 -12.463 1.00 91.06 348 MET A C 1
ATOM 2565 O O . MET A 1 348 ? -2.022 13.676 -13.552 1.00 91.06 348 MET A O 1
ATOM 2569 N N . ALA A 1 349 ? -1.408 14.429 -11.521 1.00 86.88 349 ALA A N 1
ATOM 2570 C CA . ALA A 1 349 ? -1.751 15.815 -11.798 1.00 86.88 349 ALA A CA 1
ATOM 2571 C C . ALA A 1 349 ? -0.692 16.461 -12.726 1.00 86.88 349 ALA A C 1
ATOM 2573 O O . ALA A 1 349 ? 0.430 15.956 -12.823 1.00 86.88 349 ALA A O 1
ATOM 2574 N N . PRO A 1 350 ? -1.017 17.561 -13.438 1.00 82.69 350 PRO A N 1
ATOM 2575 C CA . PRO A 1 350 ? -0.077 18.223 -14.350 1.00 82.69 350 PRO A CA 1
ATOM 2576 C C . PRO A 1 350 ? 1.188 18.797 -13.692 1.00 82.69 350 PRO A C 1
ATOM 2578 O O . PRO A 1 350 ? 2.160 19.072 -14.392 1.00 82.69 350 PRO A O 1
ATOM 2581 N N . ASP A 1 351 ? 1.159 19.035 -12.385 1.00 78.62 351 ASP A N 1
ATOM 2582 C CA . ASP A 1 351 ? 2.252 19.572 -11.582 1.00 78.62 351 ASP A CA 1
ATOM 2583 C C . ASP A 1 351 ? 2.968 18.470 -10.788 1.00 78.62 351 ASP A C 1
ATOM 2585 O O . ASP A 1 351 ? 4.089 18.102 -11.137 1.00 78.62 351 ASP A O 1
ATOM 2589 N N . HIS A 1 352 ? 2.345 17.955 -9.729 1.00 79.19 352 HIS A N 1
ATOM 2590 C CA . HIS A 1 352 ? 2.891 16.924 -8.848 1.00 79.19 352 HIS A CA 1
ATOM 2591 C C . HIS A 1 352 ? 1.775 16.200 -8.098 1.00 79.19 352 HIS A C 1
ATOM 2593 O O . HIS A 1 352 ? 0.679 16.725 -7.924 1.00 79.19 352 HIS A O 1
ATOM 2599 N N . GLY A 1 353 ? 2.074 14.995 -7.615 1.00 87.25 353 GLY A N 1
ATOM 2600 C CA . GLY A 1 353 ? 1.084 14.215 -6.884 1.00 87.25 353 GLY A CA 1
ATOM 2601 C C . GLY A 1 353 ? -0.035 13.664 -7.769 1.00 87.25 353 GLY A C 1
ATOM 2602 O O . GLY A 1 353 ? 0.039 13.637 -9.005 1.00 87.25 353 GLY A O 1
ATOM 2603 N N . PHE A 1 354 ? -1.067 13.150 -7.117 1.00 91.25 354 PHE A N 1
ATOM 2604 C CA . PHE A 1 354 ? -2.155 12.467 -7.801 1.00 91.25 354 PHE A CA 1
ATOM 2605 C C . PHE A 1 354 ? -3.250 13.416 -8.295 1.00 91.25 354 PHE A C 1
ATOM 2607 O O . PHE A 1 354 ? -3.514 14.475 -7.731 1.00 91.25 354 PHE A O 1
ATOM 2614 N N . ARG A 1 355 ? -3.957 12.991 -9.347 1.00 90.50 355 ARG A N 1
ATOM 2615 C CA . ARG A 1 355 ? -5.248 13.589 -9.706 1.00 90.50 355 ARG A CA 1
ATOM 2616 C C . ARG A 1 355 ? -6.245 13.455 -8.559 1.00 90.50 355 ARG A C 1
ATOM 2618 O O . ARG A 1 355 ? -6.102 12.609 -7.677 1.00 90.50 355 ARG A O 1
ATOM 2625 N N . ALA A 1 356 ? -7.307 14.258 -8.608 1.00 85.06 356 ALA A N 1
ATOM 2626 C CA . ALA A 1 356 ? -8.312 14.255 -7.557 1.00 85.06 356 ALA A CA 1
ATOM 2627 C C . ALA A 1 356 ? -8.938 12.850 -7.385 1.00 85.06 356 ALA A C 1
ATOM 2629 O O . ALA A 1 356 ? -9.269 12.205 -8.387 1.00 85.06 356 ALA A O 1
ATOM 2630 N N . PRO A 1 357 ? -9.193 12.392 -6.141 1.00 83.88 357 PRO A N 1
ATOM 2631 C CA . PRO A 1 357 ? -9.738 11.060 -5.860 1.00 83.88 357 PRO A CA 1
ATOM 2632 C C . PRO A 1 357 ? -10.977 10.686 -6.685 1.00 83.88 357 PRO A C 1
ATOM 2634 O O . PRO A 1 357 ? -11.104 9.552 -7.137 1.00 83.88 357 PRO A O 1
ATOM 2637 N N . GLY A 1 358 ? -11.878 11.643 -6.939 1.00 76.69 358 GLY A N 1
ATOM 2638 C CA . GLY A 1 358 ? -13.073 11.415 -7.758 1.00 76.69 358 GLY A CA 1
ATOM 2639 C C . GLY A 1 358 ? -12.764 11.063 -9.218 1.00 76.69 358 GLY A C 1
ATOM 2640 O O . GLY A 1 358 ? -13.394 10.157 -9.762 1.00 76.69 358 GLY A O 1
ATOM 2641 N N . GLU A 1 359 ? -11.771 11.726 -9.822 1.00 84.12 359 GLU A N 1
ATOM 2642 C CA . GLU A 1 359 ? -11.337 11.481 -11.206 1.00 84.12 359 GLU A CA 1
ATOM 2643 C C . GLU A 1 359 ? -10.638 10.123 -11.340 1.00 84.12 359 GLU A C 1
ATOM 2645 O O . GLU A 1 359 ? -10.878 9.371 -12.289 1.00 84.12 359 GLU A O 1
ATOM 2650 N N . LEU A 1 360 ? -9.796 9.781 -10.360 1.00 87.94 360 LEU A N 1
ATOM 2651 C CA . LEU A 1 360 ? -9.146 8.474 -10.283 1.00 87.94 360 LEU A CA 1
ATOM 2652 C C . LEU A 1 360 ? -10.182 7.361 -10.127 1.00 87.94 360 LEU A C 1
ATOM 2654 O O . LEU A 1 360 ? -10.163 6.380 -10.866 1.00 87.94 360 LEU A O 1
ATOM 2658 N N . ALA A 1 361 ? -11.133 7.531 -9.210 1.00 87.62 361 ALA A N 1
ATOM 2659 C CA . ALA A 1 361 ? -12.165 6.535 -8.975 1.00 87.62 361 ALA A CA 1
ATOM 2660 C C . ALA A 1 361 ? -13.038 6.319 -10.222 1.00 87.62 361 ALA A C 1
ATOM 2662 O O . ALA A 1 361 ? -13.384 5.185 -10.538 1.00 87.62 361 ALA A O 1
ATOM 2663 N N . GLU A 1 362 ? -13.370 7.375 -10.968 1.00 86.38 362 GLU A N 1
ATOM 2664 C CA . GLU A 1 362 ? -14.076 7.250 -12.249 1.00 86.38 362 GLU A CA 1
ATOM 2665 C C . GLU A 1 362 ? -13.255 6.499 -13.305 1.00 86.38 362 GLU A C 1
ATOM 2667 O O . GLU A 1 362 ? -13.796 5.643 -14.006 1.00 86.38 362 GLU A O 1
ATOM 2672 N N . THR A 1 363 ? -11.943 6.740 -13.355 1.00 88.25 363 THR A N 1
ATOM 2673 C CA . THR A 1 363 ? -11.022 6.060 -14.279 1.00 88.25 363 THR A CA 1
ATOM 2674 C C . THR A 1 363 ? -10.985 4.547 -14.060 1.00 88.25 363 THR A C 1
ATOM 2676 O O . THR A 1 363 ? -10.915 3.791 -15.031 1.00 88.25 363 THR A O 1
ATOM 2679 N N . TYR A 1 364 ? -11.050 4.095 -12.804 1.00 88.31 364 TYR A N 1
ATOM 2680 C CA . TYR A 1 364 ? -10.865 2.682 -12.459 1.00 88.31 364 TYR A CA 1
ATOM 2681 C C . TYR A 1 364 ? -12.163 1.911 -12.195 1.00 88.31 364 TYR A C 1
ATOM 2683 O O . TYR A 1 364 ? -12.186 0.705 -12.417 1.00 88.31 364 TYR A O 1
ATOM 2691 N N . ARG A 1 365 ? -13.274 2.571 -11.832 1.00 88.38 365 ARG A N 1
ATOM 2692 C CA . ARG A 1 365 ? -14.589 1.911 -11.648 1.00 88.38 365 ARG A CA 1
ATOM 2693 C C . ARG A 1 365 ? -15.155 1.268 -12.916 1.00 88.38 365 ARG A C 1
ATOM 2695 O O . ARG A 1 365 ? -16.101 0.498 -12.827 1.00 88.38 365 ARG A O 1
ATOM 2702 N N . ARG A 1 366 ? -14.609 1.601 -14.088 1.00 86.50 366 ARG A N 1
ATOM 2703 C CA . ARG A 1 366 ? -14.985 0.976 -15.365 1.00 86.50 366 ARG A CA 1
ATOM 2704 C C . ARG A 1 366 ? -14.466 -0.457 -15.523 1.00 86.50 366 ARG A C 1
ATOM 2706 O O . ARG A 1 366 ? -14.866 -1.122 -16.470 1.00 86.50 366 ARG A O 1
ATOM 2713 N N . PHE A 1 367 ? -13.529 -0.884 -14.677 1.00 86.31 367 PHE A N 1
ATOM 2714 C CA . PHE A 1 367 ? -12.996 -2.239 -14.691 1.00 86.31 367 PHE A CA 1
ATOM 2715 C C . PHE A 1 367 ? -13.807 -3.096 -13.719 1.00 86.31 367 PHE A C 1
ATOM 2717 O O . PHE A 1 367 ? -13.851 -2.810 -12.524 1.00 86.31 367 PHE A O 1
ATOM 2724 N N . ASP A 1 368 ? -14.473 -4.120 -14.250 1.00 74.62 368 ASP A N 1
ATOM 2725 C CA . ASP A 1 368 ? -15.303 -5.036 -13.472 1.00 74.62 368 ASP A CA 1
ATOM 2726 C C . ASP A 1 368 ? -14.470 -6.183 -12.872 1.00 74.62 368 ASP A C 1
ATOM 2728 O O . ASP A 1 368 ? -13.479 -6.640 -13.453 1.00 74.62 368 AS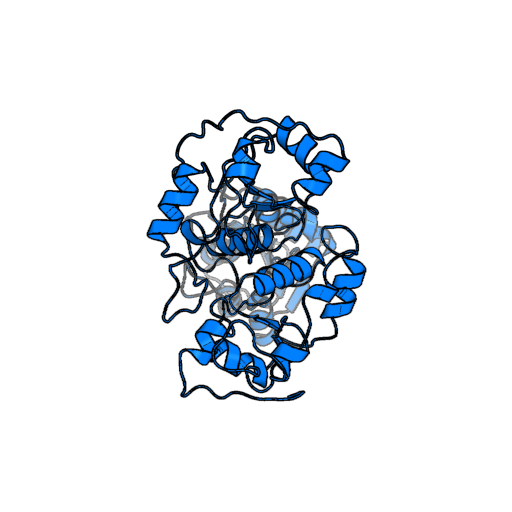P A O 1
ATOM 2732 N N . GLY A 1 369 ? -14.932 -6.709 -11.735 1.00 84.50 369 GLY A N 1
ATOM 2733 C CA . GLY A 1 369 ? -14.356 -7.891 -11.093 1.00 84.50 369 GLY A CA 1
ATOM 2734 C C . GLY A 1 369 ? -13.061 -7.620 -10.326 1.00 84.50 369 GLY A C 1
ATOM 2735 O O . GLY A 1 369 ? -12.802 -6.510 -9.870 1.00 84.50 369 GLY A O 1
ATOM 2736 N N . GLU A 1 370 ? -12.267 -8.673 -10.132 1.00 92.81 370 GLU A N 1
ATOM 2737 C CA . GLU A 1 370 ? -10.958 -8.567 -9.486 1.00 92.81 370 GLU A CA 1
ATOM 2738 C C . GLU A 1 370 ? -9.976 -7.832 -10.409 1.00 92.81 370 GLU A C 1
ATOM 2740 O O . GLU A 1 370 ? -9.849 -8.172 -11.589 1.00 92.81 370 GLU A O 1
ATOM 2745 N N . VAL A 1 371 ? -9.282 -6.828 -9.866 1.00 96.12 371 VAL A N 1
ATOM 2746 C CA . VAL A 1 371 ? -8.315 -6.006 -10.601 1.00 96.12 371 VAL A CA 1
ATOM 2747 C C . VAL A 1 371 ? -6.909 -6.256 -10.072 1.00 96.12 371 VAL A C 1
ATOM 2749 O O . VAL A 1 371 ? -6.643 -6.150 -8.873 1.00 96.12 371 VAL A O 1
ATOM 2752 N N . GLY A 1 372 ? -5.991 -6.529 -10.993 1.00 98.06 372 GLY A N 1
ATOM 2753 C CA . GLY A 1 372 ? -4.562 -6.573 -10.735 1.00 98.06 372 GLY A CA 1
ATOM 2754 C C . GLY A 1 372 ? -3.811 -5.591 -11.618 1.00 98.06 372 GLY A C 1
ATOM 2755 O O . GLY A 1 372 ? -4.279 -5.227 -12.693 1.00 98.06 372 GLY A O 1
ATOM 2756 N N . VAL A 1 373 ? -2.630 -5.166 -11.183 1.00 98.56 373 VAL A N 1
ATOM 2757 C CA . VAL A 1 373 ? -1.796 -4.195 -11.904 1.00 98.56 373 VAL A CA 1
ATOM 2758 C C . VAL A 1 373 ? -0.363 -4.706 -12.057 1.00 98.56 373 VAL A C 1
ATOM 2760 O O . VAL A 1 373 ? 0.203 -5.335 -11.158 1.00 98.56 373 VAL A O 1
ATOM 2763 N N . TYR A 1 374 ? 0.254 -4.406 -13.198 1.00 98.81 374 TYR A N 1
ATOM 2764 C CA . TYR A 1 374 ? 1.679 -4.622 -13.445 1.00 98.81 374 TYR A CA 1
ATOM 2765 C C . TYR A 1 374 ? 2.247 -3.528 -14.353 1.00 98.81 374 TYR A C 1
ATOM 2767 O O . TYR A 1 374 ? 1.515 -2.780 -14.996 1.00 98.81 374 TYR A O 1
ATOM 2775 N N . CYS A 1 375 ? 3.573 -3.401 -14.385 1.00 97.94 375 CYS A N 1
ATOM 2776 C CA . CYS A 1 375 ? 4.256 -2.443 -15.251 1.00 97.94 375 CYS A CA 1
ATOM 2777 C C . CYS A 1 375 ? 5.527 -3.058 -15.859 1.00 97.94 375 CYS A C 1
ATOM 2779 O O . CYS A 1 375 ? 5.543 -4.226 -16.230 1.00 97.94 375 CYS A O 1
ATOM 2781 N N . GLY A 1 376 ? 6.621 -2.294 -15.946 1.00 97.25 376 GLY A N 1
ATOM 2782 C CA . GLY A 1 376 ? 7.940 -2.823 -16.297 1.00 97.25 376 GLY A CA 1
ATOM 2783 C C . GLY A 1 376 ? 8.573 -3.668 -15.186 1.00 97.25 376 GLY A C 1
ATOM 2784 O O . GLY A 1 376 ? 9.081 -4.750 -15.451 1.00 97.25 376 GLY A O 1
ATOM 2785 N N . SER A 1 377 ? 8.556 -3.187 -13.941 1.00 96.38 377 SER A N 1
ATOM 2786 C CA . SER A 1 377 ? 9.281 -3.809 -12.818 1.00 96.38 377 SER A CA 1
ATOM 2787 C C . SER A 1 377 ? 8.675 -3.479 -11.447 1.00 96.38 377 SER A C 1
ATOM 2789 O O . SER A 1 377 ? 9.402 -3.213 -10.503 1.00 96.38 377 SER A O 1
ATOM 2791 N N . GLY A 1 378 ? 7.351 -3.371 -11.339 1.00 96.12 378 GLY A N 1
ATOM 2792 C CA . GLY A 1 378 ? 6.650 -3.194 -10.060 1.00 96.12 378 GLY A CA 1
ATOM 2793 C C . GLY A 1 378 ? 6.585 -1.768 -9.496 1.00 96.12 378 GLY A C 1
ATOM 2794 O O . GLY A 1 378 ? 5.631 -1.458 -8.791 1.00 96.12 378 GLY A O 1
ATOM 2795 N N . VAL A 1 379 ? 7.515 -0.868 -9.841 1.00 96.81 379 VAL A N 1
ATOM 2796 C CA . VAL A 1 379 ? 7.548 0.512 -9.298 1.00 96.81 379 VAL A CA 1
ATOM 2797 C C . VAL A 1 379 ? 6.309 1.320 -9.712 1.00 96.81 379 VAL A C 1
ATOM 2799 O O . VAL A 1 379 ? 5.501 1.725 -8.883 1.00 96.81 379 VAL A O 1
ATOM 2802 N N . THR A 1 380 ? 6.088 1.496 -11.016 1.00 97.00 380 THR A N 1
ATOM 2803 C CA . THR A 1 380 ? 4.923 2.241 -11.536 1.00 97.00 380 THR A CA 1
ATOM 2804 C C . THR A 1 380 ? 3.580 1.551 -11.240 1.00 97.00 380 THR A C 1
ATOM 2806 O O . THR A 1 380 ? 2.552 2.215 -11.108 1.00 97.00 380 THR A O 1
ATOM 2809 N N . ALA A 1 381 ? 3.578 0.221 -11.108 1.00 98.19 381 ALA A N 1
ATOM 2810 C CA . ALA A 1 381 ? 2.386 -0.534 -10.731 1.00 98.19 381 ALA A CA 1
ATOM 2811 C C . ALA A 1 381 ? 1.971 -0.213 -9.287 1.00 98.19 381 ALA A C 1
ATOM 2813 O O . ALA A 1 381 ? 0.798 0.053 -9.038 1.00 98.19 381 ALA A O 1
ATOM 2814 N N . ALA A 1 382 ? 2.936 -0.124 -8.363 1.00 98.19 382 ALA A N 1
ATOM 2815 C CA . ALA A 1 382 ? 2.686 0.292 -6.985 1.00 98.19 382 ALA A CA 1
ATOM 2816 C C . ALA A 1 382 ? 2.118 1.720 -6.901 1.00 98.19 382 ALA A C 1
ATOM 2818 O O . ALA A 1 382 ? 1.195 1.962 -6.126 1.00 98.19 382 ALA A O 1
ATOM 2819 N N . ARG A 1 383 ? 2.584 2.644 -7.757 1.00 97.25 383 ARG A N 1
ATOM 2820 C CA . ARG A 1 383 ? 1.986 3.986 -7.897 1.00 97.25 383 ARG A CA 1
ATOM 2821 C C . ARG A 1 383 ? 0.512 3.935 -8.288 1.00 97.25 383 ARG A C 1
ATOM 2823 O O . ARG A 1 383 ? -0.301 4.643 -7.702 1.00 97.25 383 ARG A O 1
ATOM 2830 N N . THR A 1 384 ? 0.159 3.075 -9.238 1.00 97.44 384 THR A N 1
ATOM 2831 C CA . THR A 1 384 ? -1.242 2.896 -9.654 1.00 97.44 384 THR A CA 1
ATOM 2832 C C . THR A 1 384 ? -2.084 2.288 -8.529 1.00 97.44 384 THR A C 1
ATOM 2834 O O . THR A 1 384 ? -3.184 2.765 -8.262 1.00 97.44 384 THR A O 1
ATOM 2837 N N . ALA A 1 385 ? -1.551 1.294 -7.811 1.00 97.56 385 ALA A N 1
ATOM 2838 C CA . ALA A 1 385 ? -2.225 0.692 -6.661 1.00 97.56 385 ALA A CA 1
ATOM 2839 C C . ALA A 1 385 ? -2.479 1.706 -5.533 1.00 97.56 385 ALA A C 1
ATOM 2841 O O . ALA A 1 385 ? -3.574 1.740 -4.965 1.00 97.56 385 ALA A O 1
ATOM 2842 N N . LEU A 1 386 ? -1.501 2.571 -5.246 1.00 97.44 386 LEU A N 1
ATOM 2843 C CA . LEU A 1 386 ? -1.662 3.674 -4.300 1.00 97.44 386 LEU A CA 1
ATOM 2844 C C . LEU A 1 386 ? -2.745 4.654 -4.768 1.00 97.44 386 LEU A C 1
ATOM 2846 O O . LEU A 1 386 ? -3.614 5.005 -3.976 1.00 97.44 386 LEU A O 1
ATOM 2850 N N . ALA A 1 387 ? -2.738 5.049 -6.046 1.00 95.81 387 ALA A N 1
ATOM 2851 C CA . ALA A 1 387 ? -3.737 5.956 -6.612 1.00 95.81 387 ALA A CA 1
ATOM 2852 C C . ALA A 1 387 ? -5.165 5.397 -6.483 1.00 95.81 387 ALA A C 1
ATOM 2854 O O . ALA A 1 387 ? -6.070 6.109 -6.054 1.00 95.81 387 ALA A O 1
ATOM 2855 N N . MET A 1 388 ? -5.368 4.113 -6.801 1.00 94.31 388 MET A N 1
ATOM 2856 C CA . MET A 1 388 ? -6.660 3.435 -6.629 1.00 94.31 388 MET A CA 1
ATOM 2857 C C . MET A 1 388 ? -7.095 3.401 -5.160 1.00 94.31 388 MET A C 1
ATOM 2859 O O . MET A 1 388 ? -8.236 3.739 -4.850 1.00 94.31 388 MET A O 1
ATOM 2863 N N . THR A 1 389 ? -6.169 3.083 -4.252 1.00 93.62 389 THR A N 1
ATOM 2864 C CA . THR A 1 389 ? -6.450 3.050 -2.807 1.00 93.62 389 THR A CA 1
ATOM 2865 C C . THR A 1 389 ? -6.817 4.441 -2.282 1.00 93.62 389 THR A C 1
ATOM 2867 O O . THR A 1 389 ? -7.790 4.606 -1.551 1.00 93.62 389 THR A O 1
ATOM 2870 N N . ALA A 1 390 ? -6.081 5.475 -2.695 1.00 90.50 390 ALA A N 1
ATOM 2871 C CA . ALA A 1 390 ? -6.355 6.866 -2.340 1.00 90.50 390 ALA A CA 1
ATOM 2872 C C . ALA A 1 390 ? -7.690 7.381 -2.902 1.00 90.50 390 ALA A C 1
ATOM 2874 O O . ALA A 1 390 ? -8.310 8.273 -2.322 1.00 90.50 390 ALA A O 1
ATOM 2875 N N . ALA A 1 391 ? -8.147 6.804 -4.014 1.00 88.12 391 ALA A N 1
ATOM 2876 C CA . ALA A 1 391 ? -9.441 7.080 -4.622 1.00 88.12 391 ALA A CA 1
ATOM 2877 C C . ALA A 1 391 ? -10.622 6.399 -3.898 1.00 88.12 391 ALA A C 1
ATOM 2879 O O . ALA A 1 391 ? -11.772 6.564 -4.312 1.00 88.12 391 ALA A O 1
ATOM 2880 N N . GLY A 1 392 ? -10.354 5.646 -2.824 1.00 85.44 392 GLY A N 1
ATOM 2881 C CA . GLY A 1 392 ? -11.359 4.912 -2.056 1.00 85.44 392 GLY A CA 1
ATOM 2882 C C . GLY A 1 392 ? -11.822 3.616 -2.724 1.00 85.44 392 GLY A C 1
ATOM 2883 O O . GLY A 1 392 ? -12.903 3.128 -2.403 1.00 85.44 392 GLY A O 1
ATOM 2884 N N . LEU A 1 393 ? -11.045 3.089 -3.673 1.00 86.69 393 LEU A N 1
ATOM 2885 C CA . LEU A 1 393 ? -11.247 1.757 -4.240 1.00 86.69 393 LEU A CA 1
ATOM 2886 C C . LEU A 1 393 ? -10.430 0.728 -3.452 1.00 86.69 393 LEU A C 1
ATOM 2888 O O . LEU A 1 393 ? -9.465 1.084 -2.771 1.00 86.69 393 LEU A O 1
ATOM 2892 N N . ASP A 1 394 ? -10.781 -0.549 -3.592 1.00 89.00 394 ASP A N 1
ATOM 2893 C CA . ASP A 1 394 ? -9.967 -1.639 -3.057 1.00 89.00 394 ASP A CA 1
ATOM 2894 C C . ASP A 1 394 ? -8.541 -1.569 -3.625 1.00 89.00 394 ASP A C 1
ATOM 2896 O O . ASP A 1 394 ? -8.336 -1.299 -4.815 1.00 89.00 394 ASP A O 1
ATOM 2900 N N . THR A 1 395 ? -7.538 -1.812 -2.777 1.00 93.00 395 THR A N 1
ATOM 2901 C CA . THR A 1 395 ? -6.145 -1.884 -3.228 1.00 93.00 395 THR A CA 1
ATOM 2902 C C . THR A 1 395 ? -5.992 -3.074 -4.181 1.00 93.00 395 THR A C 1
ATOM 2904 O O . THR A 1 395 ? -6.191 -4.211 -3.744 1.00 93.00 395 THR A O 1
ATOM 2907 N N . PRO A 1 396 ? -5.622 -2.857 -5.458 1.00 95.75 396 PRO A N 1
ATOM 2908 C CA . PRO A 1 396 ? -5.512 -3.941 -6.425 1.00 95.75 396 PRO A CA 1
ATOM 2909 C C . PRO A 1 396 ? -4.334 -4.855 -6.091 1.00 95.75 396 PRO A C 1
ATOM 2911 O O . PRO A 1 396 ? -3.329 -4.425 -5.513 1.00 95.75 396 PRO A O 1
ATOM 2914 N N . ALA A 1 397 ? -4.429 -6.108 -6.531 1.00 97.00 397 ALA A N 1
ATOM 2915 C CA . ALA A 1 397 ? -3.313 -7.036 -6.449 1.00 97.00 397 ALA A CA 1
ATOM 2916 C C . ALA A 1 397 ? -2.174 -6.584 -7.378 1.00 97.00 397 ALA A C 1
ATOM 2918 O O . ALA A 1 397 ? -2.418 -6.151 -8.505 1.00 97.00 397 ALA A O 1
ATOM 2919 N N . VAL A 1 398 ? -0.917 -6.671 -6.937 1.00 98.56 398 VAL A N 1
ATOM 2920 C CA . VAL A 1 398 ? 0.221 -6.207 -7.751 1.00 98.56 398 VAL A CA 1
ATOM 2921 C C . VAL A 1 398 ? 1.130 -7.362 -8.140 1.00 98.56 398 VAL A C 1
ATOM 2923 O O . VAL A 1 398 ? 1.639 -8.081 -7.284 1.00 98.56 398 VAL A O 1
ATOM 2926 N N . TYR A 1 399 ? 1.400 -7.498 -9.440 1.00 98.69 399 TYR A N 1
ATOM 2927 C CA . TYR A 1 399 ? 2.458 -8.374 -9.941 1.00 98.69 399 TYR A CA 1
ATOM 2928 C C . TYR A 1 399 ? 3.796 -7.621 -9.947 1.00 98.69 399 TYR A C 1
ATOM 2930 O O . TYR A 1 399 ? 4.173 -6.983 -10.938 1.00 98.69 399 TYR A O 1
ATOM 2938 N N . ILE A 1 400 ? 4.521 -7.672 -8.824 1.00 97.56 400 ILE A N 1
ATOM 2939 C CA . ILE A 1 400 ? 5.749 -6.885 -8.609 1.00 97.56 400 ILE A CA 1
ATOM 2940 C C . ILE A 1 400 ? 6.837 -7.190 -9.636 1.00 97.56 400 ILE A C 1
ATOM 2942 O O . ILE A 1 400 ? 7.403 -6.262 -10.214 1.00 97.56 400 ILE A O 1
ATOM 2946 N N . GLY A 1 401 ? 7.099 -8.470 -9.916 1.00 96.69 401 GLY A N 1
ATOM 2947 C CA . GLY A 1 401 ? 8.095 -8.856 -10.922 1.00 96.69 401 GLY A CA 1
ATOM 2948 C C . GLY A 1 401 ? 7.803 -8.237 -12.297 1.00 96.69 401 GLY A C 1
ATOM 2949 O O . GLY A 1 401 ? 8.725 -7.838 -13.020 1.00 96.69 401 GLY A O 1
ATOM 2950 N N . SER A 1 402 ? 6.511 -8.056 -12.609 1.00 98.50 402 SER A N 1
ATOM 2951 C CA . SER A 1 402 ? 6.039 -7.277 -13.755 1.00 98.50 402 SER A CA 1
ATOM 2952 C C . SER A 1 402 ? 6.626 -7.786 -15.085 1.00 98.50 402 SER A C 1
ATOM 2954 O O . SER A 1 402 ? 6.998 -8.958 -15.196 1.00 98.50 402 SER A O 1
ATOM 2956 N N . TRP A 1 403 ? 6.680 -6.941 -16.119 1.00 98.38 403 TRP A N 1
ATOM 2957 C CA . TRP A 1 403 ? 7.177 -7.323 -17.442 1.00 98.38 403 TRP A CA 1
ATOM 2958 C C . TRP A 1 403 ? 8.593 -7.905 -17.410 1.00 98.38 403 TRP A C 1
ATOM 2960 O O . TRP A 1 403 ? 8.838 -8.943 -18.015 1.00 98.38 403 TRP A O 1
ATOM 2970 N N . SER A 1 404 ? 9.495 -7.306 -16.630 1.00 97.88 404 SER A N 1
ATOM 2971 C CA . SER A 1 404 ? 10.891 -7.745 -16.527 1.00 97.88 404 SER A CA 1
ATOM 2972 C C . SER A 1 404 ? 11.050 -9.164 -15.987 1.00 97.88 404 SER A C 1
ATOM 2974 O O . SER A 1 404 ? 11.900 -9.911 -16.462 1.00 97.88 404 SER A O 1
ATOM 2976 N N . HIS A 1 405 ? 10.210 -9.563 -15.028 1.00 98.19 405 HIS A N 1
ATOM 2977 C CA . HIS A 1 405 ? 10.148 -10.949 -14.581 1.00 98.19 405 HIS A CA 1
ATOM 2978 C C . HIS A 1 405 ? 9.450 -11.824 -15.616 1.00 98.19 405 HIS A C 1
ATOM 2980 O O . HIS A 1 405 ? 9.909 -12.932 -15.870 1.00 98.19 405 HIS A O 1
ATOM 2986 N N . TRP A 1 406 ? 8.354 -11.345 -16.219 1.00 98.50 406 TRP A N 1
ATOM 2987 C CA . TRP A 1 406 ? 7.589 -12.105 -17.206 1.00 98.50 406 TRP A CA 1
ATOM 2988 C C . TRP A 1 406 ? 8.487 -12.606 -18.339 1.00 98.50 406 TRP A C 1
ATOM 2990 O O . TRP A 1 406 ? 8.578 -13.814 -18.544 1.00 98.50 406 TRP A O 1
ATOM 3000 N N . VAL A 1 407 ? 9.221 -11.695 -18.980 1.00 97.56 407 VAL A N 1
ATOM 3001 C CA . VAL A 1 407 ? 10.074 -11.990 -20.142 1.00 97.56 407 VAL A CA 1
ATOM 3002 C C . VAL A 1 407 ? 11.403 -12.660 -19.789 1.00 97.56 407 VAL A C 1
ATOM 3004 O O . VAL A 1 407 ? 12.119 -13.093 -20.689 1.00 97.56 407 VAL A O 1
ATOM 3007 N N . ALA A 1 408 ? 11.741 -12.779 -18.500 1.00 96.44 408 ALA A N 1
ATOM 3008 C CA . ALA A 1 408 ? 12.891 -13.572 -18.065 1.00 96.44 408 ALA A CA 1
ATOM 3009 C C . ALA A 1 408 ? 12.683 -15.077 -18.318 1.00 96.44 408 ALA A C 1
ATOM 3011 O O . ALA A 1 408 ? 13.657 -15.821 -18.435 1.00 96.44 408 ALA A O 1
ATOM 3012 N N . ASP A 1 409 ? 11.426 -15.518 -18.431 1.00 96.69 409 ASP A N 1
ATOM 3013 C CA . ASP A 1 409 ? 11.066 -16.867 -18.855 1.00 96.69 409 ASP A CA 1
ATOM 3014 C C . ASP A 1 409 ? 10.571 -16.846 -20.315 1.00 96.69 409 ASP A C 1
ATOM 3016 O O . ASP A 1 409 ? 9.440 -16.424 -20.576 1.00 96.69 409 ASP A O 1
ATOM 3020 N N . PRO A 1 410 ? 11.375 -17.329 -21.281 1.00 95.62 410 PRO A N 1
ATOM 3021 C CA . PRO A 1 410 ? 11.004 -17.319 -22.693 1.00 95.62 410 PRO A CA 1
ATOM 3022 C C . PRO A 1 410 ? 9.849 -18.275 -23.034 1.00 95.62 410 PRO A C 1
ATOM 3024 O O . PRO A 1 410 ? 9.358 -18.242 -24.161 1.00 95.62 410 PRO A O 1
ATOM 3027 N N . ALA A 1 411 ? 9.420 -19.146 -22.111 1.00 96.94 411 ALA A N 1
ATOM 3028 C CA . ALA A 1 411 ? 8.264 -20.014 -22.318 1.00 96.94 411 ALA A CA 1
ATOM 3029 C C . ALA A 1 411 ? 6.924 -19.298 -22.075 1.00 96.94 411 ALA A C 1
ATOM 3031 O O . ALA A 1 411 ? 5.875 -19.817 -22.469 1.00 96.94 411 ALA A O 1
ATOM 3032 N N . ARG A 1 412 ? 6.927 -18.126 -21.423 1.00 97.62 412 ARG A N 1
ATOM 3033 C CA . ARG A 1 412 ? 5.701 -17.367 -21.159 1.00 97.62 412 ARG A CA 1
ATOM 3034 C C . ARG A 1 412 ? 5.241 -16.633 -22.423 1.00 97.62 412 ARG A C 1
ATOM 3036 O O . ARG A 1 412 ? 6.064 -16.053 -23.129 1.00 97.62 412 ARG A O 1
ATOM 3043 N N . PRO A 1 413 ? 3.933 -16.648 -22.731 1.00 97.94 413 PRO A N 1
ATOM 3044 C CA . PRO A 1 413 ? 3.426 -16.043 -23.953 1.00 97.94 413 PRO A CA 1
ATOM 3045 C C . PRO A 1 413 ? 3.519 -14.516 -23.899 1.00 97.94 413 PRO A C 1
ATOM 3047 O O . PRO A 1 413 ? 3.405 -13.908 -22.834 1.00 97.94 413 PRO A O 1
ATOM 3050 N N . VAL A 1 414 ? 3.691 -13.908 -25.068 1.00 98.31 414 VAL A N 1
ATOM 3051 C CA . VAL A 1 414 ? 3.758 -12.458 -25.267 1.00 98.31 414 VAL A CA 1
ATOM 3052 C C . VAL A 1 414 ? 2.765 -12.087 -26.359 1.00 98.31 414 VAL A C 1
ATOM 3054 O O . VAL A 1 414 ? 2.804 -12.675 -27.440 1.00 98.31 414 VAL A O 1
ATOM 3057 N N . ALA A 1 415 ? 1.888 -11.133 -26.063 1.00 98.25 415 ALA A N 1
ATOM 3058 C CA . ALA A 1 415 ? 0.971 -10.535 -27.025 1.00 98.25 415 ALA A CA 1
ATOM 3059 C C . ALA A 1 415 ? 1.501 -9.171 -27.509 1.00 98.25 415 ALA A C 1
ATOM 3061 O O . ALA A 1 415 ? 2.382 -8.567 -26.888 1.00 98.25 415 ALA A O 1
ATOM 3062 N N . LEU A 1 416 ? 1.000 -8.721 -28.660 1.00 97.56 416 LEU A N 1
ATOM 3063 C CA . LEU A 1 416 ? 1.373 -7.479 -29.345 1.00 97.56 416 LEU A CA 1
ATOM 3064 C C . LEU A 1 416 ? 0.095 -6.769 -29.810 1.00 97.56 416 LEU A C 1
ATOM 3066 O O . LEU A 1 416 ? -0.926 -7.418 -30.008 1.00 97.56 416 LEU A O 1
ATOM 3070 N N . GLY A 1 417 ? 0.148 -5.458 -30.045 1.00 95.75 417 GLY A N 1
ATOM 3071 C CA . GLY A 1 417 ? -1.062 -4.689 -30.367 1.00 95.75 417 GLY A CA 1
ATOM 3072 C C . GLY A 1 417 ? -1.984 -4.503 -29.153 1.00 95.75 417 GLY A C 1
ATOM 3073 O O . GLY A 1 417 ? -1.483 -4.348 -28.045 1.00 95.75 417 GLY A O 1
ATOM 3074 N N . ASP A 1 418 ? -3.301 -4.471 -29.370 1.00 86.94 418 ASP A N 1
ATOM 3075 C CA . ASP A 1 418 ? -4.315 -4.080 -28.370 1.00 86.94 418 ASP A CA 1
ATOM 3076 C C . ASP A 1 418 ? -5.090 -5.276 -27.753 1.00 86.94 418 ASP A C 1
ATOM 3078 O O . ASP A 1 418 ? -6.320 -5.297 -27.822 1.00 86.94 418 ASP A O 1
ATOM 3082 N N . GLU A 1 419 ? -4.406 -6.296 -27.214 1.00 61.88 419 GLU A N 1
ATOM 3083 C CA . GLU A 1 419 ? -4.987 -7.623 -26.883 1.00 61.88 419 GLU A CA 1
ATOM 3084 C C . GLU A 1 419 ? -5.206 -7.941 -25.390 1.00 61.88 419 GLU A C 1
ATOM 3086 O O . GLU A 1 419 ? -4.268 -7.819 -24.567 1.00 61.88 419 GLU A O 1
#

pLDDT: mean 91.73, std 10.47, range [32.22, 98.81]

Secondary structure (DSSP, 8-state):
-HHHHHHHHHHHHHTTSPP-SSS---EEEEEETTEEEEEEETTSSSTT--HHHHHHTT--S--TTEEEEEEEPPPS--SSSSS-HHHHHHHTT--EEEEEEPPP--SS--HHHHHHHHTT-EEEE-GGGHHHHHGGGHHHHHHHS----SEE-HHHHHHHHHHS--EEEE--EETTTEE-HHHHHH-B-TTEEE--TTTTSSPPSBTTBSSPPPPHHHHHHHHHHTT--SSS-EEEE-SSSSHHHHHHHHHHHHTT-S-EEEETTHHHHHHHTT---B-PPP----------S-SS-B--HHHHHHHHHHSEEEE-S-HHHHTTS--SSSSS-SB-TTPEE--GGGGB-SSSSBPPHHHHHHHHTTS-SSEEEE-SSSHHHHHHHHHHHHTTSPPPEE-SSHHHHHTTSTTS--B-S--